Protein AF-A0A6P7NRR2-F1 (afdb_monomer_lite)

Secondary structure (DSSP, 8-state):
-----------------PPP----------------HHHHHHHHHHHIIIIIHHHHHHHHTTTTTTT---S--------------PPP-----------------------------------------------------------------------------------------TTSHHHHHHHHHHHHHHHHHHHHHHHHHHHHHHHHHHHHHHHHHHHHHHHHHHHHHHHHHHHHHHHHHHHHHHHHHHHHHHHHHHHHHHHHHHHHHHHHHHHHHHHHHHHHHHHHHHHHHHHHHHHHHHHHHHHHHHHHHHHHHHHHHHHHHHHHHHHHHHHHHHHHHHHHHHHHHHHHHHHHHHHHHHHHHHHHHHHHHHHHHHHHHHHHHHHHHHHHTT----THHHHHHHHHHHHHHHHHHHHHHHHHHHHHHHHHHHHHHHHHHHHHHHHHHHHHHHHHHHHHHHHHHHHHHHHHHHHHHHHHHHHHHHHHHHHHHHHHHHHHHHHTT------------------------------------------

pLDDT: mean 70.92, std 28.12, range [25.97, 98.75]

InterPro domains:
  IPR051293 Microtubule-associated tumor suppressor/Coiled-coil domain-containing protein 69 [PTHR24200] (92-551)
  IPR060408 MTUS1/CCDC69, second coiled-coil domain [PF27558] (407-476)

Foldseek 3Di:
DDDDDDDDDDDDDDDDDDDDDDDDDDDDDDDDDPPPVVVVVVVVVCCCVPPVVVVVCVVVVPVVPVPPPDDDDDDDDDDDDDDDDDDDDDDDDDDDDDDDDDDDDDDDDDDDDDDDDDDDDDDDDDDDDDDDDDDDDDDDDDDDDDDDDDDDDDDDDDDDDDDDDDDDDDDDDDDDDPDPVVVVVVVVVVVVVVVVVVVVVVVVVVVVVVVVVVVVVVVVVVVVVVVVVVVVVVVVVVVVVVVVVVVVVVVVVVVVVVVVVVVVVVVVVVVVVVVVVVVVVVVVVVVVVVVVVVVVVVVVVVVVVVVVVVVVVVVVVVVVVVVVVVVVVVVVVVVVVVVVVVVVVVVVVVVVVVVVVVVVVVVVVVVVVVVVVVVVVVVVVVVVVVVVVVVVVVVPVVDDDDDVVVVVVVVVVVVVVVVVVVVVVVVVVVVVVVVVVVVVVVVVVVVVVVVVVVVVVVVVVVVVVVVVVVVVVVVVVVVVVVVVVVVVVVVVVVVVVVVVVVVVCVVVPCPDDPDDDDDDDDDDDDDDDDDDDDDDDDDDDDDDDDDDDDD

Radius of gyration: 87.1 Å; chains: 1; bounding box: 167×81×280 Å

Sequence (551 aa):
MAGYTGLRSCTWTELPAPFVNSSSLLSQRSAPSNCDLTLLTCLLIGSYRFCIIPLLTAFNGKDRELLKISAGAASKPTPFKSLFKPRHISTSGTNTHPTTLTTAIKPPASTSKQVSSATASPLIRTGSARLVCPNPYVDKNKPKAGACQQRSQQQSAQPNQSSRPPGVVPASVAKVERKNHTVQQLQGLLAASHRRFEAMTIVLQQTLAKSEEATRQCRELSQELVNLRGELVCSVHSSERLEKEKEELRVSLDNALQNLQEQHQKDLSEQEERLRAFYQAEWDKVYLTYQVEADKCKSLMQQQIKISFSLLQSSHDAKKLELQSSHAEQLQCIKQQCDMSLEELRKAHSDELQSLETTLKHAEASLSAQIQELTLENNALIEKLTAEENKRKEMAENSQKDSHTLYLEQELESLKVVLEIKNKQLHQQEKKMMEIDTLTEKNVKLDESLKKVQQENEDLKARMEKHAALSRQLSTEQAVLQESLQKESKVNKRLSMENEELLWKLHNGELGSPRKVSPTSTSPLHSPSHSFSLQSPHSSRVFPSSPVSPR

Structure (mmCIF, N/CA/C/O backbone):
data_AF-A0A6P7NRR2-F1
#
_entry.id   AF-A0A6P7NRR2-F1
#
loop_
_atom_site.group_PDB
_atom_site.id
_atom_site.type_symbol
_atom_site.label_atom_id
_atom_site.label_alt_id
_atom_site.label_comp_id
_atom_site.label_asym_id
_atom_site.label_entity_id
_atom_site.label_seq_id
_atom_site.pdbx_PDB_ins_code
_atom_site.Cartn_x
_atom_site.Cartn_y
_atom_site.Cartn_z
_atom_site.occupancy
_atom_site.B_iso_or_equiv
_atom_site.auth_seq_id
_atom_site.auth_comp_id
_atom_site.auth_asym_id
_atom_site.auth_atom_id
_atom_site.pdbx_PDB_model_num
ATOM 1 N N . MET A 1 1 ? -62.411 5.137 53.330 1.00 37.84 1 MET A N 1
ATOM 2 C CA . MET A 1 1 ? -61.418 4.626 52.360 1.00 37.84 1 MET A CA 1
ATOM 3 C C . MET A 1 1 ? -60.279 5.643 52.341 1.00 37.84 1 MET A C 1
ATOM 5 O O . MET A 1 1 ? -60.560 6.777 51.984 1.00 37.84 1 MET A O 1
ATOM 9 N N . ALA A 1 2 ? -59.098 5.441 52.942 1.00 38.09 2 ALA A N 1
ATOM 10 C CA . ALA A 1 2 ? -58.197 4.270 52.963 1.00 38.09 2 ALA A CA 1
ATOM 11 C C . ALA A 1 2 ? -57.637 3.948 51.563 1.00 38.09 2 ALA A C 1
ATOM 13 O O . ALA A 1 2 ? -58.434 3.869 50.634 1.00 38.09 2 ALA A O 1
ATOM 14 N N . GLY A 1 3 ? -56.329 3.748 51.346 1.00 36.28 3 GLY A N 1
ATOM 15 C CA . GLY A 1 3 ? -55.121 3.897 52.197 1.00 36.28 3 GLY A CA 1
ATOM 16 C C . GLY A 1 3 ? -53.876 3.601 51.324 1.00 36.28 3 GLY A C 1
ATOM 17 O O . GLY A 1 3 ? -53.988 2.784 50.422 1.00 36.28 3 GLY A O 1
ATOM 18 N N . TYR A 1 4 ? -52.811 4.414 51.310 1.00 39.94 4 TYR A N 1
ATOM 19 C CA . TYR A 1 4 ? -51.635 4.466 52.213 1.00 39.94 4 TYR A CA 1
ATOM 20 C C . TYR A 1 4 ? -50.635 3.286 52.118 1.00 39.94 4 TYR A C 1
ATOM 22 O O . TYR A 1 4 ? -51.051 2.146 51.964 1.00 39.94 4 TYR A O 1
ATOM 30 N N . THR A 1 5 ? -49.334 3.596 52.306 1.00 38.81 5 THR A N 1
ATOM 31 C CA . THR A 1 5 ? -48.097 2.761 52.161 1.00 38.81 5 THR A CA 1
ATOM 32 C C . THR A 1 5 ? -47.587 2.581 50.710 1.00 38.81 5 THR A C 1
ATOM 34 O O . THR A 1 5 ? -48.392 2.427 49.801 1.00 38.81 5 THR A O 1
ATOM 37 N N . GLY A 1 6 ? -46.286 2.677 50.365 1.00 34.66 6 GLY A N 1
ATOM 38 C CA . GLY A 1 6 ? -45.054 3.008 51.127 1.00 34.66 6 GLY A CA 1
ATOM 39 C C . GLY A 1 6 ? -44.304 1.784 51.690 1.00 34.66 6 GLY A C 1
ATOM 40 O O . GLY A 1 6 ? -44.955 0.827 52.070 1.00 34.66 6 GLY A O 1
ATOM 41 N N . LEU A 1 7 ? -42.969 1.739 51.831 1.00 39.66 7 LEU A N 1
ATOM 42 C CA . LEU A 1 7 ? -41.865 2.655 51.469 1.00 39.66 7 LEU A CA 1
ATOM 43 C C . LEU A 1 7 ? -40.508 1.909 51.698 1.00 39.66 7 LEU A C 1
ATOM 45 O O . LEU A 1 7 ? -40.511 0.913 52.411 1.00 39.66 7 LEU A O 1
ATOM 49 N N . ARG A 1 8 ? -39.365 2.474 51.247 1.00 39.94 8 ARG A N 1
ATOM 50 C CA . ARG A 1 8 ? -37.968 2.201 51.725 1.00 39.94 8 ARG A CA 1
ATOM 51 C C . ARG A 1 8 ? -37.346 0.803 51.457 1.00 39.94 8 ARG A C 1
ATOM 53 O O . ARG A 1 8 ? -38.056 -0.133 51.127 1.00 39.94 8 ARG A O 1
ATOM 60 N N . SER A 1 9 ? -36.026 0.576 51.616 1.00 37.38 9 SER A N 1
ATOM 61 C CA . SER A 1 9 ? -34.831 1.402 51.285 1.00 37.38 9 SER A CA 1
ATOM 62 C C . SER A 1 9 ? -33.515 0.599 51.381 1.00 37.38 9 SER A C 1
ATOM 64 O O . SER A 1 9 ? -33.415 -0.357 52.136 1.00 37.38 9 SER A O 1
ATOM 66 N N . CYS A 1 10 ? -32.507 1.089 50.651 1.00 33.47 10 CYS A N 1
ATOM 67 C CA . CYS A 1 10 ? -31.048 1.066 50.865 1.00 33.47 10 CYS A CA 1
ATOM 68 C C . CYS A 1 10 ? -30.432 0.255 52.031 1.00 33.47 10 CYS A C 1
ATOM 70 O O . CYS A 1 10 ? -30.720 0.513 53.197 1.00 33.47 10 CYS A O 1
ATOM 72 N N . THR A 1 11 ? -29.390 -0.524 51.718 1.00 38.34 11 THR A N 1
ATOM 73 C CA . THR A 1 11 ? -28.345 -0.959 52.665 1.00 38.34 11 THR A CA 1
ATOM 74 C C . THR A 1 11 ? -27.122 -0.032 52.612 1.00 38.34 11 THR A C 1
ATOM 76 O O . THR A 1 11 ? -26.603 0.238 51.529 1.00 38.34 11 THR A O 1
ATOM 79 N N . TRP A 1 12 ? -26.630 0.401 53.773 1.00 30.30 12 TRP A N 1
ATOM 80 C CA . TRP A 1 12 ? -25.310 1.019 53.986 1.00 30.30 12 TRP A CA 1
ATOM 81 C C . TRP A 1 12 ? -24.628 0.290 55.151 1.00 30.30 12 TRP A C 1
ATOM 83 O O . TRP A 1 12 ? -25.308 -0.108 56.094 1.00 30.30 12 TRP A O 1
ATOM 93 N N . THR A 1 13 ? -23.302 0.153 55.112 1.00 37.94 13 THR A N 1
ATOM 94 C CA . THR A 1 13 ? -22.509 -0.464 56.192 1.00 37.94 13 THR A CA 1
ATOM 95 C C . THR A 1 13 ? -21.142 0.198 56.289 1.00 37.94 13 THR A C 1
ATOM 97 O O . THR A 1 13 ? -20.455 0.346 55.278 1.00 37.94 13 THR A O 1
ATOM 100 N N . GLU A 1 14 ? -20.739 0.570 57.502 1.00 30.33 14 GLU A N 1
ATOM 101 C CA . GLU A 1 14 ? -19.418 1.128 57.801 1.00 30.33 14 GLU A CA 1
ATOM 102 C C . GLU A 1 14 ? -18.485 0.063 58.411 1.00 30.33 14 GLU A C 1
ATOM 104 O O . GLU A 1 14 ? -18.928 -0.763 59.200 1.00 30.33 14 GLU A O 1
ATOM 109 N N . LEU A 1 15 ? -17.203 0.122 58.018 1.00 35.03 15 LEU A N 1
ATOM 110 C CA . LEU A 1 15 ? -15.966 -0.025 58.821 1.00 35.03 15 LEU A CA 1
ATOM 111 C C . LEU A 1 15 ? -15.938 -0.988 60.042 1.00 35.03 15 LEU A C 1
ATOM 113 O O . LEU A 1 15 ? -16.771 -0.895 60.939 1.00 35.03 15 LEU A O 1
ATOM 117 N N . PRO A 1 16 ? -14.855 -1.790 60.198 1.00 41.69 16 PRO A N 1
ATOM 118 C CA . PRO A 1 16 ? -13.562 -1.193 60.573 1.00 41.69 16 PRO A CA 1
ATOM 119 C C . PRO A 1 16 ? -12.296 -1.818 59.951 1.00 41.69 16 PRO A C 1
ATOM 121 O O . PRO A 1 16 ? -12.313 -2.898 59.368 1.00 41.69 16 PRO A O 1
ATOM 124 N N . ALA A 1 17 ? -11.165 -1.128 60.135 1.00 30.08 17 ALA A N 1
ATOM 125 C CA . ALA A 1 17 ? -9.826 -1.581 59.751 1.00 30.08 17 ALA A CA 1
ATOM 126 C C . ALA A 1 17 ? -8.977 -1.991 60.980 1.00 30.08 17 ALA A C 1
ATOM 128 O O . ALA A 1 17 ? -9.070 -1.330 62.018 1.00 30.08 17 ALA A O 1
ATOM 129 N N . PRO A 1 18 ? -8.107 -3.016 60.874 1.00 40.94 18 PRO A N 1
ATOM 130 C CA . PRO A 1 18 ? -7.079 -3.328 61.868 1.00 40.94 18 PRO A CA 1
ATOM 131 C C . PRO A 1 18 ? -5.720 -2.682 61.533 1.00 40.94 18 PRO A C 1
ATOM 133 O O . PRO A 1 18 ? -5.416 -2.385 60.378 1.00 40.94 18 PRO A O 1
ATOM 136 N N . PHE A 1 19 ? -4.881 -2.481 62.554 1.00 29.33 19 PHE A N 1
ATOM 137 C CA . PHE A 1 19 ? -3.569 -1.836 62.419 1.00 29.33 19 PHE A CA 1
ATOM 138 C C . PHE A 1 19 ? -2.429 -2.814 62.075 1.00 29.33 19 PHE A C 1
ATOM 140 O O . PHE A 1 19 ? -2.451 -3.993 62.421 1.00 29.33 19 PHE A O 1
ATOM 147 N N . VAL A 1 20 ? -1.412 -2.249 61.425 1.00 30.58 20 VAL A N 1
ATOM 148 C CA . VAL A 1 20 ? -0.125 -2.828 60.998 1.00 30.58 20 VAL A CA 1
ATOM 149 C C . VAL A 1 20 ? 0.589 -3.661 62.076 1.00 30.58 20 VAL A C 1
ATOM 151 O O . VAL A 1 20 ? 0.653 -3.250 63.232 1.00 30.58 20 VAL A O 1
ATOM 154 N N . ASN A 1 21 ? 1.293 -4.724 61.663 1.00 25.97 21 ASN A N 1
ATOM 155 C CA . ASN A 1 21 ? 2.575 -5.086 62.281 1.00 25.97 21 ASN A CA 1
ATOM 156 C C . ASN A 1 21 ? 3.581 -5.594 61.221 1.00 25.97 21 ASN A C 1
ATOM 158 O O . ASN A 1 21 ? 3.167 -6.059 60.159 1.00 25.97 21 ASN A O 1
ATOM 162 N N . SER A 1 22 ? 4.887 -5.448 61.469 1.00 29.67 22 SER A N 1
ATOM 163 C CA . SER A 1 22 ? 5.907 -5.350 60.403 1.00 29.67 22 SER A CA 1
ATOM 164 C C . SER A 1 22 ? 7.061 -6.362 60.488 1.00 29.67 22 SER A C 1
ATOM 166 O O . SER A 1 22 ? 7.503 -6.713 61.580 1.00 29.67 22 SER A O 1
ATOM 168 N N . SER A 1 23 ? 7.685 -6.618 59.322 1.00 30.73 23 SER A N 1
ATOM 169 C CA . SER A 1 23 ? 8.966 -7.338 59.064 1.00 30.73 23 SER A CA 1
ATOM 170 C C . SER A 1 23 ? 8.829 -8.862 58.815 1.00 30.73 23 SER A C 1
ATOM 172 O O . SER A 1 23 ? 7.978 -9.501 59.417 1.00 30.73 23 SER A O 1
ATOM 174 N N . SER A 1 24 ? 9.590 -9.515 57.916 1.00 28.28 24 SER A N 1
ATOM 175 C CA . SER A 1 24 ? 10.887 -9.140 57.308 1.00 28.28 24 SER A CA 1
ATOM 176 C C . SER A 1 24 ? 11.102 -9.635 55.857 1.00 28.28 24 SER A C 1
ATOM 178 O O . SER A 1 24 ? 10.791 -10.772 55.528 1.00 28.28 24 SER A O 1
ATOM 180 N N . LEU A 1 25 ? 11.730 -8.780 55.038 1.00 35.72 25 LEU A N 1
ATOM 181 C CA . LEU A 1 25 ? 12.699 -9.048 53.946 1.00 35.72 25 LEU A CA 1
ATOM 182 C C . LEU A 1 25 ? 12.889 -10.494 53.395 1.00 35.72 25 LEU A C 1
ATOM 184 O O . LEU A 1 25 ? 13.564 -11.290 54.041 1.00 35.72 25 LEU A O 1
ATOM 188 N N . LEU A 1 26 ? 12.538 -10.746 52.114 1.00 32.84 26 LEU A N 1
ATOM 189 C CA . LEU A 1 26 ? 13.506 -10.895 50.988 1.00 32.84 26 LEU A CA 1
ATOM 190 C C . LEU A 1 26 ? 12.874 -11.297 49.623 1.00 32.84 26 LEU A C 1
ATOM 192 O O . LEU A 1 26 ? 12.089 -12.228 49.527 1.00 32.84 26 LEU A O 1
ATOM 196 N N . SER A 1 27 ? 13.308 -10.606 48.561 1.00 30.14 27 SER A N 1
ATOM 197 C CA . SER A 1 27 ? 13.369 -10.985 47.129 1.00 30.14 27 SER A CA 1
ATOM 198 C C . SER A 1 27 ? 12.413 -12.036 46.512 1.00 30.14 27 SER A C 1
ATOM 200 O O . SER A 1 27 ? 12.727 -13.222 46.537 1.00 30.14 27 SER A O 1
ATOM 202 N N . GLN A 1 28 ? 11.517 -11.594 45.610 1.00 28.84 28 GLN A N 1
ATOM 203 C CA . GLN A 1 28 ? 11.810 -11.769 44.171 1.00 28.84 28 GLN A CA 1
ATOM 204 C C . GLN A 1 28 ? 11.123 -10.766 43.214 1.00 28.84 28 GLN A C 1
ATOM 206 O O . GLN A 1 28 ? 9.935 -10.476 43.258 1.00 28.84 28 GLN A O 1
ATOM 211 N N . ARG A 1 29 ? 11.967 -10.255 42.320 1.00 32.03 29 ARG A N 1
ATOM 212 C CA . ARG A 1 29 ? 11.803 -9.256 41.255 1.00 32.03 29 ARG A CA 1
ATOM 213 C C . ARG A 1 29 ? 10.751 -9.602 40.183 1.00 32.03 29 ARG A C 1
ATOM 215 O O . ARG A 1 29 ? 10.933 -10.566 39.448 1.00 32.03 29 ARG A O 1
ATOM 222 N N . SER A 1 30 ? 9.800 -8.698 39.944 1.00 31.52 30 SER A N 1
ATOM 223 C CA . SER A 1 30 ? 9.231 -8.441 38.607 1.00 31.52 30 SER A CA 1
ATOM 224 C C . SER A 1 30 ? 9.166 -6.924 38.368 1.00 31.52 30 SER A C 1
ATOM 226 O O . SER A 1 30 ? 9.238 -6.153 39.326 1.00 31.52 30 SER A O 1
ATOM 228 N N . ALA A 1 31 ? 9.151 -6.477 37.108 1.00 34.25 31 ALA A N 1
ATOM 229 C CA . ALA A 1 31 ? 9.283 -5.060 36.751 1.00 34.25 31 ALA A CA 1
ATOM 230 C C . ALA A 1 31 ? 8.017 -4.528 36.056 1.00 34.25 31 ALA A C 1
ATOM 232 O O . ALA A 1 31 ? 7.471 -5.233 35.205 1.00 34.25 31 ALA A O 1
ATOM 233 N N . PRO A 1 32 ? 7.568 -3.292 36.354 1.00 39.66 32 PRO A N 1
ATOM 234 C CA . PRO A 1 32 ? 6.487 -2.659 35.609 1.00 39.66 32 PRO A CA 1
ATOM 235 C C . PRO A 1 32 ? 6.941 -2.327 34.182 1.00 39.66 32 PRO A C 1
ATOM 237 O O . PRO A 1 32 ? 8.090 -1.951 33.939 1.00 39.66 32 PRO A O 1
ATOM 240 N N . SER A 1 33 ? 6.026 -2.456 33.224 1.00 48.84 33 SER A N 1
ATOM 241 C CA . SER A 1 33 ? 6.296 -2.228 31.807 1.00 48.84 33 SER A CA 1
ATOM 242 C C . SER A 1 33 ? 6.428 -0.737 31.482 1.00 48.84 33 SER A C 1
ATOM 244 O O . SER A 1 33 ? 5.424 -0.036 31.327 1.00 48.84 33 SER A O 1
ATOM 246 N N . ASN A 1 34 ? 7.663 -0.269 31.294 1.00 46.12 34 ASN A N 1
ATOM 247 C CA . ASN A 1 34 ? 7.924 0.989 30.597 1.00 46.12 34 ASN A CA 1
ATOM 248 C C . ASN A 1 34 ? 7.387 0.872 29.163 1.00 46.12 34 ASN A C 1
ATOM 250 O O . ASN A 1 34 ? 7.976 0.186 28.330 1.00 46.12 34 ASN A O 1
ATOM 254 N N . CYS A 1 35 ? 6.253 1.515 28.884 1.00 52.25 35 CYS A N 1
ATOM 255 C CA . CYS A 1 35 ? 5.709 1.588 27.533 1.00 52.25 35 CYS A CA 1
ATOM 256 C C . CYS A 1 35 ? 6.632 2.463 26.685 1.00 52.25 35 CYS A C 1
ATOM 258 O O . CYS A 1 35 ? 6.773 3.656 26.952 1.00 52.25 35 CYS A O 1
ATOM 260 N N . ASP A 1 36 ? 7.285 1.860 25.694 1.00 65.00 36 ASP A N 1
ATOM 261 C CA . ASP A 1 36 ? 8.344 2.527 24.949 1.00 65.00 36 ASP A CA 1
ATOM 262 C C . ASP A 1 36 ? 7.770 3.675 24.101 1.00 65.00 36 ASP A C 1
ATOM 264 O O . ASP A 1 36 ? 7.071 3.467 23.103 1.00 65.00 36 ASP A O 1
ATOM 268 N N . LEU A 1 37 ? 8.041 4.914 24.525 1.00 71.25 37 LEU A N 1
ATOM 269 C CA . LEU A 1 37 ? 7.524 6.131 23.893 1.00 71.25 37 LEU A CA 1
ATOM 270 C C . LEU A 1 37 ? 7.990 6.242 22.431 1.00 71.25 37 LEU A C 1
ATOM 272 O O . LEU A 1 37 ? 7.295 6.823 21.593 1.00 71.25 37 LEU A O 1
ATOM 276 N N . THR A 1 38 ? 9.132 5.628 22.109 1.00 68.50 38 THR A N 1
ATOM 277 C CA . THR A 1 38 ? 9.651 5.485 20.743 1.00 68.50 38 THR A CA 1
ATOM 278 C C . THR A 1 38 ? 8.758 4.592 19.876 1.00 68.50 38 THR A C 1
ATOM 280 O O . THR A 1 38 ? 8.462 4.936 18.732 1.00 68.50 38 THR A O 1
ATOM 283 N N . LEU A 1 39 ? 8.250 3.481 20.419 1.00 70.38 39 LEU A N 1
ATOM 284 C CA . LEU A 1 39 ? 7.353 2.574 19.707 1.00 70.38 39 LEU A CA 1
ATOM 285 C C . LEU A 1 39 ? 5.985 3.230 19.480 1.00 70.38 39 LEU A C 1
ATOM 287 O O . LEU A 1 39 ? 5.451 3.166 18.374 1.00 70.38 39 LEU A O 1
ATOM 291 N N . LEU A 1 40 ? 5.451 3.922 20.494 1.00 78.94 40 LEU A N 1
ATOM 292 C CA . LEU A 1 40 ? 4.174 4.637 20.395 1.00 78.94 40 LEU A CA 1
ATOM 293 C C . LEU A 1 40 ? 4.234 5.787 19.376 1.00 78.94 40 LEU A C 1
ATOM 295 O O . LEU A 1 40 ? 3.321 5.936 18.563 1.00 78.94 40 LEU A O 1
ATOM 299 N N . THR A 1 41 ? 5.316 6.572 19.369 1.00 70.94 41 THR A N 1
ATOM 300 C CA . THR A 1 41 ? 5.506 7.648 18.379 1.00 70.94 41 THR A CA 1
ATOM 301 C C . THR A 1 41 ? 5.720 7.101 16.967 1.00 70.94 41 THR A C 1
ATOM 303 O O . THR A 1 41 ? 5.113 7.622 16.032 1.00 70.94 41 THR A O 1
ATOM 306 N N . CYS A 1 42 ? 6.466 6.005 16.791 1.00 70.50 42 CYS A N 1
ATOM 307 C CA . CYS A 1 42 ? 6.555 5.301 15.507 1.00 70.50 42 CYS A CA 1
ATOM 308 C C . CYS A 1 42 ? 5.190 4.783 15.020 1.00 70.50 42 CYS A C 1
ATOM 310 O O . CYS A 1 42 ? 4.870 4.934 13.840 1.00 70.50 42 CYS A O 1
ATOM 312 N N . LEU A 1 43 ? 4.353 4.231 15.908 1.00 79.12 43 LEU A N 1
ATOM 313 C CA . LEU A 1 43 ? 3.007 3.761 15.562 1.00 79.12 43 LEU A CA 1
ATOM 314 C C . LEU A 1 43 ? 2.083 4.922 15.148 1.00 79.12 43 LEU A C 1
ATOM 316 O O . LEU A 1 43 ? 1.320 4.806 14.186 1.00 79.12 43 LEU A O 1
ATOM 320 N N . LEU A 1 44 ? 2.179 6.062 15.839 1.00 76.75 44 LEU A N 1
ATOM 321 C CA . LEU A 1 44 ? 1.403 7.269 15.549 1.00 76.75 44 LEU A CA 1
ATOM 322 C C . LEU A 1 44 ? 1.824 7.909 14.213 1.00 76.75 44 LEU A C 1
ATOM 324 O O . LEU A 1 44 ? 0.980 8.215 13.374 1.00 76.75 44 LEU A O 1
ATOM 328 N N . ILE A 1 45 ? 3.130 8.045 13.969 1.00 77.12 45 ILE A N 1
ATOM 329 C CA . ILE A 1 45 ? 3.678 8.574 12.709 1.00 77.12 45 ILE A CA 1
ATOM 330 C C . ILE A 1 45 ? 3.355 7.631 11.539 1.00 77.12 45 ILE A C 1
ATOM 332 O O . ILE A 1 45 ? 2.961 8.091 10.464 1.00 77.12 45 ILE A O 1
ATOM 336 N N . GLY A 1 46 ? 3.462 6.316 11.756 1.00 76.94 46 GLY A N 1
ATOM 337 C CA . GLY A 1 46 ? 3.103 5.289 10.782 1.00 76.94 46 GLY A CA 1
ATOM 338 C C . GLY A 1 46 ? 1.622 5.337 10.402 1.00 76.94 46 GLY A C 1
ATOM 339 O O . GLY A 1 46 ? 1.297 5.485 9.227 1.00 76.94 46 GLY A O 1
ATOM 340 N N . SER A 1 47 ? 0.715 5.289 11.380 1.00 74.19 47 SER A N 1
ATOM 341 C CA . SER A 1 47 ? -0.736 5.355 11.129 1.00 74.19 47 SER A CA 1
ATOM 342 C C . SER A 1 47 ? -1.172 6.675 10.476 1.00 74.19 47 SER A C 1
ATOM 344 O O . SER A 1 47 ? -2.005 6.659 9.566 1.00 74.19 47 SER A O 1
ATOM 346 N N . TYR A 1 48 ? -0.556 7.808 10.830 1.00 74.44 48 TYR A N 1
ATOM 347 C CA . TYR A 1 48 ? -0.824 9.083 10.157 1.00 74.44 48 TYR A CA 1
ATOM 348 C C . TYR A 1 48 ? -0.394 9.062 8.678 1.00 74.44 48 TYR A C 1
ATOM 350 O O . TYR A 1 48 ? -1.127 9.525 7.803 1.00 74.44 48 TYR A O 1
ATOM 358 N N . ARG A 1 49 ? 0.774 8.480 8.368 1.00 66.06 49 ARG A N 1
ATOM 359 C CA . ARG A 1 49 ? 1.303 8.401 6.994 1.00 66.06 49 ARG A CA 1
ATOM 360 C C . ARG A 1 49 ? 0.606 7.353 6.122 1.00 66.06 49 ARG A C 1
ATOM 362 O O . ARG A 1 49 ? 0.363 7.639 4.953 1.00 66.06 49 ARG A O 1
ATOM 369 N N . PHE A 1 50 ? 0.280 6.180 6.666 1.00 67.56 50 PHE A N 1
ATOM 370 C CA . PHE A 1 50 ? -0.257 5.047 5.900 1.00 67.56 50 PHE A CA 1
ATOM 371 C C . PHE A 1 50 ? -1.786 4.927 5.911 1.00 67.56 50 PHE A C 1
ATOM 373 O O . PHE A 1 50 ? -2.334 4.378 4.961 1.00 67.56 50 PHE A O 1
ATOM 380 N N . CYS A 1 51 ? -2.486 5.448 6.925 1.00 64.19 51 CYS A N 1
ATOM 381 C CA . CYS A 1 51 ? -3.951 5.363 6.999 1.00 64.19 51 CYS A CA 1
ATOM 382 C C . CYS A 1 51 ? -4.619 6.720 6.742 1.00 64.19 51 CYS A C 1
ATOM 384 O O . CYS A 1 51 ? -5.510 6.824 5.902 1.00 64.19 51 CYS A O 1
ATOM 386 N N . ILE A 1 52 ? -4.179 7.776 7.435 1.00 69.88 52 ILE A N 1
ATOM 387 C CA . ILE A 1 52 ? -4.893 9.066 7.443 1.00 69.88 52 ILE A CA 1
ATOM 388 C C . ILE A 1 52 ? -4.725 9.825 6.116 1.00 69.88 52 ILE A C 1
ATOM 390 O O . ILE A 1 52 ? -5.718 10.290 5.556 1.00 69.88 52 ILE A O 1
ATOM 394 N N . ILE A 1 53 ? -3.512 9.897 5.552 1.00 71.81 53 ILE A N 1
ATOM 395 C CA . ILE A 1 53 ? -3.284 10.580 4.261 1.00 71.81 53 ILE A CA 1
ATOM 396 C C . ILE A 1 53 ? -4.053 9.908 3.097 1.00 71.81 53 ILE A C 1
ATOM 398 O O . ILE A 1 53 ? -4.753 10.628 2.372 1.00 71.81 53 ILE A O 1
ATOM 402 N N . PRO A 1 54 ? -4.029 8.568 2.913 1.00 72.19 54 PRO A N 1
ATOM 403 C CA . PRO A 1 54 ? -4.863 7.904 1.905 1.00 72.19 54 PRO A CA 1
ATOM 404 C C . PRO A 1 54 ? -6.371 8.108 2.109 1.00 72.19 54 PRO A C 1
ATOM 406 O O . PRO A 1 54 ? -7.091 8.304 1.134 1.00 72.19 54 PRO A O 1
ATOM 409 N N . LEU A 1 55 ? -6.863 8.137 3.353 1.00 68.19 55 LEU A N 1
ATOM 410 C CA . LEU A 1 55 ? -8.285 8.386 3.623 1.00 68.19 55 LEU A CA 1
ATOM 411 C C . LEU A 1 55 ? -8.715 9.828 3.298 1.00 68.19 55 LEU A C 1
ATOM 413 O O . LEU A 1 55 ? -9.743 10.010 2.645 1.00 68.19 55 LEU A O 1
ATOM 417 N N . LEU A 1 56 ? -7.929 10.850 3.665 1.00 65.44 56 LEU A N 1
ATOM 418 C CA . LEU A 1 56 ? -8.244 12.244 3.305 1.00 65.44 56 LEU A CA 1
ATOM 419 C C . LEU A 1 56 ? -8.180 12.486 1.791 1.00 65.44 56 LEU A C 1
ATOM 421 O O . LEU A 1 56 ? -8.989 13.240 1.252 1.00 65.44 56 LEU A O 1
ATOM 425 N N . THR A 1 57 ? -7.239 11.848 1.093 1.00 66.81 57 THR A N 1
ATOM 426 C CA . THR A 1 57 ? -7.141 11.946 -0.374 1.00 66.81 57 THR A CA 1
ATOM 427 C C . THR A 1 57 ? -8.260 11.184 -1.088 1.00 66.81 57 THR A C 1
ATOM 429 O O . THR A 1 57 ? -8.766 11.678 -2.094 1.00 66.81 57 THR A O 1
ATOM 432 N N . ALA A 1 58 ? -8.728 10.057 -0.541 1.00 67.44 58 ALA A N 1
ATOM 433 C CA . ALA A 1 58 ? -9.911 9.350 -1.037 1.00 67.44 58 ALA A CA 1
ATOM 434 C C . ALA A 1 58 ? -11.220 10.139 -0.829 1.00 67.44 58 ALA A C 1
ATOM 436 O O . ALA A 1 58 ? -12.086 10.105 -1.704 1.00 67.44 58 ALA A O 1
ATOM 437 N N . PHE A 1 59 ? -11.363 10.871 0.284 1.00 63.72 59 PHE A N 1
ATOM 438 C CA . PHE A 1 59 ? -12.511 11.760 0.514 1.00 63.72 59 PHE A CA 1
ATOM 439 C C . PHE A 1 59 ? -12.470 12.986 -0.413 1.00 63.72 59 PHE A C 1
ATOM 441 O O . PHE A 1 59 ? -13.361 13.156 -1.243 1.00 63.72 59 PHE A O 1
ATOM 448 N N . ASN A 1 60 ? -11.390 13.778 -0.367 1.00 56.53 60 ASN A N 1
ATOM 449 C CA . ASN A 1 60 ? -11.249 14.996 -1.180 1.00 56.53 60 ASN A CA 1
ATOM 450 C C . ASN A 1 60 ? -11.234 14.728 -2.698 1.00 56.53 60 ASN A C 1
ATOM 452 O O . ASN A 1 60 ? -11.511 15.629 -3.490 1.00 56.53 60 ASN A O 1
ATOM 456 N N . GLY A 1 61 ? -10.912 13.503 -3.125 1.00 50.09 61 GLY A N 1
ATOM 457 C CA . GLY A 1 61 ? -11.012 13.091 -4.525 1.00 50.09 61 GLY A CA 1
ATOM 458 C C . GLY A 1 61 ? -12.451 12.93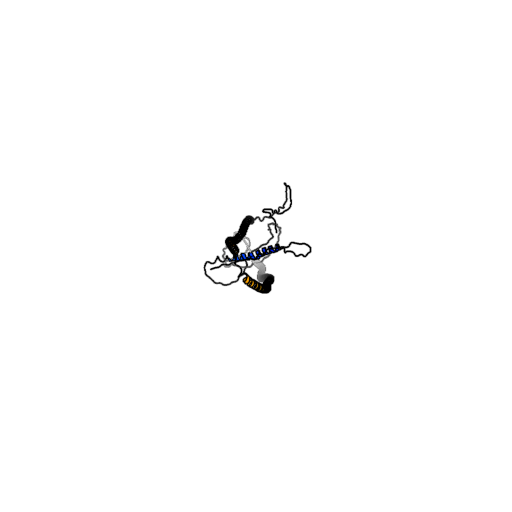6 -5.029 1.00 50.09 61 GLY A C 1
ATOM 459 O O . GLY A 1 61 ? -12.677 13.045 -6.233 1.00 50.09 61 GLY A O 1
ATOM 460 N N . LYS A 1 62 ? -13.429 12.702 -4.142 1.00 46.31 62 LYS A N 1
ATOM 461 C CA . LYS A 1 62 ? -14.790 12.296 -4.526 1.00 46.31 62 LYS A CA 1
ATOM 462 C C . LYS A 1 62 ? -15.746 13.469 -4.761 1.00 46.31 62 LYS A C 1
ATOM 464 O O . LYS A 1 62 ? -16.580 13.403 -5.662 1.00 46.31 62 LYS A O 1
ATOM 469 N N . ASP A 1 63 ? -15.563 14.575 -4.043 1.00 44.16 63 ASP A N 1
ATOM 470 C CA . ASP A 1 63 ? -16.423 15.765 -4.161 1.00 44.16 63 ASP A CA 1
ATOM 471 C C . ASP A 1 63 ? -16.205 16.566 -5.461 1.00 44.16 63 ASP A C 1
ATOM 473 O O . ASP A 1 63 ? -17.005 17.439 -5.802 1.00 44.16 63 ASP A O 1
ATOM 477 N N . ARG A 1 64 ? -15.152 16.267 -6.238 1.00 44.88 64 ARG A N 1
ATOM 478 C CA . ARG A 1 64 ? -14.862 16.964 -7.505 1.00 44.88 64 ARG A CA 1
ATOM 479 C C . ARG A 1 64 ? -15.618 16.454 -8.735 1.00 44.88 64 ARG A C 1
ATOM 481 O O . ARG A 1 64 ? -15.635 17.171 -9.734 1.00 44.88 64 ARG A O 1
ATOM 488 N N . GLU A 1 65 ? -16.257 15.283 -8.689 1.00 44.22 65 GLU A N 1
ATOM 489 C CA . GLU A 1 65 ? -17.020 14.763 -9.843 1.00 44.22 65 GLU A CA 1
ATOM 490 C C . GLU A 1 65 ? -18.501 15.180 -9.844 1.00 44.22 65 GLU A C 1
ATOM 492 O O . GLU A 1 65 ? -19.101 15.320 -10.910 1.00 44.22 65 GLU A O 1
ATOM 497 N N . LEU A 1 66 ? -19.091 15.470 -8.677 1.00 40.94 66 LEU A N 1
ATOM 498 C CA . LEU A 1 66 ? -20.517 15.821 -8.558 1.00 40.94 66 LEU A CA 1
ATOM 499 C C . LEU A 1 66 ? -20.891 17.199 -9.139 1.00 40.94 66 LEU A C 1
ATOM 501 O O . LEU A 1 66 ? -22.071 17.491 -9.312 1.00 40.94 66 LEU A O 1
ATOM 505 N N . LEU A 1 67 ? -19.909 18.038 -9.482 1.00 39.12 67 LEU A N 1
ATOM 506 C CA . LEU A 1 67 ? -20.111 19.434 -9.898 1.00 39.12 67 LEU A CA 1
ATOM 507 C C . LEU A 1 67 ? -19.972 19.659 -11.421 1.00 39.12 67 LEU A C 1
ATOM 509 O O . LEU A 1 67 ? -19.670 20.767 -11.863 1.00 39.12 67 LEU A O 1
ATOM 513 N N . LYS A 1 68 ? -20.160 18.610 -12.241 1.00 35.28 68 LYS A N 1
ATOM 514 C CA . LYS A 1 68 ? -19.963 18.679 -13.707 1.00 35.28 68 LYS A CA 1
ATOM 515 C C . LYS A 1 68 ? -21.035 18.032 -14.596 1.00 35.28 68 LYS A C 1
ATOM 517 O O . LYS A 1 68 ? -20.819 17.913 -15.800 1.00 35.28 68 LYS A O 1
ATOM 522 N N . ILE A 1 69 ? -22.202 17.674 -14.056 1.00 37.34 69 ILE A N 1
ATOM 523 C CA . ILE A 1 69 ? -23.305 17.077 -14.834 1.00 37.34 69 ILE A CA 1
ATOM 524 C C . ILE A 1 69 ? -24.430 18.101 -15.063 1.00 37.34 69 ILE A C 1
ATOM 526 O O . ILE A 1 69 ? -25.451 18.075 -14.384 1.00 37.34 69 ILE A O 1
ATOM 530 N N . SER A 1 70 ? -24.243 19.005 -16.034 1.00 36.56 70 SER A N 1
ATOM 531 C CA . SER A 1 70 ? -25.343 19.760 -16.664 1.00 36.56 70 SER A CA 1
ATOM 532 C C . SER A 1 70 ? -24.915 20.425 -17.986 1.00 36.56 70 SER A C 1
ATOM 534 O O . SER A 1 70 ? -24.552 21.599 -17.994 1.00 36.56 70 SER A O 1
ATOM 536 N N . ALA A 1 71 ? -24.921 19.670 -19.097 1.00 32.22 71 ALA A N 1
ATOM 537 C CA . ALA A 1 71 ? -25.058 20.177 -20.478 1.00 32.22 71 ALA A CA 1
ATOM 538 C C . ALA A 1 71 ? -25.057 19.047 -21.536 1.00 32.22 71 ALA A C 1
ATOM 540 O O . ALA A 1 71 ? -24.219 18.155 -21.486 1.00 32.22 71 ALA A O 1
ATOM 541 N N . GLY A 1 72 ? -25.912 19.176 -22.561 1.00 30.19 72 GLY A N 1
ATOM 542 C CA . GLY A 1 72 ? -25.547 18.892 -23.965 1.00 30.19 72 GLY A CA 1
ATOM 543 C C . GLY A 1 72 ? -25.337 17.437 -24.418 1.00 30.19 72 GLY A C 1
ATOM 544 O O . GLY A 1 72 ? -24.217 16.952 -24.495 1.00 30.19 72 GLY A O 1
ATOM 545 N N . ALA A 1 73 ? -26.426 16.789 -24.830 1.00 33.66 73 ALA A N 1
ATOM 546 C CA . ALA A 1 73 ? -26.508 15.438 -25.394 1.00 33.66 73 ALA A CA 1
ATOM 547 C C . ALA A 1 73 ? -25.704 15.123 -26.691 1.00 33.66 73 ALA A C 1
ATOM 549 O O . ALA A 1 73 ? -25.345 16.008 -27.458 1.00 33.66 73 ALA A O 1
ATOM 550 N N . ALA A 1 74 ? -25.613 13.809 -26.979 1.00 33.28 74 ALA A N 1
ATOM 551 C CA . ALA A 1 74 ? -25.434 13.145 -28.290 1.00 33.28 74 ALA A CA 1
ATOM 552 C C . ALA A 1 74 ? -24.109 13.374 -29.067 1.00 33.28 74 ALA A C 1
ATOM 554 O O . ALA A 1 74 ? -23.914 14.371 -29.750 1.00 33.28 74 ALA A O 1
ATOM 555 N N . SER A 1 75 ? -23.216 12.382 -29.164 1.00 32.34 75 SER A N 1
ATOM 556 C CA . SER A 1 75 ? -23.436 11.198 -30.021 1.00 32.34 75 SER A CA 1
ATOM 557 C C . SER A 1 75 ? -22.348 10.108 -29.847 1.00 32.34 75 SER A C 1
ATOM 559 O O . SER A 1 75 ? -21.306 10.330 -29.236 1.00 32.34 75 SER A O 1
ATOM 561 N N . LYS A 1 76 ? -22.602 8.908 -30.390 1.00 38.50 76 LYS A N 1
ATOM 562 C CA . LYS A 1 76 ? -21.661 7.777 -30.569 1.00 38.50 76 LYS A CA 1
ATOM 563 C C . LYS A 1 76 ? -21.499 7.545 -32.088 1.00 38.50 76 LYS A C 1
ATOM 565 O O . LYS A 1 76 ? -22.482 7.781 -32.791 1.00 38.50 76 LYS A O 1
ATOM 570 N N . PRO A 1 77 ? -20.329 7.103 -32.605 1.00 43.31 77 PRO A N 1
ATOM 571 C CA . PRO A 1 77 ? -19.797 5.768 -32.302 1.00 43.31 77 PRO A CA 1
ATOM 572 C C . PRO A 1 77 ? -18.278 5.665 -32.059 1.00 43.31 77 PRO A C 1
ATOM 574 O O . PRO A 1 77 ? -17.499 6.571 -32.333 1.00 43.31 77 PRO A O 1
ATOM 577 N N . THR A 1 78 ? -17.865 4.498 -31.559 1.00 34.62 78 THR A N 1
ATOM 578 C CA . THR A 1 78 ? -16.471 4.025 -31.554 1.00 34.62 78 THR A CA 1
ATOM 579 C C . THR A 1 78 ? -16.039 3.580 -32.961 1.00 34.62 78 THR A C 1
ATOM 581 O O . THR A 1 78 ? -16.882 3.231 -33.788 1.00 34.62 78 THR A O 1
ATOM 584 N N . PRO A 1 79 ? -14.724 3.547 -33.241 1.00 42.69 79 PRO A N 1
ATOM 585 C CA . PRO A 1 79 ? -14.061 2.239 -33.171 1.00 42.69 79 PRO A CA 1
ATOM 586 C C . PRO A 1 79 ? -12.692 2.259 -32.465 1.00 42.69 79 PRO A C 1
ATOM 588 O O . PRO A 1 79 ? -12.078 3.300 -32.248 1.00 42.69 79 PRO A O 1
ATOM 591 N N . PHE A 1 80 ? -12.202 1.066 -32.124 1.00 33.53 80 PHE A N 1
ATOM 592 C CA . PHE A 1 80 ? -10.861 0.845 -31.577 1.00 33.53 80 PHE A CA 1
ATOM 593 C C . PHE A 1 80 ? -9.756 1.201 -32.584 1.00 33.53 80 PHE A C 1
ATOM 595 O O . PHE A 1 80 ? -9.856 0.845 -33.759 1.00 33.53 80 PHE A O 1
ATOM 602 N N . LYS A 1 81 ? -8.625 1.717 -32.083 1.00 30.95 81 LYS A N 1
ATOM 603 C CA . LYS A 1 81 ? -7.290 1.326 -32.566 1.00 30.95 81 LYS A CA 1
ATOM 604 C C . LYS A 1 81 ? -6.214 1.584 -31.511 1.00 30.95 81 LYS A C 1
ATOM 606 O O . LYS A 1 81 ? -6.209 2.619 -30.856 1.00 30.95 81 LYS A O 1
ATOM 611 N N . SER A 1 82 ? -5.315 0.614 -31.358 1.00 32.00 82 SER A N 1
ATOM 612 C CA . SER A 1 82 ? -4.100 0.744 -30.551 1.00 32.00 82 SER A CA 1
ATOM 613 C C . SER A 1 82 ? -3.081 1.617 -31.280 1.00 32.00 82 SER A C 1
ATOM 615 O O . SER A 1 82 ? -2.867 1.416 -32.477 1.00 32.00 82 SER A O 1
ATOM 617 N N . LEU A 1 83 ? -2.408 2.518 -30.557 1.00 30.64 83 LEU A N 1
ATOM 618 C CA . LEU A 1 83 ? -1.061 2.946 -30.925 1.00 30.64 83 LEU A CA 1
ATOM 619 C C . LEU A 1 83 ? -0.278 3.447 -29.702 1.00 30.64 83 LEU A C 1
ATOM 621 O O . LEU A 1 83 ? -0.529 4.534 -29.186 1.00 30.64 83 LEU A O 1
ATOM 625 N N . PHE A 1 84 ? 0.713 2.672 -29.265 1.00 31.72 84 PHE A N 1
ATOM 626 C CA . PHE A 1 84 ? 1.787 3.191 -28.419 1.00 31.72 84 PHE A CA 1
ATOM 627 C C . PHE A 1 84 ? 2.735 4.044 -29.272 1.00 31.72 84 PHE A C 1
ATOM 629 O O . PHE A 1 84 ? 3.198 3.582 -30.315 1.00 31.72 84 PHE A O 1
ATOM 636 N N . LYS A 1 85 ? 3.120 5.232 -28.789 1.00 30.97 85 LYS A N 1
ATOM 637 C CA . LYS A 1 85 ? 4.453 5.793 -29.069 1.00 30.97 85 LYS A CA 1
ATOM 638 C C . LYS A 1 85 ? 4.888 6.782 -27.971 1.00 30.97 85 LYS A C 1
ATOM 640 O O . LYS A 1 85 ? 4.044 7.559 -27.525 1.00 30.97 85 LYS A O 1
ATOM 645 N N . PRO A 1 86 ? 6.151 6.755 -27.495 1.00 35.53 86 PRO A N 1
ATOM 646 C CA . PRO A 1 86 ? 6.569 7.575 -26.355 1.00 35.53 86 PRO A CA 1
ATOM 647 C C . PRO A 1 86 ? 6.887 9.026 -26.733 1.00 35.53 86 PRO A C 1
ATOM 649 O O . PRO A 1 86 ? 7.186 9.349 -27.882 1.00 35.53 86 PRO A O 1
ATOM 652 N N . ARG A 1 87 ? 6.892 9.897 -25.721 1.00 29.03 87 ARG A N 1
ATOM 653 C CA . ARG A 1 87 ? 7.345 11.290 -25.810 1.00 29.03 87 ARG A CA 1
ATOM 654 C C . ARG A 1 87 ? 8.842 11.375 -25.502 1.00 29.03 87 ARG A C 1
ATOM 656 O O . ARG A 1 87 ? 9.248 11.019 -24.401 1.00 29.03 87 ARG A O 1
ATOM 663 N N . HIS A 1 88 ? 9.640 11.914 -26.423 1.00 30.83 88 HIS A N 1
ATOM 664 C CA . HIS A 1 88 ? 11.016 12.320 -26.122 1.00 30.83 88 HIS A CA 1
ATOM 665 C C . HIS A 1 88 ? 11.025 13.538 -25.181 1.00 30.83 88 HIS A C 1
ATOM 667 O O . HIS A 1 88 ? 10.360 14.536 -25.464 1.00 30.83 88 HIS A O 1
ATOM 673 N N . ILE A 1 89 ? 11.823 13.478 -24.112 1.00 29.44 89 ILE A N 1
ATOM 674 C CA . ILE A 1 89 ? 12.395 14.636 -23.402 1.00 29.44 89 ILE A CA 1
ATOM 675 C C . ILE A 1 89 ? 13.847 14.279 -23.053 1.00 29.44 89 ILE A C 1
ATOM 677 O O . ILE A 1 89 ? 14.134 13.135 -22.707 1.00 29.44 89 ILE A O 1
ATOM 681 N N . SER A 1 90 ? 14.755 15.248 -23.172 1.00 28.22 90 SER A N 1
ATOM 682 C CA . SER A 1 90 ? 16.201 15.062 -23.014 1.00 28.22 90 SER A CA 1
ATOM 683 C C . SER A 1 90 ? 16.716 15.498 -21.637 1.00 28.22 90 SER A C 1
ATOM 685 O O . SER A 1 90 ? 16.400 16.595 -21.185 1.00 28.22 90 SER A O 1
ATOM 687 N N . THR A 1 91 ? 17.622 14.710 -21.054 1.00 28.20 91 THR A N 1
ATOM 688 C CA . THR A 1 91 ? 18.605 15.118 -20.025 1.00 28.20 91 THR A CA 1
ATOM 689 C C . THR A 1 91 ? 19.889 14.324 -20.310 1.00 28.20 91 THR A C 1
ATOM 691 O O . THR A 1 91 ? 19.838 13.100 -20.267 1.00 28.20 91 THR A O 1
ATOM 694 N N . SER A 1 92 ? 20.983 14.884 -20.836 1.00 30.20 92 SER A N 1
ATOM 695 C CA . SER A 1 92 ? 21.836 15.999 -20.371 1.00 30.20 92 SER A CA 1
ATOM 696 C C . SER A 1 92 ? 22.835 15.585 -19.279 1.00 30.20 92 SER A C 1
ATOM 698 O O . SER A 1 92 ? 22.438 15.132 -18.210 1.00 30.20 92 SER A O 1
ATOM 700 N N . GLY A 1 93 ? 24.125 15.767 -19.586 1.00 26.86 93 GLY A N 1
ATOM 701 C CA . GLY A 1 93 ? 25.299 15.483 -18.751 1.00 26.86 93 GLY A CA 1
ATOM 702 C C . GLY A 1 93 ? 26.564 15.432 -19.634 1.00 26.86 93 GLY A C 1
ATOM 703 O O . GLY A 1 93 ? 26.759 14.449 -20.335 1.00 26.86 93 GLY A O 1
ATOM 704 N N . THR A 1 94 ? 27.285 16.537 -19.882 1.00 32.91 94 THR A N 1
ATOM 705 C CA . THR A 1 94 ? 28.374 17.127 -19.053 1.00 32.91 94 THR A CA 1
ATOM 706 C C . THR A 1 94 ? 29.601 16.207 -18.900 1.00 32.91 94 THR A C 1
ATOM 708 O O . THR A 1 94 ? 29.440 15.093 -18.420 1.00 32.91 94 THR A O 1
ATOM 711 N N . ASN A 1 95 ? 30.855 16.589 -19.197 1.00 28.86 95 ASN A N 1
ATOM 712 C CA . ASN A 1 95 ? 31.441 17.872 -19.638 1.00 28.86 95 ASN A CA 1
ATOM 713 C C . ASN A 1 95 ? 32.765 17.646 -20.404 1.00 28.86 95 ASN A C 1
ATOM 715 O O . ASN A 1 95 ? 33.600 16.892 -19.910 1.00 28.86 95 ASN A O 1
ATOM 719 N N . THR A 1 96 ? 33.043 18.396 -21.484 1.00 29.31 96 THR A N 1
ATOM 720 C CA . THR A 1 96 ? 34.362 19.049 -21.719 1.00 29.31 96 THR A CA 1
ATOM 721 C C . THR A 1 96 ? 34.342 20.041 -22.899 1.00 29.31 96 THR A C 1
ATOM 723 O O . THR A 1 96 ? 33.856 19.738 -23.980 1.00 29.31 96 THR A O 1
ATOM 726 N N . HIS A 1 97 ? 34.909 21.226 -22.668 1.00 29.31 97 HIS A N 1
ATOM 727 C CA . HIS A 1 97 ? 35.176 22.358 -23.581 1.00 29.31 97 HIS A CA 1
ATOM 728 C C . HIS A 1 97 ? 36.410 23.106 -22.996 1.00 29.31 97 HIS A C 1
ATOM 730 O O . HIS A 1 97 ? 36.733 22.806 -21.839 1.00 29.31 97 HIS A O 1
ATOM 736 N N . PRO A 1 98 ? 37.095 24.068 -23.670 1.00 42.69 98 PRO A N 1
ATOM 737 C CA . PRO A 1 98 ? 36.748 24.819 -24.896 1.00 42.69 98 PRO A CA 1
ATOM 738 C C . PRO A 1 98 ? 37.754 24.641 -26.070 1.00 42.69 98 PRO A C 1
ATOM 740 O O . PRO A 1 98 ? 38.904 24.276 -25.868 1.00 42.69 98 PRO A O 1
ATOM 743 N N . THR A 1 99 ? 37.300 24.714 -27.328 1.00 30.84 99 THR A N 1
ATOM 744 C CA . THR A 1 99 ? 37.338 25.889 -28.249 1.00 30.84 99 THR A CA 1
ATOM 745 C C . THR A 1 99 ? 38.704 26.195 -28.882 1.00 30.84 99 THR A C 1
ATOM 747 O O . THR A 1 99 ? 39.672 26.533 -28.209 1.00 30.84 99 THR A O 1
ATOM 750 N N . THR A 1 100 ? 38.741 26.146 -30.215 1.00 31.77 100 THR A N 1
ATOM 751 C CA . THR A 1 100 ? 39.869 26.514 -31.083 1.00 31.77 100 THR A CA 1
ATOM 752 C C . THR A 1 100 ? 39.932 28.013 -31.378 1.00 31.77 100 THR A C 1
ATOM 754 O O . THR A 1 100 ? 38.904 28.656 -31.577 1.00 31.77 100 THR A O 1
ATOM 757 N N . LEU A 1 101 ? 41.148 28.547 -31.543 1.00 27.62 101 LEU A N 1
ATOM 758 C CA . LEU A 1 101 ? 41.393 29.739 -32.359 1.00 27.62 101 LEU A CA 1
ATOM 759 C C . LEU A 1 101 ? 42.742 29.650 -33.092 1.00 27.62 101 LEU A C 1
ATOM 761 O O . LEU A 1 101 ? 43.721 29.117 -32.584 1.00 27.62 101 LEU A O 1
ATOM 765 N N . THR A 1 102 ? 42.721 30.174 -34.312 1.00 29.92 102 THR A N 1
ATOM 766 C CA . THR A 1 102 ? 43.747 30.283 -35.358 1.00 29.92 102 THR A CA 1
ATOM 767 C C . THR A 1 102 ? 45.214 30.451 -34.932 1.00 29.92 102 THR A C 1
ATOM 769 O O . THR A 1 102 ? 45.558 31.422 -34.261 1.00 29.92 102 THR A O 1
ATOM 772 N N . THR A 1 103 ? 46.106 29.671 -35.558 1.00 29.42 103 THR A N 1
ATOM 773 C CA . THR A 1 103 ? 47.489 30.103 -35.856 1.00 29.42 103 THR A CA 1
ATOM 774 C C . THR A 1 103 ? 47.963 29.518 -37.190 1.00 29.42 103 THR A C 1
ATOM 776 O O . THR A 1 103 ? 47.581 28.410 -37.556 1.00 29.42 103 THR A O 1
ATOM 779 N N . ALA A 1 104 ? 48.788 30.260 -37.933 1.00 26.16 104 ALA A N 1
ATOM 780 C CA . ALA A 1 104 ? 49.312 29.863 -39.244 1.00 26.16 104 ALA A CA 1
ATOM 781 C C . ALA A 1 104 ? 50.838 29.695 -39.216 1.00 26.16 104 ALA A C 1
ATOM 783 O O . ALA A 1 104 ? 51.501 30.373 -38.437 1.00 26.16 104 ALA A O 1
ATOM 784 N N . ILE A 1 105 ? 51.391 28.880 -40.125 1.00 31.17 105 ILE A N 1
ATOM 785 C CA . ILE A 1 105 ? 52.814 28.873 -40.515 1.00 31.17 105 ILE A CA 1
ATOM 786 C C . ILE A 1 105 ? 52.948 28.414 -41.985 1.00 31.17 105 ILE A C 1
ATOM 788 O O . ILE A 1 105 ? 52.172 27.596 -42.473 1.00 31.17 105 ILE A O 1
ATOM 792 N N . LYS A 1 106 ? 53.924 28.996 -42.693 1.00 29.98 106 LYS A N 1
ATOM 793 C CA . LYS A 1 106 ? 54.382 28.720 -44.076 1.00 29.98 106 LYS A CA 1
ATOM 794 C C . LYS A 1 106 ? 55.884 28.332 -44.018 1.00 29.98 106 LYS A C 1
ATOM 796 O O . LYS A 1 106 ? 56.488 28.585 -42.978 1.00 29.98 106 LYS A O 1
ATOM 801 N N . PRO A 1 107 ? 56.578 28.037 -45.141 1.00 47.16 107 PRO A N 1
ATOM 802 C CA . PRO A 1 107 ? 56.264 27.193 -46.297 1.00 47.16 107 PRO A CA 1
ATOM 803 C C . PRO A 1 107 ? 57.261 25.987 -46.274 1.00 47.16 107 PRO A C 1
ATOM 805 O O . PRO A 1 107 ? 57.127 25.269 -45.286 1.00 47.16 107 PRO A O 1
ATOM 808 N N . PRO A 1 108 ? 58.246 25.699 -47.182 1.00 38.03 108 PRO A N 1
ATOM 809 C CA . PRO A 1 108 ? 58.810 26.402 -48.353 1.00 38.03 108 PRO A CA 1
ATOM 810 C C . PRO A 1 108 ? 58.483 25.737 -49.717 1.00 38.03 108 PRO A C 1
ATOM 812 O O . PRO A 1 108 ? 57.730 24.773 -49.795 1.00 38.03 108 PRO A O 1
ATOM 815 N N . ALA A 1 109 ? 59.050 26.270 -50.805 1.00 25.98 109 ALA A N 1
ATOM 816 C CA . ALA A 1 109 ? 58.938 25.749 -52.176 1.00 25.98 109 ALA A CA 1
ATOM 817 C C . ALA A 1 109 ? 60.286 25.207 -52.697 1.00 25.98 109 ALA A C 1
ATOM 819 O O . ALA A 1 109 ? 61.323 25.578 -52.148 1.00 25.98 109 ALA A O 1
ATOM 820 N N . SER A 1 110 ? 60.297 24.437 -53.801 1.00 30.33 110 SER A N 1
ATOM 821 C CA . SER A 1 110 ? 61.258 24.638 -54.921 1.00 30.33 110 SER A CA 1
ATOM 822 C C . SER A 1 110 ? 61.077 23.697 -56.140 1.00 30.33 110 SER A C 1
ATOM 824 O O . SER A 1 110 ? 61.239 22.488 -56.068 1.00 30.33 110 SER A O 1
ATOM 826 N N . THR A 1 111 ? 60.796 24.310 -57.296 1.00 30.39 111 THR A N 1
ATOM 827 C CA . THR A 1 111 ? 61.300 24.004 -58.662 1.00 30.39 111 THR A CA 1
ATOM 828 C C . THR A 1 111 ? 61.553 22.562 -59.179 1.00 30.39 111 THR A C 1
ATOM 830 O O . THR A 1 111 ? 62.664 22.049 -59.091 1.00 30.39 111 THR A O 1
ATOM 833 N N . SER A 1 112 ? 60.666 22.146 -60.102 1.00 27.95 112 SER A N 1
ATOM 834 C CA . SER A 1 112 ? 60.904 22.130 -61.577 1.00 27.95 112 SER A CA 1
ATOM 835 C C . SER A 1 112 ? 61.034 20.794 -62.345 1.00 27.95 112 SER A C 1
ATOM 837 O O . SER A 1 112 ? 61.655 19.853 -61.871 1.00 27.95 112 SER A O 1
ATOM 839 N N . LYS A 1 113 ? 60.573 20.852 -63.617 1.00 31.30 113 LYS A N 1
ATOM 840 C CA . LYS A 1 113 ? 60.837 19.958 -64.779 1.00 31.30 113 LYS A CA 1
ATOM 841 C C . LYS A 1 113 ? 60.220 18.539 -64.741 1.00 31.30 113 LYS A C 1
ATOM 843 O O . LYS A 1 113 ? 60.179 17.925 -63.690 1.00 31.30 113 LYS A O 1
ATOM 848 N N . GLN A 1 114 ? 59.785 17.927 -65.856 1.00 29.09 114 GLN A N 1
ATOM 849 C CA . GLN A 1 114 ? 59.340 18.406 -67.191 1.00 29.09 114 GLN A CA 1
ATOM 850 C C . GLN A 1 114 ? 58.728 17.204 -67.969 1.00 29.09 114 GLN A C 1
ATOM 852 O O . GLN A 1 114 ? 59.224 16.101 -67.781 1.00 29.09 114 GLN A O 1
ATOM 857 N N . VAL A 1 115 ? 57.798 17.430 -68.921 1.00 29.39 115 VAL A N 1
ATOM 858 C CA . VAL A 1 115 ? 57.309 16.452 -69.949 1.00 29.39 115 VAL A CA 1
ATOM 859 C C . VAL A 1 115 ? 56.431 15.286 -69.418 1.00 29.39 115 VAL A C 1
ATOM 861 O O . VAL A 1 115 ? 56.664 14.816 -68.315 1.00 29.39 115 VAL A O 1
ATOM 864 N N . SER A 1 116 ? 55.469 14.675 -70.137 1.00 32.97 116 SER A N 1
ATOM 865 C CA . SER A 1 116 ? 54.372 15.148 -71.030 1.00 32.97 116 SER A CA 1
ATOM 866 C C . SER A 1 116 ? 53.481 13.952 -71.435 1.00 32.97 116 SER A C 1
ATOM 868 O O . SER A 1 116 ? 54.016 13.008 -72.008 1.00 32.97 116 SER A O 1
ATOM 870 N N . SER A 1 117 ? 52.154 14.044 -71.262 1.00 27.41 117 SER A N 1
ATOM 871 C CA . SER A 1 117 ? 51.061 13.350 -72.006 1.00 27.41 117 SER A CA 1
ATOM 872 C C . SER A 1 117 ? 49.719 13.672 -71.285 1.00 27.41 117 SER A C 1
ATOM 874 O O . SER A 1 117 ? 49.746 13.925 -70.086 1.00 27.41 117 SER A O 1
ATOM 876 N N . ALA A 1 118 ? 48.530 13.890 -71.878 1.00 29.22 118 ALA A N 1
ATOM 877 C CA . ALA A 1 118 ? 47.838 13.355 -73.069 1.00 29.22 118 ALA A CA 1
ATOM 878 C C . ALA A 1 118 ? 47.430 11.871 -72.892 1.00 29.22 118 ALA A C 1
ATOM 880 O O . ALA A 1 118 ? 48.263 11.054 -72.532 1.00 29.22 118 ALA A O 1
ATOM 881 N N . THR A 1 119 ? 46.194 11.395 -73.084 1.00 28.16 119 THR A N 1
ATOM 882 C CA . THR A 1 119 ? 44.913 11.917 -73.633 1.00 28.16 119 THR A CA 1
ATOM 883 C C . THR A 1 119 ? 43.801 10.989 -73.050 1.00 28.16 119 THR A C 1
ATOM 885 O O . THR A 1 119 ? 44.123 9.867 -72.655 1.00 28.16 119 THR A O 1
ATOM 888 N N . ALA A 1 120 ? 42.497 11.283 -72.958 1.00 30.06 120 ALA A N 1
ATOM 889 C CA . ALA A 1 120 ? 41.628 12.142 -73.765 1.00 30.06 120 ALA A CA 1
ATOM 890 C C . ALA A 1 120 ? 40.278 12.434 -73.061 1.00 30.06 120 ALA A C 1
ATOM 892 O O . ALA A 1 120 ? 40.006 11.903 -71.989 1.00 30.06 120 ALA A O 1
ATOM 893 N N . SER A 1 121 ? 39.417 13.216 -73.721 1.00 38.59 121 SER A N 1
ATOM 894 C CA . SER A 1 121 ? 37.956 13.207 -73.522 1.00 38.59 121 SER A CA 1
ATOM 895 C C . SER A 1 121 ? 37.281 12.382 -74.624 1.00 38.59 121 SER A C 1
ATOM 897 O O . SER A 1 121 ? 37.805 12.330 -75.739 1.00 38.59 121 SER A O 1
ATOM 899 N N . PRO A 1 122 ? 36.093 11.823 -74.358 1.00 43.28 122 PRO A N 1
ATOM 900 C CA . PRO A 1 122 ? 34.944 12.006 -75.270 1.00 43.28 122 PRO A CA 1
ATOM 901 C C . PRO A 1 122 ? 33.622 12.227 -74.463 1.00 43.28 122 PRO A C 1
ATOM 903 O O . PRO A 1 122 ? 33.605 11.970 -73.266 1.00 43.28 122 PRO A O 1
ATOM 906 N N . LEU A 1 123 ? 32.469 12.718 -74.957 1.00 31.62 123 LEU A N 1
ATOM 907 C CA . LEU A 1 123 ? 31.997 13.244 -76.259 1.00 31.62 123 LEU A CA 1
ATOM 908 C C . LEU A 1 123 ? 30.695 14.094 -76.034 1.00 31.62 123 LEU A C 1
ATOM 910 O O . LEU A 1 123 ? 30.289 14.260 -74.890 1.00 31.62 123 LEU A O 1
ATOM 914 N N . ILE A 1 124 ? 29.979 14.494 -77.112 1.00 34.00 124 ILE A N 1
ATOM 915 C CA . ILE A 1 124 ? 28.534 14.907 -77.162 1.00 34.00 124 ILE A CA 1
ATOM 916 C C . ILE A 1 124 ? 28.234 16.358 -76.655 1.00 34.00 124 ILE A C 1
ATOM 918 O O . ILE A 1 124 ? 28.637 16.711 -75.560 1.00 34.00 124 ILE A O 1
ATOM 922 N N . ARG A 1 125 ? 27.525 17.282 -77.359 1.00 31.77 125 ARG A N 1
ATOM 923 C CA . ARG A 1 125 ? 26.812 17.278 -78.673 1.00 31.77 125 ARG A CA 1
ATOM 924 C C . ARG A 1 125 ? 26.576 18.701 -79.276 1.00 31.77 125 ARG A C 1
ATOM 926 O O . ARG A 1 125 ? 26.372 19.636 -78.522 1.00 31.77 125 ARG A O 1
ATOM 933 N N . THR A 1 126 ? 26.458 18.791 -80.618 1.00 30.42 126 THR A N 1
ATOM 934 C CA . THR A 1 126 ? 25.630 19.716 -81.480 1.00 30.42 126 THR A CA 1
ATOM 935 C C . THR A 1 126 ? 25.469 21.231 -81.189 1.00 30.42 126 THR A C 1
ATOM 937 O O . THR A 1 126 ? 25.012 21.593 -80.114 1.00 30.42 126 THR A O 1
ATOM 940 N N . GLY A 1 127 ? 25.624 22.107 -82.215 1.00 29.66 127 GLY A N 1
ATOM 941 C CA . GLY A 1 127 ? 25.413 23.573 -82.049 1.00 29.66 127 GLY A CA 1
ATOM 942 C C . GLY A 1 127 ? 25.107 24.535 -83.237 1.00 29.66 127 GLY A C 1
ATOM 943 O O . GLY A 1 127 ? 24.805 25.678 -82.949 1.00 29.66 127 GLY A O 1
ATOM 944 N N . SER A 1 128 ? 25.108 24.130 -84.521 1.00 32.78 128 SER A N 1
ATOM 945 C CA . SER A 1 128 ? 24.528 24.854 -85.701 1.00 32.78 128 SER A CA 1
ATOM 946 C C . SER A 1 128 ? 24.946 26.307 -86.118 1.00 32.78 128 SER A C 1
ATOM 948 O O . SER A 1 128 ? 24.824 27.262 -85.365 1.00 32.78 128 SER A O 1
ATOM 950 N N . ALA A 1 129 ? 25.193 26.467 -87.437 1.00 32.72 129 ALA A N 1
ATOM 951 C CA . ALA A 1 129 ? 24.863 27.620 -88.320 1.00 32.72 129 ALA A CA 1
ATOM 952 C C . ALA A 1 129 ? 25.817 28.834 -88.600 1.00 32.72 129 ALA A C 1
ATOM 954 O O . ALA A 1 129 ? 26.196 29.600 -87.727 1.00 32.72 129 ALA A O 1
ATOM 955 N N . ARG A 1 130 ? 25.981 29.080 -89.923 1.00 32.06 130 ARG A N 1
ATOM 956 C CA . ARG A 1 130 ? 26.266 30.330 -90.698 1.00 32.06 130 ARG A CA 1
ATOM 957 C C . ARG A 1 130 ? 27.633 31.058 -90.636 1.00 32.06 130 ARG A C 1
ATOM 959 O O . ARG A 1 130 ? 27.841 32.010 -89.899 1.00 32.06 130 ARG A O 1
ATOM 966 N N . LEU A 1 131 ? 28.454 30.704 -91.632 1.00 32.94 131 LEU A N 1
ATOM 967 C CA . LEU A 1 131 ? 29.252 31.562 -92.538 1.00 32.94 131 LEU A CA 1
ATOM 968 C C . LEU A 1 131 ? 29.084 33.102 -92.468 1.00 32.94 131 LEU A C 1
ATOM 970 O O . LEU A 1 131 ? 28.001 33.604 -92.765 1.00 32.94 131 LEU A O 1
ATOM 974 N N . VAL A 1 132 ? 30.222 33.809 -92.370 1.00 28.97 132 VAL A N 1
ATOM 975 C CA . VAL A 1 132 ? 30.620 34.946 -93.240 1.00 28.97 132 VAL A CA 1
ATOM 976 C C . VAL A 1 132 ? 32.141 34.849 -93.494 1.00 28.97 132 VAL A C 1
ATOM 978 O O . VAL A 1 132 ? 32.889 34.470 -92.596 1.00 28.97 132 VAL A O 1
ATOM 981 N N . CYS A 1 133 ? 32.612 35.189 -94.700 1.00 33.03 133 CYS A N 1
ATOM 982 C CA . CYS A 1 133 ? 34.036 35.371 -95.053 1.00 33.03 133 CYS A CA 1
ATOM 983 C C . CYS A 1 133 ? 34.205 36.727 -95.775 1.00 33.03 133 CYS A C 1
ATOM 985 O O . CYS A 1 133 ? 33.186 37.273 -96.211 1.00 33.03 133 CYS A O 1
ATOM 987 N N . PRO A 1 134 ? 35.432 37.280 -95.934 1.00 45.34 134 PRO A N 1
ATOM 988 C CA . PRO A 1 134 ? 36.181 36.996 -97.180 1.00 45.34 134 PRO A CA 1
ATOM 989 C C . PRO A 1 134 ? 37.737 37.124 -97.150 1.00 45.34 134 PRO A C 1
ATOM 991 O O . PRO A 1 134 ? 38.243 38.138 -96.691 1.00 45.34 134 PRO A O 1
ATOM 994 N N . ASN A 1 135 ? 38.438 36.182 -97.820 1.00 31.55 135 ASN A N 1
ATOM 995 C CA . ASN A 1 135 ? 39.631 36.352 -98.707 1.00 31.55 135 ASN A CA 1
ATOM 996 C C . ASN A 1 135 ? 40.921 37.084 -98.205 1.00 31.55 135 ASN A C 1
ATOM 998 O O . ASN A 1 135 ? 40.890 37.675 -97.131 1.00 31.55 135 ASN A O 1
ATOM 1002 N N . PRO A 1 136 ? 42.097 37.043 -98.903 1.00 43.94 136 PRO A N 1
ATOM 1003 C CA . PRO A 1 136 ? 42.446 36.587 -100.275 1.00 43.94 136 PRO A CA 1
ATOM 1004 C C . PRO A 1 136 ? 43.066 35.172 -100.352 1.00 43.94 136 PRO A C 1
ATOM 1006 O O . PRO A 1 136 ? 43.696 34.718 -99.407 1.00 43.94 136 PRO A O 1
ATOM 1009 N N . TYR A 1 137 ? 42.817 34.347 -101.378 1.00 29.92 137 TYR A N 1
ATOM 1010 C CA . TYR A 1 137 ? 43.033 34.454 -102.843 1.00 29.92 137 TYR A CA 1
ATOM 1011 C C . TYR A 1 137 ? 44.461 34.080 -103.301 1.00 29.92 137 TYR A C 1
ATOM 1013 O O . TYR A 1 137 ? 45.408 34.845 -103.149 1.00 29.92 137 TYR A O 1
ATOM 1021 N N . VAL A 1 138 ? 44.575 32.899 -103.921 1.00 32.28 138 VAL A N 1
ATOM 1022 C CA . VAL A 1 138 ? 45.729 32.382 -104.680 1.00 32.28 138 VAL A CA 1
ATOM 1023 C C . VAL A 1 138 ? 45.163 31.737 -105.945 1.00 32.28 138 VAL A C 1
ATOM 1025 O O . VAL A 1 138 ? 44.173 31.014 -105.853 1.00 32.28 138 VAL A O 1
ATOM 1028 N N . ASP A 1 139 ? 45.783 31.963 -107.105 1.00 28.31 139 ASP A N 1
ATOM 1029 C CA . ASP A 1 139 ? 45.242 31.518 -108.396 1.00 28.31 139 ASP A CA 1
ATOM 1030 C C . ASP A 1 139 ? 46.264 30.736 -109.235 1.00 28.31 139 ASP A C 1
ATOM 1032 O O . ASP A 1 139 ? 47.377 31.213 -109.472 1.00 28.31 139 ASP A O 1
ATOM 1036 N N . LYS A 1 140 ? 45.874 29.530 -109.674 1.00 33.62 140 LYS A N 1
ATOM 1037 C CA . LYS A 1 140 ? 46.551 28.692 -110.681 1.00 33.62 140 LYS A CA 1
ATOM 1038 C C . LYS A 1 140 ? 45.598 27.623 -111.238 1.00 33.62 140 LYS A C 1
ATOM 1040 O O . LYS A 1 140 ? 45.452 26.562 -110.637 1.00 33.62 140 LYS A O 1
ATOM 1045 N N . ASN A 1 141 ? 45.070 27.822 -112.445 1.00 33.66 141 ASN A N 1
ATOM 1046 C CA . ASN A 1 141 ? 44.619 26.755 -113.357 1.00 33.66 141 ASN A CA 1
ATOM 1047 C C . ASN A 1 141 ? 44.725 27.275 -114.808 1.00 33.66 141 ASN A C 1
ATOM 1049 O O . ASN A 1 141 ? 44.313 28.391 -115.080 1.00 33.66 141 ASN A O 1
ATOM 1053 N N . LYS A 1 142 ? 45.502 26.638 -115.701 1.00 35.31 142 LYS A N 1
ATOM 1054 C CA . LYS A 1 142 ? 45.190 25.456 -116.553 1.00 35.31 142 LYS A CA 1
ATOM 1055 C C . LYS A 1 142 ? 44.411 25.826 -117.850 1.00 35.31 142 LYS A C 1
ATOM 1057 O O . LYS A 1 142 ? 43.845 26.907 -117.908 1.00 35.31 142 LYS A O 1
ATOM 1062 N N . PRO A 1 143 ? 44.554 25.063 -118.962 1.00 43.88 143 PRO A N 1
ATOM 1063 C CA . PRO A 1 143 ? 45.038 25.706 -120.200 1.00 43.88 143 PRO A CA 1
ATOM 1064 C C . PRO A 1 143 ? 44.258 25.385 -121.501 1.00 43.88 143 PRO A C 1
ATOM 1066 O O . PRO A 1 143 ? 43.325 24.590 -121.483 1.00 43.88 143 PRO A O 1
ATOM 1069 N N . LYS A 1 144 ? 44.819 25.866 -122.637 1.00 30.58 144 LYS A N 1
ATOM 1070 C CA . LYS A 1 144 ? 44.890 25.214 -123.979 1.00 30.58 144 LYS A CA 1
ATOM 1071 C C . LYS A 1 144 ? 43.814 25.557 -125.036 1.00 30.58 144 LYS A C 1
ATOM 1073 O O . LYS A 1 144 ? 42.796 24.879 -125.084 1.00 30.58 144 LYS A O 1
ATOM 1078 N N . ALA A 1 145 ? 44.149 26.443 -125.995 1.00 31.25 145 ALA A N 1
ATOM 1079 C CA . ALA A 1 145 ? 44.064 26.220 -127.465 1.00 31.25 145 ALA A CA 1
ATOM 1080 C C . ALA A 1 145 ? 44.345 27.494 -128.313 1.00 31.25 145 ALA A C 1
ATOM 1082 O O . ALA A 1 145 ? 43.972 28.585 -127.907 1.00 31.25 145 ALA A O 1
ATOM 1083 N N . GLY A 1 146 ? 44.889 27.321 -129.534 1.00 29.75 146 GLY A N 1
ATOM 1084 C CA . GLY A 1 146 ? 44.602 28.189 -130.699 1.00 29.75 146 GLY A CA 1
ATOM 1085 C C . GLY A 1 146 ? 45.561 29.343 -131.066 1.00 29.75 146 GLY A C 1
ATOM 1086 O O . GLY A 1 146 ? 45.375 30.449 -130.585 1.00 29.75 146 GLY A O 1
ATOM 1087 N N . ALA A 1 147 ? 46.445 29.102 -132.055 1.00 29.52 147 ALA A N 1
ATOM 1088 C CA . ALA A 1 147 ? 47.233 30.081 -132.845 1.00 29.52 147 ALA A CA 1
ATOM 1089 C C . ALA A 1 147 ? 48.202 31.033 -132.076 1.00 29.52 147 ALA A C 1
ATOM 1091 O O . ALA A 1 147 ? 48.050 31.280 -130.891 1.00 29.52 147 ALA A O 1
ATOM 1092 N N . CYS A 1 148 ? 49.271 31.584 -132.669 1.00 29.38 148 CYS A N 1
ATOM 1093 C CA . CYS A 1 148 ? 49.806 31.451 -134.031 1.00 29.38 148 CYS A CA 1
ATOM 1094 C C . CYS A 1 148 ? 51.333 31.173 -134.015 1.00 29.38 148 CYS A C 1
ATOM 1096 O O . CYS A 1 148 ? 51.946 30.990 -132.967 1.00 29.38 148 CYS A O 1
ATOM 1098 N N . GLN A 1 149 ? 51.934 31.106 -135.202 1.00 30.53 149 GLN A N 1
ATOM 1099 C CA . GLN A 1 149 ? 53.371 30.952 -135.480 1.00 30.53 149 GLN A CA 1
ATOM 1100 C C . GLN A 1 149 ? 54.161 32.204 -134.986 1.00 30.53 149 GLN A C 1
ATOM 1102 O O . GLN A 1 149 ? 53.550 33.248 -134.787 1.00 30.53 149 GLN A O 1
ATOM 1107 N N . GLN A 1 150 ? 55.489 32.216 -134.768 1.00 28.14 150 GLN A N 1
ATOM 1108 C CA . GLN A 1 150 ? 56.565 31.398 -135.355 1.00 28.14 150 GLN A CA 1
ATOM 1109 C C . GLN A 1 150 ? 57.875 31.391 -134.498 1.00 28.14 150 GLN A C 1
ATOM 1111 O O . GLN A 1 150 ? 57.951 32.004 -133.439 1.00 28.14 150 GLN A O 1
ATOM 1116 N N . ARG A 1 151 ? 58.898 30.669 -134.990 1.00 28.36 151 ARG A N 1
ATOM 1117 C CA . ARG A 1 151 ? 60.336 30.580 -134.584 1.00 28.36 151 ARG A CA 1
ATOM 1118 C C . ARG A 1 151 ? 61.061 31.950 -134.401 1.00 28.36 151 ARG A C 1
ATOM 1120 O O . ARG A 1 151 ? 60.550 32.939 -134.900 1.00 28.36 151 ARG A O 1
ATOM 1127 N N . SER A 1 152 ? 62.275 32.097 -133.821 1.00 27.22 152 SER A N 1
ATOM 1128 C CA . SER A 1 152 ? 63.314 31.138 -133.355 1.00 27.22 152 SER A CA 1
ATOM 1129 C C . SER A 1 152 ? 64.352 31.743 -132.368 1.00 27.22 152 SER A C 1
ATOM 1131 O O . SER A 1 152 ? 64.479 32.953 -132.252 1.00 27.22 152 SER A O 1
ATOM 1133 N N . GLN A 1 153 ? 65.135 30.848 -131.746 1.00 30.59 153 GLN A N 1
ATOM 1134 C CA . GLN A 1 153 ? 66.539 30.921 -131.258 1.00 30.59 153 GLN A CA 1
ATOM 1135 C C . GLN A 1 153 ? 67.352 32.249 -131.217 1.00 30.59 153 GLN A C 1
ATOM 1137 O O . GLN A 1 153 ? 67.608 32.870 -132.237 1.00 30.59 153 GLN A O 1
ATOM 1142 N N . GLN A 1 154 ? 67.910 32.513 -130.022 1.00 32.81 154 GLN A N 1
ATOM 1143 C CA . GLN A 1 154 ? 69.326 32.799 -129.669 1.00 32.81 154 GLN A CA 1
ATOM 1144 C C . GLN A 1 154 ? 70.285 33.681 -130.525 1.00 32.81 154 GLN A C 1
ATOM 1146 O O . GLN A 1 154 ? 70.544 33.422 -131.691 1.00 32.81 154 GLN A O 1
ATOM 1151 N N . GLN A 1 155 ? 71.028 34.507 -129.763 1.00 29.75 155 GLN A N 1
ATOM 1152 C CA . GLN A 1 155 ? 72.425 34.978 -129.928 1.00 29.75 155 GLN A CA 1
ATOM 1153 C C . GLN A 1 155 ? 72.771 36.243 -130.750 1.00 29.75 155 GLN A C 1
ATOM 1155 O O . GLN A 1 155 ? 72.300 36.506 -131.849 1.00 29.75 155 GLN A O 1
ATOM 1160 N N . SER A 1 156 ? 73.679 37.009 -130.136 1.00 30.28 156 SER A N 1
ATOM 1161 C CA . SER A 1 156 ? 74.469 38.153 -130.609 1.00 30.28 156 SER A CA 1
ATOM 1162 C C . SER A 1 156 ? 75.788 37.688 -131.266 1.00 30.28 156 SER A C 1
ATOM 1164 O O . SER A 1 156 ? 76.258 36.599 -130.956 1.00 30.28 156 SER A O 1
ATOM 1166 N N . ALA A 1 157 ? 76.488 38.461 -132.110 1.00 29.33 157 ALA A N 1
ATOM 1167 C CA . ALA A 1 157 ? 76.180 39.736 -132.784 1.00 29.33 157 ALA A CA 1
ATOM 1168 C C . ALA A 1 157 ? 77.179 39.996 -133.942 1.00 29.33 157 ALA A C 1
ATOM 1170 O O . ALA A 1 157 ? 78.300 39.499 -133.881 1.00 29.33 157 ALA A O 1
ATOM 1171 N N . GLN A 1 158 ? 76.811 40.889 -134.884 1.00 30.95 158 GLN A N 1
ATOM 1172 C CA . GLN A 1 158 ? 77.683 41.516 -135.915 1.00 30.95 158 GLN A CA 1
ATOM 1173 C C . GLN A 1 158 ? 78.306 40.546 -136.967 1.00 30.95 158 GLN A C 1
ATOM 1175 O O . GLN A 1 158 ? 78.273 39.334 -136.762 1.00 30.95 158 GLN A O 1
ATOM 1180 N N . PRO A 1 159 ? 78.876 41.028 -138.102 1.00 39.94 159 PRO A N 1
ATOM 1181 C CA . PRO A 1 159 ? 78.923 42.401 -138.628 1.00 39.94 159 PRO A CA 1
ATOM 1182 C C . PRO A 1 159 ? 78.359 42.598 -140.065 1.00 39.94 159 PRO A C 1
ATOM 1184 O O . PRO A 1 159 ? 77.956 41.671 -140.760 1.00 39.94 159 PRO A O 1
ATOM 1187 N N . ASN A 1 160 ? 78.379 43.872 -140.474 1.00 27.45 160 ASN A N 1
ATOM 1188 C CA . ASN A 1 160 ? 78.373 44.481 -141.824 1.00 27.45 160 ASN A CA 1
ATOM 1189 C C . ASN A 1 160 ? 79.020 43.679 -142.990 1.00 27.45 160 ASN A C 1
ATOM 1191 O O . ASN A 1 160 ? 79.893 42.858 -142.736 1.00 27.45 160 ASN A O 1
ATOM 1195 N N . GLN A 1 161 ? 78.827 43.962 -144.296 1.00 35.66 161 GLN A N 1
ATOM 1196 C CA . GLN A 1 161 ? 77.895 44.770 -145.138 1.00 35.66 161 GLN A CA 1
ATOM 1197 C C . GLN A 1 161 ? 78.253 44.505 -146.631 1.00 35.66 161 GLN A C 1
ATOM 1199 O O . GLN A 1 161 ? 79.316 43.947 -146.892 1.00 35.66 161 GLN A O 1
ATOM 1204 N N . SER A 1 162 ? 77.453 44.984 -147.608 1.00 29.61 162 SER A N 1
ATOM 1205 C CA . SER A 1 162 ? 77.928 45.859 -148.723 1.00 29.61 162 SER A CA 1
ATOM 1206 C C . SER A 1 162 ? 76.977 45.902 -149.931 1.00 29.61 162 SER A C 1
ATOM 1208 O O . SER A 1 162 ? 76.576 44.855 -150.437 1.00 29.61 162 SER A O 1
ATOM 1210 N N . SER A 1 163 ? 76.733 47.103 -150.483 1.00 28.62 163 SER A N 1
ATOM 1211 C CA . SER A 1 163 ? 76.397 47.270 -151.909 1.00 28.62 163 SER A CA 1
ATOM 1212 C C . SER A 1 163 ? 76.614 48.703 -152.451 1.00 28.62 163 SER A C 1
ATOM 1214 O O . SER A 1 163 ? 75.725 49.528 -152.284 1.00 28.62 163 SER A O 1
ATOM 1216 N N . ARG A 1 164 ? 77.706 48.909 -153.226 1.00 30.14 164 ARG A N 1
ATOM 1217 C CA . ARG A 1 164 ? 77.742 49.597 -154.559 1.00 30.14 164 ARG A CA 1
ATOM 1218 C C . ARG A 1 164 ? 77.400 51.127 -154.648 1.00 30.14 164 ARG A C 1
ATOM 1220 O O . ARG A 1 164 ? 76.493 51.554 -153.951 1.00 30.14 164 ARG A O 1
ATOM 1227 N N . PRO A 1 165 ? 77.889 51.938 -155.635 1.00 59.47 165 PRO A N 1
ATOM 1228 C CA . PRO A 1 165 ? 79.161 52.059 -156.410 1.00 59.47 165 PRO A CA 1
ATOM 1229 C C . PRO A 1 165 ? 79.721 53.536 -156.328 1.00 59.47 165 PRO A C 1
ATOM 1231 O O . PRO A 1 165 ? 79.377 54.193 -155.349 1.00 59.47 165 PRO A O 1
ATOM 1234 N N . PRO A 1 166 ? 80.467 54.150 -157.302 1.00 55.97 166 PRO A N 1
ATOM 1235 C CA . PRO A 1 166 ? 81.186 53.641 -158.494 1.00 55.97 166 PRO A CA 1
ATOM 1236 C C . PRO A 1 166 ? 82.664 54.075 -158.706 1.00 55.97 166 PRO A C 1
ATOM 1238 O O . PRO A 1 166 ? 83.062 55.192 -158.390 1.00 55.97 166 PRO A O 1
ATOM 1241 N N . GLY A 1 167 ? 83.430 53.209 -159.397 1.00 29.34 167 GLY A N 1
ATOM 1242 C CA . GLY A 1 167 ? 84.763 53.469 -159.986 1.00 29.34 167 GLY A CA 1
ATOM 1243 C C . GLY A 1 167 ? 85.630 52.191 -160.118 1.00 29.34 167 GLY A C 1
ATOM 1244 O O . GLY A 1 167 ? 85.311 51.209 -159.454 1.00 29.34 167 GLY A O 1
ATOM 1245 N N . VAL A 1 168 ? 86.697 52.079 -160.935 1.00 34.44 168 VAL A N 1
ATOM 1246 C CA . VAL A 1 168 ? 87.163 52.844 -162.124 1.00 34.44 168 VAL A CA 1
ATOM 1247 C C . VAL A 1 168 ? 87.845 51.867 -163.138 1.00 34.44 168 VAL A C 1
ATOM 1249 O O . VAL A 1 168 ? 88.220 50.750 -162.798 1.00 34.44 168 VAL A O 1
ATOM 1252 N N . VAL A 1 169 ? 87.937 52.307 -164.396 1.00 42.28 169 VAL A N 1
ATOM 1253 C CA . VAL A 1 169 ? 88.645 51.834 -165.621 1.00 42.28 169 VAL A CA 1
ATOM 1254 C C . VAL A 1 169 ? 90.182 51.609 -165.442 1.00 42.28 169 VAL A C 1
ATOM 1256 O O . VAL A 1 169 ? 90.732 52.343 -164.621 1.00 42.28 169 VAL A O 1
ATOM 1259 N N . PRO A 1 170 ? 90.943 50.775 -166.228 1.00 56.06 170 PRO A N 1
ATOM 1260 C CA . PRO A 1 170 ? 90.623 49.674 -167.183 1.00 56.06 170 PRO A CA 1
ATOM 1261 C C . PRO A 1 170 ? 91.446 48.335 -167.065 1.00 56.06 170 PRO A C 1
ATOM 1263 O O . PRO A 1 170 ? 92.539 48.325 -166.523 1.00 56.06 170 PRO A O 1
ATOM 1266 N N . ALA A 1 171 ? 90.938 47.260 -167.713 1.00 37.59 171 ALA A N 1
ATOM 1267 C CA . ALA A 1 171 ? 91.575 46.197 -168.565 1.00 37.59 171 ALA A CA 1
ATOM 1268 C C . ALA A 1 171 ? 92.957 45.519 -168.225 1.00 37.59 171 ALA A C 1
ATOM 1270 O O . ALA A 1 171 ? 93.813 46.107 -167.590 1.00 37.59 171 ALA A O 1
ATOM 1271 N N . SER A 1 172 ? 93.311 44.288 -168.666 1.00 40.78 172 SER A N 1
ATOM 1272 C CA . SER A 1 172 ? 92.743 43.341 -169.664 1.00 40.78 172 SER A CA 1
ATOM 1273 C C . SER A 1 172 ? 93.116 41.846 -169.391 1.00 40.78 172 SER A C 1
ATOM 1275 O O . SER A 1 172 ? 94.001 41.586 -168.582 1.00 40.78 172 SER A O 1
ATOM 1277 N N . VAL A 1 173 ? 92.478 40.883 -170.103 1.00 42.94 173 VAL A N 1
ATOM 1278 C CA . VAL A 1 173 ? 92.690 39.390 -170.099 1.00 42.94 173 VAL A CA 1
ATOM 1279 C C . VAL A 1 173 ? 92.518 38.662 -168.729 1.00 42.94 173 VAL A C 1
ATOM 1281 O O . VAL A 1 173 ? 92.186 39.306 -167.743 1.00 42.94 173 VAL A O 1
ATOM 1284 N N . ALA A 1 174 ? 92.535 37.321 -168.546 1.00 40.94 174 ALA A N 1
ATOM 1285 C CA . ALA A 1 174 ? 92.821 36.135 -169.392 1.00 40.94 174 ALA A CA 1
ATOM 1286 C C . ALA A 1 174 ? 91.787 34.969 -169.204 1.00 40.94 174 ALA A C 1
ATOM 1288 O O . ALA A 1 174 ? 90.638 35.224 -168.839 1.00 40.94 174 ALA A O 1
ATOM 1289 N N . LYS A 1 175 ? 92.143 33.690 -169.479 1.00 51.12 175 LYS A N 1
ATOM 1290 C CA . LYS A 1 175 ? 91.205 32.536 -169.603 1.00 51.12 175 LYS A CA 1
ATOM 1291 C C . LYS A 1 175 ? 91.588 31.246 -168.823 1.00 51.12 175 LYS A C 1
ATOM 1293 O O . LYS A 1 175 ? 92.729 30.823 -168.859 1.00 51.12 175 LYS A O 1
ATOM 1298 N N . VAL A 1 176 ? 90.553 30.570 -168.290 1.00 53.81 176 VAL A N 1
ATOM 1299 C CA . VAL A 1 176 ? 90.395 29.096 -168.081 1.00 53.81 176 VAL A CA 1
ATOM 1300 C C . VAL A 1 176 ? 91.316 28.352 -167.081 1.00 53.81 176 VAL A C 1
ATOM 1302 O O . VAL A 1 176 ? 92.071 27.474 -167.463 1.00 53.81 176 VAL A O 1
ATOM 1305 N N . GLU A 1 177 ? 91.092 28.552 -165.772 1.00 55.03 177 GLU A N 1
ATOM 1306 C CA . GLU A 1 177 ? 91.453 27.557 -164.717 1.00 55.03 177 GLU A CA 1
ATOM 1307 C C . GLU A 1 177 ? 90.373 27.349 -163.622 1.00 55.03 177 GLU A C 1
ATOM 1309 O O . GLU A 1 177 ? 90.341 26.330 -162.935 1.00 55.03 177 GLU A O 1
ATOM 1314 N N . ARG A 1 178 ? 89.421 28.282 -163.463 1.00 55.91 178 ARG A N 1
ATOM 1315 C CA . ARG A 1 178 ? 88.567 28.421 -162.256 1.00 55.91 178 ARG A CA 1
ATOM 1316 C C . ARG A 1 178 ? 87.530 27.311 -161.964 1.00 55.91 178 ARG A C 1
ATOM 1318 O O . ARG A 1 178 ? 86.738 27.487 -161.044 1.00 55.91 178 ARG A O 1
ATOM 1325 N N . LYS A 1 179 ? 87.464 26.207 -162.721 1.00 58.62 179 LYS A N 1
ATOM 1326 C CA . LYS A 1 179 ? 86.359 25.222 -162.606 1.00 58.62 179 LYS A CA 1
ATOM 1327 C C . LYS A 1 179 ? 86.593 24.049 -161.645 1.00 58.62 179 LYS A C 1
ATOM 1329 O O . LYS A 1 179 ? 85.611 23.517 -161.141 1.00 58.62 179 LYS A O 1
ATOM 1334 N N . ASN A 1 180 ? 87.838 23.656 -161.364 1.00 57.62 180 ASN A N 1
ATOM 1335 C CA . ASN A 1 180 ? 88.101 22.458 -160.546 1.00 57.62 180 ASN A CA 1
ATOM 1336 C C . ASN A 1 180 ? 88.174 22.749 -159.035 1.00 57.62 180 ASN A C 1
ATOM 1338 O O . ASN A 1 180 ? 87.791 21.909 -158.224 1.00 57.62 180 ASN A O 1
ATOM 1342 N N . HIS A 1 181 ? 88.615 23.948 -158.644 1.00 61.72 181 HIS A N 1
ATOM 1343 C CA . HIS A 1 181 ? 88.838 24.299 -157.235 1.00 61.72 181 HIS A CA 1
ATOM 1344 C C . HIS A 1 181 ? 87.531 24.391 -156.417 1.00 61.72 181 HIS A C 1
ATOM 1346 O O . HIS A 1 181 ? 87.482 23.993 -155.254 1.00 61.72 181 HIS A O 1
ATOM 1352 N N . THR A 1 182 ? 86.435 24.836 -157.041 1.00 63.25 182 THR A N 1
ATOM 1353 C CA . THR A 1 182 ? 85.113 24.960 -156.399 1.00 63.25 182 THR A CA 1
ATOM 1354 C C . THR A 1 182 ? 84.485 23.615 -156.023 1.00 63.25 182 THR A C 1
ATOM 1356 O O . THR A 1 182 ? 83.749 23.543 -155.041 1.00 63.25 182 THR A O 1
ATOM 1359 N N . VAL A 1 183 ? 84.786 22.532 -156.751 1.00 63.88 183 VAL A N 1
ATOM 1360 C CA . VAL A 1 183 ? 84.225 21.195 -156.471 1.00 63.88 183 VAL A CA 1
ATOM 1361 C C . VAL A 1 183 ? 84.814 20.608 -155.185 1.00 63.88 183 VAL A C 1
ATOM 1363 O O . VAL A 1 183 ? 84.068 20.132 -154.328 1.00 63.88 183 VAL A O 1
ATOM 1366 N N . GLN A 1 184 ? 86.134 20.711 -154.998 1.00 67.81 184 GLN A N 1
ATOM 1367 C CA . GLN A 1 184 ? 86.803 20.269 -153.766 1.00 67.81 184 GLN A CA 1
ATOM 1368 C C . GLN A 1 184 ? 86.325 21.067 -152.542 1.00 67.81 184 GLN A C 1
ATOM 1370 O O . GLN A 1 184 ? 86.095 20.497 -151.474 1.00 67.81 184 GLN A O 1
ATOM 1375 N N . GLN A 1 185 ? 86.100 22.375 -152.705 1.00 68.94 185 GLN A N 1
ATOM 1376 C CA . GLN A 1 185 ? 85.605 23.245 -151.636 1.00 68.94 185 GLN A CA 1
ATOM 1377 C C . GLN A 1 185 ? 84.205 22.826 -151.142 1.00 68.94 185 GLN A C 1
ATOM 1379 O O . GLN A 1 185 ? 83.949 22.814 -149.936 1.00 68.94 185 GLN A O 1
ATOM 1384 N N . LEU A 1 186 ? 83.318 22.400 -152.050 1.00 69.44 186 LEU A N 1
ATOM 1385 C CA . LEU A 1 186 ? 81.993 21.868 -151.706 1.00 69.44 186 LEU A CA 1
ATOM 1386 C C . LEU A 1 186 ? 82.061 20.494 -151.016 1.00 69.44 186 LEU A C 1
ATOM 1388 O O . LEU A 1 186 ? 81.313 20.258 -150.068 1.00 69.44 186 LEU A O 1
ATOM 1392 N N . GLN A 1 187 ? 82.976 19.609 -151.425 1.00 70.38 187 GLN A N 1
ATOM 1393 C CA . GLN A 1 187 ? 83.188 18.318 -150.750 1.00 70.38 187 GLN A CA 1
ATOM 1394 C C . GLN A 1 187 ? 83.692 18.499 -149.308 1.00 70.38 187 GLN A C 1
ATOM 1396 O O . GLN A 1 187 ? 83.184 17.847 -148.393 1.00 70.38 187 GLN A O 1
ATOM 1401 N N . GLY A 1 188 ? 84.621 19.435 -149.078 1.00 74.38 188 GLY A N 1
ATOM 1402 C CA . GLY A 1 188 ? 85.084 19.791 -147.732 1.00 74.38 188 GLY A CA 1
ATOM 1403 C C . GLY A 1 188 ? 83.959 20.333 -146.841 1.00 74.38 188 GLY A C 1
ATOM 1404 O O . GLY A 1 188 ? 83.817 19.909 -145.692 1.00 74.38 188 GLY A O 1
ATOM 1405 N N . LEU A 1 189 ? 83.102 21.207 -147.384 1.00 76.81 189 LEU A N 1
ATOM 1406 C CA . LEU A 1 189 ? 81.917 21.716 -146.682 1.00 76.81 189 LEU A CA 1
ATOM 1407 C C . LEU A 1 189 ? 80.896 20.613 -146.365 1.00 76.81 189 LEU A C 1
ATOM 1409 O O . LEU A 1 189 ? 80.313 20.630 -145.279 1.00 76.81 189 LEU A O 1
ATOM 1413 N N . LEU A 1 190 ? 80.703 19.638 -147.260 1.00 77.62 190 LEU A N 1
ATOM 1414 C CA . LEU A 1 190 ? 79.813 18.499 -147.027 1.00 77.62 190 LEU A CA 1
ATOM 1415 C C . LEU A 1 190 ? 80.337 17.594 -145.901 1.00 77.62 190 LEU A C 1
ATOM 1417 O O . LEU A 1 190 ? 79.578 17.274 -144.988 1.00 77.62 190 LEU A O 1
ATOM 1421 N N . ALA A 1 191 ? 81.631 17.261 -145.893 1.00 77.62 191 ALA A N 1
ATOM 1422 C CA . ALA A 1 191 ? 82.253 16.485 -144.815 1.00 77.62 191 ALA A CA 1
ATOM 1423 C C . ALA A 1 191 ? 82.212 17.226 -143.462 1.00 77.62 191 ALA A C 1
ATOM 1425 O O . ALA A 1 191 ? 81.884 16.638 -142.429 1.00 77.62 191 ALA A O 1
ATOM 1426 N N . ALA A 1 192 ? 82.461 18.541 -143.465 1.00 78.25 192 ALA A N 1
ATOM 1427 C CA . ALA A 1 192 ? 82.315 19.392 -142.284 1.00 78.25 192 ALA A CA 1
ATOM 1428 C C . ALA A 1 192 ? 80.848 19.561 -141.840 1.00 78.25 192 ALA A C 1
ATOM 1430 O O . ALA A 1 192 ? 80.586 19.858 -140.676 1.00 78.25 192 ALA A O 1
ATOM 1431 N N . SER A 1 193 ? 79.875 19.391 -142.739 1.00 77.50 193 SER A N 1
ATOM 1432 C CA . SER A 1 193 ? 78.451 19.296 -142.395 1.00 77.50 193 SER A CA 1
ATOM 1433 C C . SER A 1 193 ? 78.129 17.943 -141.764 1.00 77.50 193 SER A C 1
ATOM 1435 O O . SER A 1 193 ? 77.536 17.905 -140.691 1.00 77.50 193 SER A O 1
ATOM 1437 N N . HIS A 1 194 ? 78.601 16.843 -142.355 1.00 80.19 194 HIS A N 1
ATOM 1438 C CA . HIS A 1 194 ? 78.375 15.489 -141.853 1.00 80.19 194 HIS A CA 1
ATOM 1439 C C . HIS A 1 194 ? 78.905 15.310 -140.423 1.00 80.19 194 HIS A C 1
ATOM 1441 O O . HIS A 1 194 ? 78.137 14.920 -139.552 1.00 80.19 194 HIS A O 1
ATOM 1447 N N . ARG A 1 195 ? 80.143 15.743 -140.129 1.00 83.62 195 ARG A N 1
ATOM 1448 C CA . ARG A 1 195 ? 80.695 15.736 -138.755 1.00 83.62 195 ARG A CA 1
ATOM 1449 C C . ARG A 1 195 ? 79.891 16.586 -137.760 1.00 83.62 195 ARG A C 1
ATOM 1451 O O . ARG A 1 195 ? 79.841 16.262 -136.578 1.00 83.62 195 ARG A O 1
ATOM 1458 N N . ARG A 1 196 ? 79.250 17.675 -138.209 1.00 84.12 196 ARG A N 1
ATOM 1459 C CA . ARG A 1 196 ? 78.352 18.484 -137.360 1.00 84.12 196 ARG A CA 1
ATOM 1460 C C . ARG A 1 196 ? 77.007 17.800 -137.134 1.00 84.12 196 ARG A C 1
ATOM 1462 O O . ARG A 1 196 ? 76.490 17.883 -136.026 1.00 84.12 196 ARG A O 1
ATOM 1469 N N . PHE A 1 197 ? 76.463 17.107 -138.135 1.00 85.94 197 PHE A N 1
ATOM 1470 C CA . PHE A 1 197 ? 75.289 16.250 -137.962 1.00 85.94 197 PHE A CA 1
ATOM 1471 C C . PHE A 1 197 ? 75.586 15.071 -137.032 1.00 85.94 197 PHE A C 1
ATOM 1473 O O . PHE A 1 197 ? 74.793 14.810 -136.145 1.00 85.94 197 PHE A O 1
ATOM 1480 N N . GLU A 1 198 ? 76.741 14.423 -137.162 1.00 84.56 198 GLU A N 1
ATOM 1481 C CA . GLU A 1 198 ? 77.204 13.340 -136.288 1.00 84.56 198 GLU A CA 1
ATOM 1482 C C . GLU A 1 198 ? 77.364 13.811 -134.833 1.00 84.56 198 GLU A C 1
ATOM 1484 O O . GLU A 1 198 ? 76.757 13.239 -133.929 1.00 84.56 198 GLU A O 1
ATOM 1489 N N . ALA A 1 199 ? 78.068 14.926 -134.599 1.00 84.88 199 ALA A N 1
ATOM 1490 C CA . ALA A 1 199 ? 78.174 15.535 -133.272 1.00 84.88 199 ALA A CA 1
ATOM 1491 C C . ALA A 1 199 ? 76.802 15.947 -132.700 1.00 84.88 199 ALA A C 1
ATOM 1493 O O . ALA A 1 199 ? 76.527 15.722 -131.522 1.00 84.88 199 ALA A O 1
ATOM 1494 N N . MET A 1 200 ? 75.913 16.503 -133.531 1.00 87.81 200 MET A N 1
ATOM 1495 C CA . MET A 1 200 ? 74.540 16.836 -133.140 1.00 87.81 200 MET A CA 1
ATOM 1496 C C . MET A 1 200 ? 73.700 15.586 -132.840 1.00 87.81 200 MET A C 1
ATOM 1498 O O . MET A 1 200 ? 72.893 15.627 -131.918 1.00 87.81 200 MET A O 1
ATOM 1502 N N . THR A 1 201 ? 73.913 14.472 -133.544 1.00 86.44 201 THR A N 1
ATOM 1503 C CA . THR A 1 201 ? 73.276 13.175 -133.269 1.00 86.44 201 THR A CA 1
ATOM 1504 C C . THR A 1 201 ? 73.770 12.589 -131.951 1.00 86.44 201 THR A C 1
ATOM 1506 O O . THR A 1 201 ? 72.950 12.130 -131.166 1.00 86.44 201 THR A O 1
ATOM 1509 N N . ILE A 1 202 ? 75.069 12.675 -131.644 1.00 87.06 202 ILE A N 1
ATOM 1510 C CA . ILE A 1 202 ? 75.622 12.250 -130.345 1.00 87.06 202 ILE A CA 1
ATOM 1511 C C . ILE A 1 202 ? 75.047 13.109 -129.208 1.00 87.06 202 ILE A C 1
ATOM 1513 O O . ILE A 1 202 ? 74.643 12.575 -128.176 1.00 87.06 202 ILE A O 1
ATOM 1517 N N . VAL A 1 203 ? 74.941 14.430 -129.393 1.00 88.00 203 VAL A N 1
ATOM 1518 C CA . VAL A 1 203 ? 74.310 15.331 -128.412 1.00 88.00 203 VAL A CA 1
ATOM 1519 C C . VAL A 1 203 ? 72.811 15.049 -128.268 1.00 88.00 203 VAL A C 1
ATOM 1521 O O . VAL A 1 203 ? 72.316 15.006 -127.142 1.00 88.00 203 VAL A O 1
ATOM 1524 N N . LEU A 1 204 ? 72.083 14.802 -129.361 1.00 88.00 204 LEU A N 1
ATOM 1525 C CA . LEU A 1 204 ? 70.680 14.374 -129.326 1.00 88.00 204 LEU A CA 1
ATOM 1526 C C . LEU A 1 204 ? 70.524 13.042 -128.589 1.00 88.00 204 LEU A C 1
ATOM 1528 O O . LEU A 1 204 ? 69.730 12.960 -127.664 1.00 88.00 204 LEU A O 1
ATOM 1532 N N . GLN A 1 205 ? 71.317 12.024 -128.915 1.00 88.75 205 GLN A N 1
ATOM 1533 C CA . GLN A 1 205 ? 71.265 10.719 -128.257 1.00 88.75 205 GLN A CA 1
ATOM 1534 C C . GLN A 1 205 ? 71.625 10.816 -126.768 1.00 88.75 205 GLN A C 1
ATOM 1536 O O . GLN A 1 205 ? 70.956 10.203 -125.940 1.00 88.75 205 GLN A O 1
ATOM 1541 N N . GLN A 1 206 ? 72.620 11.628 -126.393 1.00 90.06 206 GLN A N 1
ATOM 1542 C CA . GLN A 1 206 ? 72.978 11.823 -124.986 1.00 90.06 206 GLN A CA 1
ATOM 1543 C C . GLN A 1 206 ? 71.928 12.648 -124.223 1.00 90.06 206 GLN A C 1
ATOM 1545 O O . GLN A 1 206 ? 71.683 12.376 -123.050 1.00 90.06 206 GLN A O 1
ATOM 1550 N N . THR A 1 207 ? 71.300 13.650 -124.848 1.00 87.19 207 THR A N 1
ATOM 1551 C CA . THR A 1 207 ? 70.215 14.423 -124.211 1.00 87.19 207 THR A CA 1
ATOM 1552 C C . THR A 1 207 ? 68.924 13.618 -124.108 1.00 87.19 207 THR A C 1
ATOM 1554 O O . THR A 1 207 ? 68.277 13.678 -123.065 1.00 87.19 207 THR A O 1
ATOM 1557 N N . LEU A 1 208 ? 68.601 12.799 -125.113 1.00 89.25 208 LEU A N 1
ATOM 1558 C CA . LEU A 1 208 ? 67.510 11.828 -125.063 1.00 89.25 208 LEU A CA 1
ATOM 1559 C C . LEU A 1 208 ? 67.751 10.810 -123.948 1.00 89.25 208 LEU A C 1
ATOM 1561 O O . LEU A 1 208 ? 66.930 10.749 -123.041 1.00 89.25 208 LEU A O 1
ATOM 1565 N N . ALA A 1 209 ? 68.906 10.139 -123.907 1.00 90.31 209 ALA A N 1
ATOM 1566 C CA . ALA A 1 209 ? 69.243 9.188 -122.845 1.00 90.31 209 ALA A CA 1
ATOM 1567 C C . ALA A 1 209 ? 69.208 9.827 -121.441 1.00 90.31 209 ALA A C 1
ATOM 1569 O O . ALA A 1 209 ? 68.656 9.243 -120.514 1.00 90.31 209 ALA A O 1
ATOM 1570 N N . LYS A 1 210 ? 69.713 11.060 -121.275 1.00 92.31 210 LYS A N 1
ATOM 1571 C CA . LYS A 1 210 ? 69.589 11.820 -120.012 1.00 92.31 210 LYS A CA 1
ATOM 1572 C C . LYS A 1 210 ? 68.133 12.154 -119.663 1.00 92.31 210 LYS A C 1
ATOM 1574 O O . LYS A 1 210 ? 67.781 12.142 -118.488 1.00 92.31 210 LYS A O 1
ATOM 1579 N N . SER A 1 211 ? 67.286 12.444 -120.653 1.00 88.19 211 SER A N 1
ATOM 1580 C CA . SER A 1 211 ? 65.853 12.682 -120.434 1.00 88.19 211 SER A CA 1
ATOM 1581 C C . SER A 1 211 ? 65.093 11.391 -120.111 1.00 88.19 211 SER A C 1
ATOM 1583 O O . SER A 1 211 ? 64.239 11.393 -119.231 1.00 88.19 211 SER A O 1
ATOM 1585 N N . GLU A 1 212 ? 65.446 10.273 -120.746 1.00 92.12 212 GLU A N 1
ATOM 1586 C CA . GLU A 1 212 ? 64.900 8.945 -120.471 1.00 92.12 212 GLU A CA 1
ATOM 1587 C C . GLU A 1 212 ? 65.260 8.505 -119.053 1.00 92.12 212 GLU A C 1
ATOM 1589 O O . GLU A 1 212 ? 64.364 8.132 -118.300 1.00 92.12 212 GLU A O 1
ATOM 1594 N N . GLU A 1 213 ? 66.528 8.656 -118.662 1.00 92.56 213 GLU A N 1
ATOM 1595 C CA . GLU A 1 213 ? 67.033 8.425 -117.307 1.00 92.56 213 GLU A CA 1
ATOM 1596 C C . GLU A 1 213 ? 66.276 9.270 -116.273 1.00 92.56 213 GLU A C 1
ATOM 1598 O O . GLU A 1 213 ? 65.696 8.725 -115.336 1.00 92.56 213 GLU A O 1
ATOM 1603 N N . ALA A 1 214 ? 66.160 10.584 -116.500 1.00 92.00 214 ALA A N 1
ATOM 1604 C CA . ALA A 1 214 ? 65.380 11.468 -115.636 1.00 92.00 214 ALA A CA 1
ATOM 1605 C C . ALA A 1 214 ? 63.898 11.053 -115.564 1.00 92.00 214 ALA A C 1
ATOM 1607 O O . ALA A 1 214 ? 63.314 11.044 -114.485 1.00 92.00 214 ALA A O 1
ATOM 1608 N N . THR A 1 215 ? 63.273 10.640 -116.676 1.00 92.00 215 THR A N 1
ATOM 1609 C CA . THR A 1 215 ? 61.892 10.126 -116.634 1.00 92.00 215 THR A CA 1
ATOM 1610 C C . THR A 1 215 ? 61.777 8.751 -115.977 1.00 92.00 215 THR A C 1
ATOM 1612 O O . THR A 1 215 ? 60.674 8.402 -115.556 1.00 92.00 215 THR A O 1
ATOM 1615 N N . ARG A 1 216 ? 62.851 7.952 -115.904 1.00 93.06 216 ARG A N 1
ATOM 1616 C CA . ARG A 1 216 ? 62.869 6.683 -115.164 1.00 93.06 216 ARG A CA 1
ATOM 1617 C C . ARG A 1 216 ? 62.934 6.965 -113.669 1.00 93.06 216 ARG A C 1
ATOM 1619 O O . ARG A 1 216 ? 62.018 6.563 -112.965 1.00 93.06 216 ARG A O 1
ATOM 1626 N N . GLN A 1 217 ? 63.865 7.816 -113.244 1.00 93.31 217 GLN A N 1
ATOM 1627 C CA . GLN A 1 2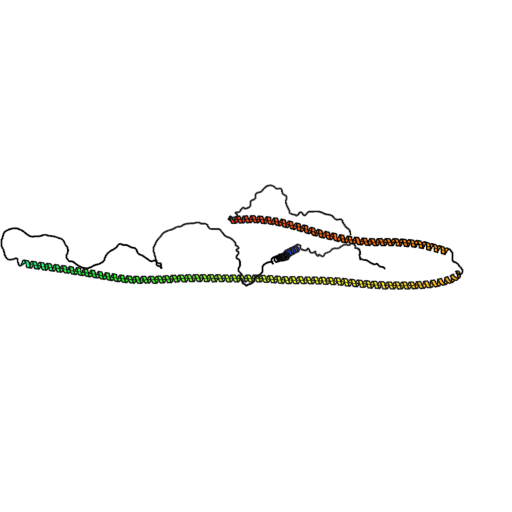17 ? 63.982 8.292 -111.863 1.00 93.31 217 GLN A CA 1
ATOM 1628 C C . GLN A 1 217 ? 62.696 8.987 -111.388 1.00 93.31 217 GLN A C 1
ATOM 1630 O O . GLN A 1 217 ? 62.199 8.704 -110.304 1.00 93.31 217 GLN A O 1
ATOM 1635 N N . CYS A 1 218 ? 62.064 9.827 -112.219 1.00 92.12 218 CYS A N 1
ATOM 1636 C CA . CYS A 1 218 ? 60.754 10.401 -111.891 1.00 92.12 218 CYS A CA 1
ATOM 1637 C C . CYS A 1 218 ? 59.629 9.355 -111.800 1.00 92.12 218 CYS A C 1
ATOM 1639 O O . CYS A 1 218 ? 58.681 9.574 -111.048 1.00 92.12 218 CYS A O 1
ATOM 1641 N N . ARG A 1 219 ? 59.695 8.241 -112.544 1.00 93.75 219 ARG A N 1
ATOM 1642 C CA . ARG A 1 219 ? 58.735 7.125 -112.439 1.00 93.75 219 ARG A CA 1
ATOM 1643 C C . ARG A 1 219 ? 58.980 6.290 -111.181 1.00 93.75 219 ARG A C 1
ATOM 1645 O O . ARG A 1 219 ? 58.020 5.989 -110.485 1.00 93.75 219 ARG A O 1
ATOM 1652 N N . GLU A 1 220 ? 60.236 5.991 -110.869 1.00 95.38 220 GLU A N 1
ATOM 1653 C CA . GLU A 1 220 ? 60.675 5.269 -109.668 1.00 95.38 220 GLU A CA 1
ATOM 1654 C C . GLU A 1 220 ? 60.279 6.046 -108.404 1.00 95.38 220 GLU A C 1
ATOM 1656 O O . GLU A 1 220 ? 59.479 5.547 -107.618 1.00 95.38 220 GLU A O 1
ATOM 1661 N N . LEU A 1 221 ? 60.665 7.323 -108.295 1.00 94.62 221 LEU A N 1
ATOM 1662 C CA . LEU A 1 221 ? 60.248 8.217 -107.203 1.00 94.62 221 LEU A CA 1
ATOM 1663 C C . LEU A 1 221 ? 58.718 8.385 -107.118 1.00 94.62 221 LEU A C 1
ATOM 1665 O O . LEU A 1 221 ? 58.167 8.523 -106.028 1.00 94.62 221 LEU A O 1
ATOM 1669 N N . SER A 1 222 ? 58.000 8.364 -108.249 1.00 94.06 222 SER A N 1
ATOM 1670 C CA . SER A 1 222 ? 56.527 8.388 -108.232 1.00 94.06 222 SER A CA 1
ATOM 1671 C C . SER A 1 222 ? 55.935 7.082 -107.698 1.00 94.06 222 SER A C 1
ATOM 1673 O O . SER A 1 222 ? 54.928 7.127 -106.993 1.00 94.06 222 SER A O 1
ATOM 1675 N N . GLN A 1 223 ? 56.545 5.934 -108.003 1.00 95.12 223 GLN A N 1
ATOM 1676 C CA . GLN A 1 223 ? 56.123 4.636 -107.482 1.00 95.12 223 GLN A CA 1
ATOM 1677 C C . GLN A 1 223 ? 56.454 4.503 -105.992 1.00 95.12 223 GLN A C 1
ATOM 1679 O O . GLN A 1 223 ? 55.604 4.055 -105.232 1.00 95.12 223 GLN A O 1
ATOM 1684 N N . GLU A 1 224 ? 57.622 4.967 -105.546 1.00 95.75 224 GLU A N 1
ATOM 1685 C CA . GLU A 1 224 ? 57.972 5.067 -104.123 1.00 95.75 224 GLU A CA 1
ATOM 1686 C C . GLU A 1 224 ? 56.980 5.961 -103.370 1.00 95.75 224 GLU A C 1
ATOM 1688 O O . GLU A 1 224 ? 56.449 5.557 -102.339 1.00 95.75 224 GLU A O 1
ATOM 1693 N N . LEU A 1 225 ? 56.624 7.130 -103.918 1.00 94.69 225 LEU A N 1
ATOM 1694 C CA . LEU A 1 225 ? 55.588 7.995 -103.341 1.00 94.69 225 LEU A CA 1
ATOM 1695 C C . LEU A 1 225 ? 54.198 7.338 -103.299 1.00 94.69 225 LEU A C 1
ATOM 1697 O O . LEU A 1 225 ? 53.402 7.688 -102.430 1.00 94.69 225 LEU A O 1
ATOM 1701 N N . VAL A 1 226 ? 53.877 6.410 -104.206 1.00 96.25 226 VAL A N 1
ATOM 1702 C CA . VAL A 1 226 ? 52.636 5.615 -104.153 1.00 96.25 226 VAL A CA 1
ATOM 1703 C C . VAL A 1 226 ? 52.736 4.504 -103.103 1.00 96.25 226 VAL A C 1
ATOM 1705 O O . VAL A 1 226 ? 51.803 4.344 -102.317 1.00 96.25 226 VAL A O 1
ATOM 1708 N N . ASN A 1 227 ? 53.866 3.799 -103.027 1.00 95.50 227 ASN A N 1
ATOM 1709 C CA . ASN A 1 227 ? 54.117 2.744 -102.043 1.00 95.50 227 ASN A CA 1
ATOM 1710 C C . ASN A 1 227 ? 54.074 3.307 -100.614 1.00 95.50 227 ASN A C 1
ATOM 1712 O O . ASN A 1 227 ? 53.280 2.842 -99.802 1.00 95.50 227 ASN A O 1
ATOM 1716 N N . LEU A 1 228 ? 54.812 4.391 -100.346 1.00 96.00 228 LEU A N 1
ATOM 1717 C CA . LEU A 1 228 ? 54.832 5.091 -99.056 1.00 96.00 228 LEU A CA 1
ATOM 1718 C C . LEU A 1 228 ? 53.452 5.639 -98.658 1.00 96.00 228 LEU A C 1
ATOM 1720 O O . LEU A 1 228 ? 53.123 5.685 -97.476 1.00 96.00 228 LEU A O 1
ATOM 1724 N N . ARG A 1 229 ? 52.605 6.030 -99.624 1.00 96.12 229 ARG A N 1
ATOM 1725 C CA . ARG A 1 229 ? 51.199 6.389 -99.351 1.00 96.12 229 ARG A CA 1
ATOM 1726 C C . ARG A 1 229 ? 50.358 5.170 -98.975 1.00 96.12 229 ARG A C 1
ATOM 1728 O O . ARG A 1 229 ? 49.517 5.287 -98.090 1.00 96.12 229 ARG A O 1
ATOM 1735 N N . GLY A 1 230 ? 50.579 4.023 -99.615 1.00 95.75 230 GLY A N 1
ATOM 1736 C CA . GLY A 1 230 ? 49.943 2.756 -99.248 1.00 95.75 230 GLY A CA 1
ATOM 1737 C C . GLY A 1 230 ? 50.347 2.295 -97.847 1.00 95.75 230 GLY A C 1
ATOM 1738 O O . GLY A 1 230 ? 49.485 2.021 -97.018 1.00 95.75 230 GLY A O 1
ATOM 1739 N N . GLU A 1 231 ? 51.646 2.301 -97.550 1.00 96.38 231 GLU A N 1
ATOM 1740 C CA . GLU A 1 231 ? 52.201 1.988 -96.227 1.00 96.38 231 GLU A CA 1
ATOM 1741 C C . GLU A 1 231 ? 51.679 2.941 -95.146 1.00 96.38 231 GLU A C 1
ATOM 1743 O O . GLU A 1 231 ? 51.273 2.484 -94.079 1.00 96.38 231 GLU A O 1
ATOM 1748 N N . LEU A 1 232 ? 51.593 4.246 -95.434 1.00 96.38 232 LEU A N 1
ATOM 1749 C CA . LEU A 1 232 ? 50.988 5.227 -94.531 1.00 96.38 232 LEU A CA 1
ATOM 1750 C C . LEU A 1 232 ? 49.508 4.920 -94.256 1.00 96.38 232 LEU A C 1
ATOM 1752 O O . LEU A 1 232 ? 49.092 4.983 -93.105 1.00 96.38 232 LEU A O 1
ATOM 1756 N N . VAL A 1 233 ? 48.716 4.547 -95.268 1.00 97.25 233 VAL A N 1
ATOM 1757 C CA . VAL A 1 233 ? 47.302 4.163 -95.080 1.00 97.25 233 VAL A CA 1
ATOM 1758 C C . VAL A 1 233 ? 47.172 2.874 -94.261 1.00 97.25 233 VAL A C 1
ATOM 1760 O O . VAL A 1 233 ? 46.349 2.815 -93.348 1.00 97.25 233 VAL A O 1
ATOM 1763 N N . CYS A 1 234 ? 48.008 1.864 -94.517 1.00 95.00 234 CYS A N 1
ATOM 1764 C CA . CYS A 1 234 ? 48.044 0.634 -93.721 1.00 95.00 234 CYS A CA 1
ATOM 1765 C C . CYS A 1 234 ? 48.461 0.896 -92.263 1.00 95.00 234 CYS A C 1
ATOM 1767 O O . CYS A 1 234 ? 47.872 0.324 -91.347 1.00 95.00 234 CYS A O 1
ATOM 1769 N N . SER A 1 235 ? 49.437 1.783 -92.049 1.00 94.31 235 SER A N 1
ATOM 1770 C CA . SER A 1 235 ? 49.913 2.216 -90.729 1.00 94.31 235 SER A CA 1
ATOM 1771 C C . SER A 1 235 ? 48.848 3.011 -89.964 1.00 94.31 235 SER A C 1
ATOM 1773 O O . SER A 1 235 ? 48.583 2.739 -88.796 1.00 94.31 235 SER A O 1
ATOM 1775 N N . VAL A 1 236 ? 48.147 3.934 -90.630 1.00 96.44 236 VAL A N 1
ATOM 1776 C CA . VAL A 1 236 ? 47.001 4.646 -90.041 1.00 96.44 236 VAL A CA 1
ATOM 1777 C C . VAL A 1 236 ? 45.901 3.659 -89.649 1.00 96.44 236 VAL A C 1
ATOM 1779 O O . VAL A 1 236 ? 45.429 3.710 -88.518 1.00 96.44 236 VAL A O 1
ATOM 1782 N N . HIS A 1 237 ? 45.545 2.702 -90.511 1.00 96.31 237 HIS A N 1
ATOM 1783 C CA . HIS A 1 237 ? 44.525 1.704 -90.178 1.00 96.31 237 HIS A CA 1
ATOM 1784 C C . HIS A 1 237 ? 44.934 0.772 -89.019 1.00 96.31 237 HIS A C 1
ATOM 1786 O O . HIS A 1 237 ? 44.079 0.376 -88.222 1.00 96.31 237 HIS A O 1
ATOM 1792 N N . SER A 1 238 ? 46.220 0.421 -88.884 1.00 94.75 238 SER A N 1
ATOM 1793 C CA . SER A 1 238 ? 46.694 -0.353 -87.728 1.00 94.75 238 SER A CA 1
ATOM 1794 C C . SER A 1 238 ? 46.702 0.483 -86.443 1.00 94.75 238 SER A C 1
ATOM 1796 O O . SER A 1 238 ? 46.297 -0.023 -85.398 1.00 94.75 238 SER A O 1
ATOM 1798 N N . SER A 1 239 ? 47.045 1.774 -86.522 1.00 94.56 239 SER A N 1
ATOM 1799 C CA . SER A 1 239 ? 46.943 2.720 -85.403 1.00 94.56 239 SER A CA 1
ATOM 1800 C C . SER A 1 239 ? 45.492 2.928 -84.957 1.00 94.56 239 SER A C 1
ATOM 1802 O O . SER A 1 239 ? 45.202 2.812 -83.771 1.00 94.56 239 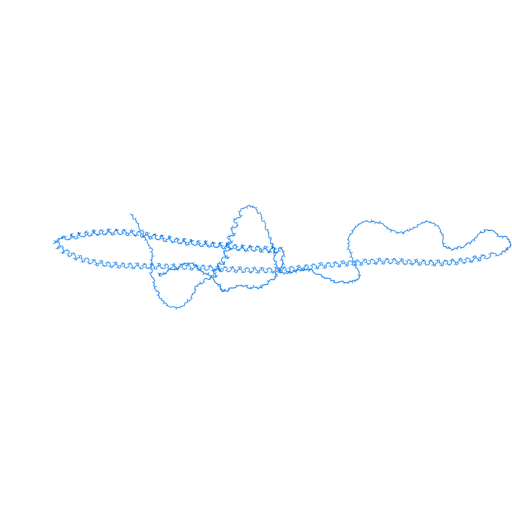SER A O 1
ATOM 1804 N N . GLU A 1 240 ? 44.556 3.147 -85.887 1.00 96.94 240 GLU A N 1
ATOM 1805 C CA . GLU A 1 240 ? 43.118 3.254 -85.593 1.00 96.94 240 GLU A CA 1
ATOM 1806 C C . GLU A 1 240 ? 42.560 2.004 -84.901 1.00 96.94 240 GLU A C 1
ATOM 1808 O O . GLU A 1 240 ? 41.594 2.094 -84.143 1.00 96.94 240 GLU A O 1
ATOM 1813 N N . ARG A 1 241 ? 43.112 0.824 -85.208 1.00 96.88 241 ARG A N 1
ATOM 1814 C CA . ARG A 1 241 ? 42.722 -0.432 -84.564 1.00 96.88 241 ARG A CA 1
ATOM 1815 C C . ARG A 1 241 ? 43.287 -0.522 -83.151 1.00 96.88 241 ARG A C 1
ATOM 1817 O O . ARG A 1 241 ? 42.522 -0.777 -82.229 1.00 96.88 241 ARG A O 1
ATOM 1824 N N . LEU A 1 242 ? 44.574 -0.223 -82.976 1.00 96.75 242 LEU A N 1
ATOM 1825 C CA . LEU A 1 242 ? 45.220 -0.173 -81.664 1.00 96.75 242 LEU A CA 1
ATOM 1826 C C . LEU A 1 242 ? 44.536 0.844 -80.733 1.00 96.75 242 LEU A C 1
ATOM 1828 O O . LEU A 1 242 ? 44.377 0.582 -79.546 1.00 96.75 242 LEU A O 1
ATOM 1832 N N . GLU A 1 243 ? 44.099 1.996 -81.254 1.00 96.00 243 GLU A N 1
ATOM 1833 C CA . GLU A 1 243 ? 43.348 2.983 -80.470 1.00 96.00 243 GLU A CA 1
ATOM 1834 C C . GLU A 1 243 ? 41.957 2.483 -80.058 1.00 96.00 243 GLU A C 1
ATOM 1836 O O . GLU A 1 243 ? 41.544 2.758 -78.933 1.00 96.00 243 GLU A O 1
ATOM 1841 N N . LYS A 1 244 ? 41.268 1.700 -80.902 1.00 97.38 244 LYS A N 1
ATOM 1842 C CA . LYS A 1 244 ? 39.998 1.041 -80.538 1.00 97.38 244 LYS A CA 1
ATOM 1843 C C . LYS A 1 244 ? 40.215 -0.036 -79.481 1.00 97.38 244 LYS A C 1
ATOM 1845 O O . LYS A 1 244 ? 39.586 0.036 -78.436 1.00 97.38 244 LYS A O 1
ATOM 1850 N N . GLU A 1 245 ? 41.162 -0.951 -79.687 1.00 97.25 245 GLU A N 1
ATOM 1851 C CA . GLU A 1 245 ? 41.512 -2.003 -78.718 1.00 97.25 245 GLU A CA 1
ATOM 1852 C C . GLU A 1 245 ? 41.922 -1.401 -77.358 1.00 97.25 245 GLU A C 1
ATOM 1854 O O . GLU A 1 245 ? 41.496 -1.866 -76.303 1.00 97.25 245 GLU A O 1
ATOM 1859 N N . LYS A 1 246 ? 42.688 -0.303 -77.366 1.00 97.12 246 LYS A N 1
ATOM 1860 C CA . LYS A 1 246 ? 43.055 0.466 -76.167 1.00 97.12 246 LYS A CA 1
ATOM 1861 C C . LYS A 1 246 ? 41.845 1.094 -75.469 1.00 97.12 246 LYS A C 1
ATOM 1863 O O . LYS A 1 246 ? 41.809 1.101 -74.240 1.00 97.12 246 LYS A O 1
ATOM 1868 N N . GLU A 1 247 ? 40.890 1.653 -76.209 1.00 97.56 247 GLU A N 1
ATOM 1869 C CA . GLU A 1 247 ? 39.695 2.277 -75.626 1.00 97.56 247 GLU A CA 1
ATOM 1870 C C . GLU A 1 247 ? 38.685 1.227 -75.135 1.00 97.56 247 GLU A C 1
ATOM 1872 O O . GLU A 1 247 ? 38.103 1.390 -74.068 1.00 97.56 247 GLU A O 1
ATOM 1877 N N . GLU A 1 248 ? 38.551 0.098 -75.833 1.00 97.81 248 GLU A N 1
ATOM 1878 C CA . GLU A 1 248 ? 37.787 -1.073 -75.388 1.00 97.81 248 GLU A CA 1
ATOM 1879 C C . GLU A 1 248 ? 38.377 -1.664 -74.096 1.00 97.81 248 GLU A C 1
ATOM 1881 O O . GLU A 1 248 ? 37.636 -1.947 -73.154 1.00 97.81 248 GLU A O 1
ATOM 1886 N N . LEU A 1 249 ? 39.709 -1.762 -73.990 1.00 97.94 249 LEU A N 1
ATOM 1887 C CA . LEU A 1 249 ? 40.396 -2.169 -72.758 1.00 97.94 249 LEU A CA 1
ATOM 1888 C C . LEU A 1 249 ? 40.241 -1.148 -71.621 1.00 97.94 249 LEU A C 1
ATOM 1890 O O . LEU A 1 249 ? 40.082 -1.558 -70.473 1.00 97.94 249 LEU A O 1
ATOM 1894 N N . ARG A 1 250 ? 40.247 0.162 -71.913 1.00 97.94 250 ARG A N 1
ATOM 1895 C CA . ARG A 1 250 ? 39.941 1.217 -70.926 1.00 97.94 250 ARG A CA 1
ATOM 1896 C C . ARG A 1 250 ? 38.522 1.078 -70.395 1.00 97.94 250 ARG A C 1
ATOM 1898 O O . ARG A 1 250 ? 38.349 0.918 -69.196 1.00 97.94 250 ARG A O 1
ATOM 1905 N N . VAL A 1 251 ? 37.528 1.026 -71.281 1.00 98.12 251 VAL A N 1
ATOM 1906 C CA . VAL A 1 251 ? 36.118 0.838 -70.910 1.00 98.12 251 VAL A CA 1
ATOM 1907 C C . VAL A 1 251 ? 35.923 -0.474 -70.143 1.00 98.12 251 VAL A C 1
ATOM 1909 O O . VAL A 1 251 ? 35.195 -0.502 -69.155 1.00 98.12 251 VAL A O 1
ATOM 1912 N N . SER A 1 252 ? 36.606 -1.558 -70.525 1.00 98.12 252 SER A N 1
ATOM 1913 C CA . SER A 1 252 ? 36.566 -2.820 -69.774 1.00 98.12 252 SER A CA 1
ATOM 1914 C C . SER A 1 252 ? 37.203 -2.715 -68.383 1.00 98.12 252 SER A C 1
ATOM 1916 O O . SER A 1 252 ? 36.718 -3.368 -67.459 1.00 98.12 252 SER A O 1
ATOM 1918 N N . LEU A 1 253 ? 38.271 -1.928 -68.218 1.00 97.56 253 LEU A N 1
ATOM 1919 C CA . LEU A 1 253 ? 38.916 -1.684 -66.927 1.00 97.56 253 LEU A CA 1
ATOM 1920 C C . LEU A 1 253 ? 38.051 -0.787 -66.036 1.00 97.56 253 LEU A C 1
ATOM 1922 O O . LEU A 1 253 ? 37.820 -1.133 -64.882 1.00 97.56 253 LEU A O 1
ATOM 1926 N N . ASP A 1 254 ? 37.527 0.313 -66.573 1.00 98.00 254 ASP A N 1
ATOM 1927 C CA . ASP A 1 254 ? 36.668 1.255 -65.851 1.00 98.00 254 ASP A CA 1
ATOM 1928 C C . ASP A 1 254 ? 35.368 0.569 -65.395 1.00 98.00 254 ASP A C 1
ATOM 1930 O O . ASP A 1 254 ? 34.986 0.681 -64.230 1.00 98.00 254 ASP A O 1
ATOM 1934 N N . ASN A 1 255 ? 34.754 -0.256 -66.255 1.00 98.25 255 ASN A N 1
ATOM 1935 C CA . ASN A 1 255 ? 33.624 -1.111 -65.880 1.00 98.25 255 ASN A CA 1
ATOM 1936 C C . ASN A 1 255 ? 34.001 -2.122 -64.781 1.00 98.25 255 ASN A C 1
ATOM 1938 O O . ASN A 1 255 ? 33.210 -2.367 -63.872 1.00 98.25 255 ASN A O 1
ATOM 1942 N N . ALA A 1 256 ? 35.188 -2.738 -64.836 1.00 98.06 256 ALA A N 1
ATOM 1943 C CA . ALA A 1 256 ? 35.633 -3.677 -63.802 1.00 98.06 256 ALA A CA 1
ATOM 1944 C C . ALA A 1 256 ? 35.888 -2.977 -62.454 1.00 98.06 256 ALA A C 1
ATOM 1946 O O . ALA A 1 256 ? 35.523 -3.515 -61.408 1.00 98.06 256 ALA A O 1
ATOM 1947 N N . LEU A 1 257 ? 36.452 -1.765 -62.476 1.00 97.88 257 LEU A N 1
ATOM 1948 C CA . LEU A 1 257 ? 36.651 -0.923 -61.297 1.00 97.88 257 LEU A CA 1
ATOM 1949 C C . LEU A 1 257 ? 35.315 -0.469 -60.696 1.00 97.88 257 LEU A C 1
ATOM 1951 O O . LEU A 1 257 ? 35.138 -0.585 -59.484 1.00 97.88 257 LEU A O 1
ATOM 1955 N N . GLN A 1 258 ? 34.356 -0.031 -61.521 1.00 98.06 258 GLN A N 1
ATOM 1956 C CA . GLN A 1 258 ? 33.015 0.336 -61.060 1.00 98.06 258 GLN A CA 1
ATOM 1957 C C . GLN A 1 258 ? 32.291 -0.865 -60.433 1.00 98.06 258 GLN A C 1
ATOM 1959 O O . GLN A 1 258 ? 31.819 -0.760 -59.304 1.00 98.06 258 GLN A O 1
ATOM 1964 N N . ASN A 1 259 ? 32.268 -2.023 -61.103 1.00 98.31 259 ASN A N 1
ATOM 1965 C CA . ASN A 1 259 ? 31.659 -3.244 -60.561 1.00 98.31 259 ASN A CA 1
ATOM 1966 C C . ASN A 1 259 ? 32.295 -3.663 -59.221 1.00 98.31 259 ASN A C 1
ATOM 1968 O O . ASN A 1 259 ? 31.586 -4.058 -58.296 1.00 98.31 259 ASN A O 1
ATOM 1972 N N . LEU A 1 260 ? 33.623 -3.555 -59.088 1.00 98.12 260 LEU A N 1
ATOM 1973 C CA . LEU A 1 260 ? 34.329 -3.859 -57.839 1.00 98.12 260 LEU A CA 1
ATOM 1974 C C . LEU A 1 260 ? 34.004 -2.846 -56.728 1.00 98.12 260 LEU A C 1
ATOM 1976 O O . LEU A 1 260 ? 33.842 -3.240 -55.574 1.00 98.12 260 LEU A O 1
ATOM 1980 N N . GLN A 1 261 ? 33.875 -1.559 -57.063 1.00 98.00 261 GLN A N 1
ATOM 1981 C CA . GLN A 1 261 ? 33.475 -0.512 -56.123 1.00 98.00 261 GLN A CA 1
ATOM 1982 C C . GLN A 1 261 ? 32.025 -0.697 -55.648 1.00 98.00 261 GLN A C 1
ATOM 1984 O O . GLN A 1 261 ? 31.763 -0.601 -54.450 1.00 98.00 261 GLN A O 1
ATOM 1989 N N . GLU A 1 262 ? 31.093 -0.996 -56.556 1.00 98.12 262 GLU A N 1
ATOM 1990 C CA . GLU A 1 262 ? 29.689 -1.269 -56.227 1.00 98.12 262 GLU A CA 1
ATOM 1991 C C . GLU A 1 262 ? 29.549 -2.529 -55.364 1.00 98.12 262 GLU A C 1
ATOM 1993 O O . GLU A 1 262 ? 28.866 -2.497 -54.337 1.00 98.12 262 GLU A O 1
ATOM 1998 N N . GLN A 1 263 ? 30.261 -3.609 -55.706 1.00 98.00 263 GLN A N 1
ATOM 1999 C CA . GLN A 1 263 ? 30.293 -4.832 -54.904 1.00 98.00 263 GLN A CA 1
ATOM 2000 C C . GLN A 1 263 ? 30.891 -4.582 -53.511 1.00 98.00 263 GLN A C 1
ATOM 2002 O O . GLN A 1 263 ? 30.301 -5.000 -52.518 1.00 98.00 263 GLN A O 1
ATOM 2007 N N . HIS A 1 264 ? 31.999 -3.839 -53.400 1.00 97.81 264 HIS A N 1
ATOM 2008 C CA . HIS A 1 264 ? 32.582 -3.488 -52.101 1.00 97.81 264 HIS A CA 1
ATOM 2009 C C . HIS A 1 264 ? 31.634 -2.627 -51.252 1.00 97.81 264 HIS A C 1
ATOM 2011 O O . HIS A 1 264 ? 31.464 -2.883 -50.061 1.00 97.81 264 HIS A O 1
ATOM 2017 N N . GLN A 1 265 ? 30.967 -1.640 -51.859 1.00 98.12 265 GLN A N 1
ATOM 2018 C CA . GLN A 1 265 ? 29.993 -0.791 -51.172 1.00 98.12 265 GLN A CA 1
ATOM 2019 C C . GLN A 1 265 ? 28.768 -1.590 -50.696 1.00 98.12 265 GLN A C 1
ATOM 2021 O O . GLN A 1 265 ? 28.257 -1.335 -49.600 1.00 98.12 265 GLN A O 1
ATOM 2026 N N . LYS A 1 266 ? 28.329 -2.581 -51.485 1.00 98.19 266 LYS A N 1
ATOM 2027 C CA . LYS A 1 266 ? 27.282 -3.535 -51.108 1.00 98.19 266 LYS A CA 1
ATOM 2028 C C . LYS A 1 266 ? 27.728 -4.422 -49.947 1.00 98.19 266 LYS A C 1
ATOM 2030 O O . LYS A 1 266 ? 27.016 -4.493 -48.948 1.00 98.19 266 LYS A O 1
ATOM 2035 N N . ASP A 1 267 ? 28.903 -5.037 -50.035 1.00 97.81 267 ASP A N 1
ATOM 2036 C CA . ASP A 1 267 ? 29.434 -5.914 -48.987 1.00 97.81 267 ASP A CA 1
ATOM 2037 C C . ASP A 1 267 ? 29.620 -5.162 -47.663 1.00 97.81 267 ASP A C 1
ATOM 2039 O O . ASP A 1 267 ? 29.231 -5.675 -46.615 1.00 97.81 267 ASP A O 1
ATOM 2043 N N . LEU A 1 268 ? 30.114 -3.916 -47.698 1.00 98.31 268 LEU A N 1
ATOM 2044 C CA . LEU A 1 268 ? 30.138 -3.036 -46.526 1.00 98.31 268 LEU A CA 1
ATOM 2045 C C . LEU A 1 268 ? 28.734 -2.854 -45.931 1.00 98.31 268 LEU A C 1
ATOM 2047 O O . LEU A 1 268 ? 28.554 -3.085 -44.736 1.00 98.31 268 LEU A O 1
ATOM 2051 N N . SER A 1 269 ? 27.733 -2.505 -46.749 1.00 97.81 269 SER A N 1
ATOM 2052 C CA . SER A 1 269 ? 26.360 -2.313 -46.259 1.00 97.81 269 SER A CA 1
ATOM 2053 C C . SER A 1 269 ? 25.759 -3.589 -45.654 1.00 97.81 269 SER A C 1
ATOM 2055 O O . SER A 1 269 ? 25.178 -3.523 -44.572 1.00 97.81 269 SER A O 1
ATOM 2057 N N . GLU A 1 270 ? 25.986 -4.763 -46.257 1.00 98.31 270 GLU A N 1
ATOM 2058 C CA . GLU A 1 270 ? 25.521 -6.034 -45.692 1.00 98.31 270 GLU A CA 1
ATOM 2059 C C . GLU A 1 270 ? 26.206 -6.372 -44.357 1.00 98.31 270 GLU A C 1
ATOM 2061 O O . GLU A 1 270 ? 25.569 -6.938 -43.466 1.00 98.31 270 GLU A O 1
ATOM 2066 N N . GLN A 1 271 ? 27.500 -6.066 -44.192 1.00 97.44 271 GLN A N 1
ATOM 2067 C CA . GLN A 1 271 ? 28.194 -6.297 -42.920 1.00 97.44 271 GLN A CA 1
ATOM 2068 C C . GLN A 1 271 ? 27.739 -5.311 -41.840 1.00 97.44 271 GLN A C 1
ATOM 2070 O O . GLN A 1 271 ? 27.519 -5.721 -40.700 1.00 97.44 271 GLN A O 1
ATOM 2075 N N . GLU A 1 272 ? 27.523 -4.038 -42.182 1.00 97.88 272 GLU A N 1
ATOM 2076 C CA . GLU A 1 272 ? 26.940 -3.076 -41.247 1.00 97.88 272 GLU A CA 1
ATOM 2077 C C . GLU A 1 272 ? 25.517 -3.476 -40.824 1.00 97.88 272 GLU A C 1
ATOM 2079 O O . GLU A 1 272 ? 25.179 -3.371 -39.646 1.00 97.88 272 GLU A O 1
ATOM 2084 N N . GLU A 1 273 ? 24.675 -3.948 -41.748 1.00 98.44 273 GLU A N 1
ATOM 2085 C CA . GLU A 1 273 ? 23.320 -4.422 -41.439 1.00 98.44 273 GLU A CA 1
ATOM 2086 C C . GLU A 1 273 ? 23.331 -5.686 -40.573 1.00 98.44 273 GLU A C 1
ATOM 2088 O O . GLU A 1 273 ? 22.620 -5.728 -39.565 1.00 98.44 273 GLU A O 1
ATOM 2093 N N . ARG A 1 274 ? 24.189 -6.673 -40.877 1.00 98.69 274 ARG A N 1
ATOM 2094 C CA . ARG A 1 274 ? 24.401 -7.847 -40.007 1.00 98.69 274 ARG A CA 1
ATOM 2095 C C . ARG A 1 274 ? 24.841 -7.433 -38.602 1.00 98.69 274 ARG A C 1
ATOM 2097 O O . ARG A 1 274 ? 24.322 -7.969 -37.624 1.00 98.69 274 ARG A O 1
ATOM 2104 N N . LEU A 1 275 ? 25.751 -6.465 -38.485 1.00 98.44 275 LEU A N 1
ATOM 2105 C CA . LEU A 1 275 ? 26.262 -5.985 -37.201 1.00 98.44 275 LEU A CA 1
ATOM 2106 C C . LEU A 1 275 ? 25.201 -5.202 -36.405 1.00 98.44 275 LEU A C 1
ATOM 2108 O O . LEU A 1 275 ? 25.053 -5.420 -35.202 1.00 98.44 275 LEU A O 1
ATOM 2112 N N . ARG A 1 276 ? 24.414 -4.346 -37.074 1.00 98.56 276 ARG A N 1
ATOM 2113 C CA . ARG A 1 276 ? 23.249 -3.653 -36.491 1.00 98.56 276 ARG A CA 1
ATOM 2114 C C . ARG A 1 276 ? 22.222 -4.659 -35.966 1.00 98.56 276 ARG A C 1
ATOM 2116 O O . ARG A 1 276 ? 21.812 -4.550 -34.814 1.00 98.56 276 ARG A O 1
ATOM 2123 N N . ALA A 1 277 ? 21.858 -5.654 -36.776 1.00 98.44 277 ALA A N 1
ATOM 2124 C CA . ALA A 1 277 ? 20.900 -6.692 -36.405 1.00 98.44 277 ALA A CA 1
ATOM 2125 C C . ALA A 1 277 ? 21.401 -7.566 -35.242 1.00 98.44 277 ALA A C 1
ATOM 2127 O O . ALA A 1 277 ? 20.630 -7.864 -34.333 1.00 98.44 277 ALA A O 1
ATOM 2128 N N . PHE A 1 278 ? 22.689 -7.929 -35.226 1.00 98.62 278 PHE A N 1
ATOM 2129 C CA . PHE A 1 278 ? 23.301 -8.673 -34.122 1.00 98.62 278 PHE A CA 1
ATOM 2130 C C . PHE A 1 278 ? 23.249 -7.890 -32.804 1.00 98.62 278 PHE A C 1
ATOM 2132 O O . PHE A 1 278 ? 22.752 -8.407 -31.803 1.00 98.62 278 PHE A O 1
ATOM 2139 N N . TYR A 1 279 ? 23.704 -6.631 -32.798 1.00 98.06 279 TYR A N 1
ATOM 2140 C CA . TYR A 1 279 ? 23.650 -5.814 -31.585 1.00 98.06 279 TYR A CA 1
ATOM 2141 C C . TYR A 1 279 ? 22.216 -5.529 -31.141 1.00 98.06 279 TYR A C 1
ATOM 2143 O O . TYR A 1 279 ? 21.960 -5.543 -29.941 1.00 98.06 279 TYR A O 1
ATOM 2151 N N . GLN A 1 280 ? 21.277 -5.317 -32.067 1.00 98.62 280 GLN A N 1
ATOM 2152 C CA . GLN A 1 280 ? 19.866 -5.163 -31.718 1.00 98.62 280 GLN A CA 1
ATOM 2153 C C . GLN A 1 280 ? 19.307 -6.437 -31.065 1.00 98.62 280 GLN A C 1
ATOM 2155 O O . GLN A 1 280 ? 18.691 -6.346 -30.009 1.00 98.62 280 GLN A O 1
ATOM 2160 N N . ALA A 1 281 ? 19.574 -7.619 -31.628 1.00 98.56 281 ALA A N 1
ATOM 2161 C CA . ALA A 1 281 ? 19.105 -8.886 -31.069 1.00 98.56 281 ALA A CA 1
ATOM 2162 C C . ALA A 1 281 ? 19.681 -9.167 -29.668 1.00 98.56 281 ALA A C 1
ATOM 2164 O O . ALA A 1 281 ? 18.953 -9.631 -28.791 1.00 98.56 281 ALA A O 1
ATOM 2165 N N . GLU A 1 282 ? 20.958 -8.854 -29.424 1.00 98.19 282 GLU A N 1
ATOM 2166 C CA . GLU A 1 282 ? 21.555 -8.966 -28.087 1.00 98.19 282 GLU A CA 1
ATOM 2167 C C . GLU A 1 282 ? 21.012 -7.903 -27.110 1.00 98.19 282 GLU A C 1
ATOM 2169 O O . GLU A 1 282 ? 20.767 -8.228 -25.949 1.00 98.19 282 GLU A O 1
ATOM 2174 N N . TRP A 1 283 ? 20.727 -6.673 -27.561 1.00 98.31 283 TRP A N 1
ATOM 2175 C CA . TRP A 1 283 ? 20.035 -5.660 -26.747 1.00 98.31 283 TRP A CA 1
ATOM 2176 C C . TRP A 1 283 ? 18.618 -6.095 -26.357 1.00 98.31 283 TRP A C 1
ATOM 2178 O O . TRP A 1 283 ? 18.278 -6.049 -25.174 1.00 98.31 283 TRP A O 1
ATOM 2188 N N . ASP A 1 284 ? 17.812 -6.554 -27.318 1.00 98.44 284 ASP A N 1
ATOM 2189 C CA . ASP A 1 284 ? 16.437 -7.018 -27.095 1.00 98.44 284 ASP A CA 1
ATOM 2190 C C . ASP A 1 284 ? 16.413 -8.232 -26.146 1.00 98.44 284 ASP A C 1
ATOM 2192 O O . ASP A 1 284 ? 15.592 -8.304 -25.230 1.00 98.44 284 ASP A O 1
ATOM 2196 N N . LYS A 1 285 ? 17.370 -9.156 -26.301 1.00 98.62 285 LYS A N 1
ATOM 2197 C CA . LYS A 1 285 ? 17.591 -10.318 -25.425 1.00 98.62 285 LYS A CA 1
ATOM 2198 C C . LYS A 1 285 ? 17.963 -9.913 -23.997 1.00 98.62 285 LYS A C 1
ATOM 2200 O O . LYS A 1 285 ? 17.331 -10.396 -23.058 1.00 98.62 285 LYS A O 1
ATOM 2205 N N . VAL A 1 286 ? 18.943 -9.020 -23.815 1.00 98.38 286 VAL A N 1
ATOM 2206 C CA . VAL A 1 286 ? 19.349 -8.524 -22.485 1.00 98.38 286 VAL A CA 1
ATOM 2207 C C . VAL A 1 286 ? 18.195 -7.774 -21.814 1.00 98.38 286 VAL A C 1
ATOM 2209 O O . VAL A 1 286 ? 17.886 -8.038 -20.649 1.00 98.38 286 VAL A O 1
ATOM 2212 N N . TYR A 1 287 ? 17.501 -6.906 -22.556 1.00 98.19 287 TYR A N 1
ATOM 2213 C CA . TYR A 1 287 ? 16.326 -6.182 -22.072 1.00 98.19 287 TYR A CA 1
ATOM 2214 C C . TYR A 1 287 ? 15.204 -7.134 -21.633 1.00 98.19 287 TYR A C 1
ATOM 2216 O O . TYR A 1 287 ? 14.657 -6.977 -20.540 1.00 98.19 287 TYR A O 1
ATOM 2224 N N . LEU A 1 288 ? 14.910 -8.167 -22.430 1.00 98.75 288 LEU A N 1
ATOM 2225 C CA . LEU A 1 288 ? 13.915 -9.183 -22.093 1.00 98.75 288 LEU A CA 1
ATOM 2226 C C . LEU A 1 288 ? 14.311 -9.983 -20.843 1.00 98.75 288 LEU A C 1
ATOM 2228 O O . LEU A 1 288 ? 13.463 -10.200 -19.979 1.00 98.75 288 LEU A O 1
ATOM 2232 N N . THR A 1 289 ? 15.583 -10.379 -20.694 1.00 98.19 289 THR A N 1
ATOM 2233 C CA . THR A 1 289 ? 16.042 -11.055 -19.465 1.00 98.19 289 THR A CA 1
ATOM 2234 C C . THR A 1 289 ? 15.906 -10.162 -18.234 1.00 98.19 289 THR A C 1
ATOM 2236 O O . THR A 1 289 ? 15.351 -10.605 -17.231 1.00 98.19 289 THR A O 1
ATOM 2239 N N . TYR A 1 290 ? 16.291 -8.885 -18.331 1.00 97.56 290 TYR A N 1
ATOM 2240 C CA . TYR A 1 290 ? 16.116 -7.908 -17.255 1.00 97.56 290 TYR A CA 1
ATOM 2241 C C . TYR A 1 290 ? 14.637 -7.716 -16.883 1.00 97.56 290 TYR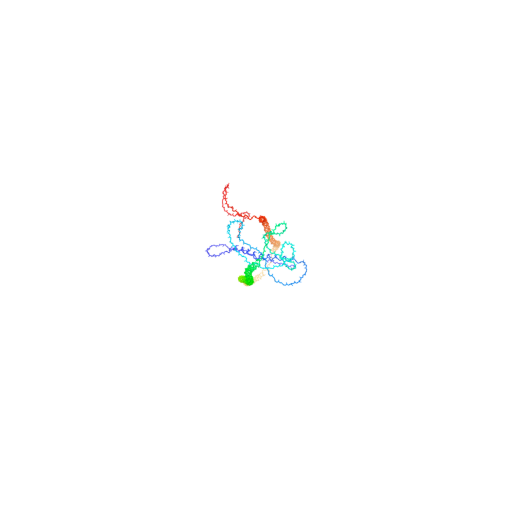 A C 1
ATOM 2243 O O . TYR A 1 290 ? 14.292 -7.696 -15.702 1.00 97.56 290 TYR A O 1
ATOM 2251 N N . GLN A 1 291 ? 13.743 -7.628 -17.874 1.00 98.50 291 GLN A N 1
ATOM 2252 C CA . GLN A 1 291 ? 12.305 -7.508 -17.631 1.00 98.50 291 GLN A CA 1
ATOM 2253 C C . GLN A 1 291 ? 11.742 -8.754 -16.926 1.00 98.50 291 GLN A C 1
ATOM 2255 O O . GLN A 1 291 ? 11.005 -8.624 -15.948 1.00 98.50 291 GLN A O 1
ATOM 2260 N N . VAL A 1 292 ? 12.118 -9.956 -17.376 1.00 98.50 292 VAL A N 1
ATOM 2261 C CA . VAL A 1 292 ? 11.698 -11.225 -16.757 1.00 98.50 292 VAL A CA 1
ATOM 2262 C C . VAL A 1 292 ? 12.215 -11.344 -15.319 1.00 98.50 292 VAL A C 1
ATOM 2264 O O . VAL A 1 292 ? 11.471 -11.782 -14.441 1.00 98.50 292 VAL A O 1
ATOM 2267 N N . GLU A 1 293 ? 13.446 -10.914 -15.037 1.00 96.94 293 GLU A N 1
ATOM 2268 C CA . GLU A 1 293 ? 13.985 -10.874 -13.672 1.00 96.94 293 GLU A CA 1
ATOM 2269 C C . GLU A 1 293 ? 13.271 -9.840 -12.790 1.00 96.94 293 GLU A C 1
ATOM 2271 O O . GLU A 1 293 ? 12.925 -10.145 -11.645 1.00 96.94 293 GLU A O 1
ATOM 2276 N N . ALA A 1 294 ? 12.967 -8.652 -13.319 1.00 97.44 294 ALA A N 1
ATOM 2277 C CA . ALA A 1 294 ? 12.224 -7.618 -12.602 1.00 97.44 294 ALA A CA 1
ATOM 2278 C C . ALA A 1 294 ? 10.795 -8.073 -12.244 1.00 97.44 294 ALA A C 1
ATOM 2280 O O . ALA A 1 294 ? 10.379 -7.947 -11.087 1.00 97.44 294 ALA A O 1
ATOM 2281 N N . ASP A 1 295 ? 10.055 -8.660 -13.192 1.00 98.06 295 ASP A N 1
ATOM 2282 C CA . ASP A 1 295 ? 8.716 -9.202 -12.932 1.00 98.06 295 ASP A CA 1
ATOM 2283 C C . ASP A 1 295 ? 8.761 -10.453 -12.029 1.00 98.06 295 ASP A C 1
ATOM 2285 O O . ASP A 1 295 ? 7.890 -10.611 -11.169 1.00 98.06 295 ASP A O 1
ATOM 2289 N N . LYS A 1 296 ? 9.812 -11.286 -12.104 1.00 98.56 296 LYS A N 1
ATOM 2290 C CA . LYS A 1 296 ? 10.047 -12.384 -11.147 1.00 98.56 296 LYS A CA 1
ATOM 2291 C C . LYS A 1 296 ? 10.221 -11.849 -9.723 1.00 98.56 296 LYS A C 1
ATOM 2293 O O . LYS A 1 296 ? 9.491 -12.279 -8.828 1.00 98.56 296 LYS A O 1
ATOM 2298 N N . CYS A 1 297 ? 11.109 -10.879 -9.508 1.00 96.44 297 CYS A N 1
ATOM 2299 C CA . CYS A 1 297 ? 11.334 -10.242 -8.204 1.00 96.44 297 CYS A CA 1
ATOM 2300 C C . CYS A 1 297 ? 10.061 -9.578 -7.651 1.00 96.44 297 CYS A C 1
ATOM 2302 O O . CYS A 1 297 ? 9.728 -9.739 -6.476 1.00 96.44 297 CYS A O 1
ATOM 2304 N N . LYS A 1 298 ? 9.296 -8.900 -8.510 1.00 98.06 298 LYS A N 1
ATOM 2305 C CA . LYS A 1 298 ? 7.985 -8.321 -8.184 1.00 98.06 298 LYS A CA 1
ATOM 2306 C C . LYS A 1 298 ? 6.954 -9.386 -7.795 1.00 98.06 298 LYS A C 1
ATOM 2308 O O . LYS A 1 298 ? 6.233 -9.187 -6.819 1.00 98.06 298 LYS A O 1
ATOM 2313 N N . SER A 1 299 ? 6.914 -10.529 -8.485 1.00 97.94 299 SER A N 1
ATOM 2314 C CA . SER A 1 299 ? 6.015 -11.639 -8.133 1.00 97.94 299 SER A CA 1
ATOM 2315 C C . SER A 1 299 ? 6.371 -12.274 -6.782 1.00 97.94 299 SER A C 1
ATOM 2317 O O . SER A 1 299 ? 5.475 -12.529 -5.979 1.00 97.94 299 SER A O 1
ATOM 2319 N N . LEU A 1 300 ? 7.665 -12.434 -6.475 1.00 98.06 300 LEU A N 1
ATOM 2320 C CA . LEU A 1 300 ? 8.146 -12.933 -5.182 1.00 98.06 300 LEU A CA 1
ATOM 2321 C C . LEU A 1 300 ? 7.805 -11.964 -4.041 1.00 98.06 300 LEU A C 1
ATOM 2323 O O . LEU A 1 300 ? 7.301 -12.392 -3.005 1.00 98.06 300 LEU A O 1
ATOM 2327 N N . MET A 1 301 ? 7.986 -10.655 -4.250 1.00 96.44 301 MET A N 1
ATOM 2328 C CA . MET A 1 301 ? 7.562 -9.618 -3.300 1.00 96.44 301 MET A CA 1
ATOM 2329 C C . MET A 1 301 ? 6.049 -9.697 -3.025 1.00 96.44 301 MET A C 1
ATOM 2331 O O . MET A 1 301 ? 5.622 -9.685 -1.872 1.00 96.44 301 MET A O 1
ATOM 2335 N N . GLN A 1 302 ? 5.228 -9.834 -4.072 1.00 97.81 302 GLN A N 1
ATOM 2336 C CA . GLN A 1 302 ? 3.772 -9.962 -3.946 1.00 97.81 302 GLN A CA 1
ATOM 2337 C C . GLN A 1 302 ? 3.348 -11.262 -3.244 1.00 97.81 302 GLN A C 1
ATOM 2339 O O . GLN A 1 302 ? 2.428 -11.237 -2.426 1.00 97.81 302 GLN A O 1
ATOM 2344 N N . GLN A 1 303 ? 4.023 -12.384 -3.511 1.00 97.94 303 GLN A N 1
ATOM 2345 C CA . GLN A 1 303 ? 3.797 -13.644 -2.799 1.00 97.94 303 GLN A CA 1
ATOM 2346 C C . GLN A 1 303 ? 4.152 -13.516 -1.314 1.00 97.94 303 GLN A C 1
ATOM 2348 O O . GLN A 1 303 ? 3.337 -13.887 -0.471 1.00 97.94 303 GLN A O 1
ATOM 2353 N N . GLN A 1 304 ? 5.300 -12.920 -0.982 1.00 97.31 304 GLN A N 1
ATOM 2354 C CA . GLN A 1 304 ? 5.719 -12.713 0.405 1.00 97.31 304 GLN A CA 1
ATOM 2355 C C . GLN A 1 304 ? 4.751 -11.797 1.169 1.00 97.31 304 GLN A C 1
ATOM 2357 O O . GLN A 1 304 ? 4.406 -12.100 2.309 1.00 97.31 304 GLN A O 1
ATOM 2362 N N . ILE A 1 305 ? 4.256 -10.726 0.534 1.00 97.44 305 ILE A N 1
ATOM 2363 C CA . ILE A 1 305 ? 3.216 -9.847 1.096 1.00 97.44 305 ILE A CA 1
ATOM 2364 C C . ILE A 1 305 ? 1.898 -10.610 1.300 1.00 97.44 305 ILE A C 1
ATOM 2366 O O . ILE A 1 305 ? 1.260 -10.462 2.339 1.00 97.44 305 ILE A O 1
ATOM 2370 N N . LYS A 1 306 ? 1.486 -11.460 0.350 1.00 98.50 306 LYS A N 1
ATOM 2371 C CA . LYS A 1 306 ? 0.265 -12.272 0.486 1.00 98.50 306 LYS A CA 1
ATOM 2372 C C . LYS A 1 306 ? 0.375 -13.291 1.627 1.00 98.50 306 LYS A C 1
ATOM 2374 O O . LYS A 1 306 ? -0.586 -13.469 2.372 1.00 98.50 306 LYS A O 1
ATOM 2379 N N . ILE A 1 307 ? 1.532 -13.937 1.777 1.00 98.31 307 ILE A N 1
ATOM 2380 C CA . ILE A 1 307 ? 1.801 -14.906 2.848 1.00 98.31 307 ILE A CA 1
ATOM 2381 C C . ILE A 1 307 ? 1.835 -14.201 4.210 1.00 98.31 307 ILE A C 1
ATOM 2383 O O . ILE A 1 307 ? 1.153 -14.645 5.132 1.00 98.31 307 ILE A O 1
ATOM 2387 N N . SER A 1 308 ? 2.559 -13.083 4.341 1.00 98.12 308 SER A N 1
ATOM 2388 C CA . SER A 1 308 ? 2.641 -12.347 5.609 1.00 98.12 308 SER A CA 1
ATOM 2389 C C . SER A 1 308 ? 1.301 -11.728 6.013 1.00 98.12 308 SER A C 1
ATOM 2391 O O . SER A 1 308 ? 0.937 -11.805 7.184 1.00 98.12 308 SER A O 1
ATOM 2393 N N . PHE A 1 309 ? 0.520 -11.212 5.057 1.00 98.31 309 PHE A N 1
ATOM 2394 C CA . PHE A 1 309 ? -0.849 -10.751 5.297 1.00 98.31 309 PHE A CA 1
ATOM 2395 C C . PHE A 1 309 ? -1.757 -11.892 5.776 1.00 98.31 309 PHE A C 1
ATOM 2397 O O . PHE A 1 309 ? -2.444 -11.743 6.782 1.00 98.31 309 PHE A O 1
ATOM 2404 N N . SER A 1 310 ? -1.722 -13.056 5.114 1.00 98.12 310 SER A N 1
ATOM 2405 C CA . SER A 1 310 ? -2.527 -14.219 5.514 1.00 98.12 310 SER A CA 1
ATOM 2406 C C . SER A 1 310 ? -2.142 -14.755 6.898 1.00 98.12 310 SER A C 1
ATOM 2408 O O . SER A 1 310 ? -3.019 -15.161 7.660 1.00 98.12 310 SER A O 1
ATOM 2410 N N . LEU A 1 311 ? -0.850 -14.743 7.242 1.00 98.44 311 LEU A N 1
ATOM 2411 C CA . LEU A 1 311 ? -0.355 -15.153 8.557 1.00 98.44 311 LEU A CA 1
ATOM 2412 C C . LEU A 1 311 ? -0.751 -14.148 9.650 1.00 98.44 311 LEU A C 1
ATOM 2414 O O . LEU A 1 311 ? -1.187 -14.552 10.728 1.00 98.44 311 LEU A O 1
ATOM 2418 N N . LEU A 1 312 ? -0.647 -12.846 9.366 1.00 97.69 312 LEU A N 1
ATOM 2419 C CA . LEU A 1 312 ? -1.061 -11.783 10.281 1.00 97.69 312 LEU A CA 1
ATOM 2420 C C . LEU A 1 312 ? -2.573 -11.818 10.533 1.00 97.69 312 LEU A C 1
ATOM 2422 O O . LEU A 1 312 ? -2.986 -11.740 11.687 1.00 97.69 312 LEU A O 1
ATOM 2426 N N . GLN A 1 313 ? -3.381 -12.006 9.485 1.00 98.31 313 GLN A N 1
ATOM 2427 C CA . GLN A 1 313 ? -4.832 -12.175 9.593 1.00 98.31 313 GLN A CA 1
ATOM 2428 C C . GLN A 1 313 ? -5.180 -13.404 10.444 1.00 98.31 313 GLN A C 1
ATOM 2430 O O . GLN A 1 313 ? -5.941 -13.292 11.400 1.00 98.31 313 GLN A O 1
ATOM 2435 N N . SER A 1 314 ? -4.551 -14.555 10.176 1.00 98.25 314 SER A N 1
ATOM 2436 C CA . SER A 1 314 ? -4.756 -15.770 10.972 1.00 98.25 314 SER A CA 1
ATOM 2437 C C . SER A 1 314 ? -4.352 -15.589 12.441 1.00 98.25 314 SER A C 1
ATOM 2439 O O . SER A 1 314 ? -5.039 -16.097 13.322 1.00 98.25 314 SER A O 1
ATOM 2441 N N . SER A 1 315 ? -3.264 -14.864 12.729 1.00 97.81 315 SER A N 1
ATOM 2442 C CA . SER A 1 315 ? -2.830 -14.578 14.104 1.00 97.81 315 SER A CA 1
ATOM 2443 C C . SER A 1 315 ? -3.752 -13.580 14.815 1.00 97.81 315 SER A C 1
ATOM 2445 O O . SER A 1 315 ? -4.020 -13.738 16.005 1.00 97.81 315 SER A O 1
ATOM 2447 N N . HIS A 1 316 ? -4.265 -12.579 14.096 1.00 97.75 316 HIS A N 1
ATOM 2448 C CA . HIS A 1 316 ? -5.276 -11.648 14.595 1.00 97.75 316 HIS A CA 1
ATOM 2449 C C . HIS A 1 316 ? -6.570 -12.382 14.958 1.00 97.75 316 HIS A C 1
ATOM 2451 O O . HIS A 1 316 ? -7.071 -12.231 16.071 1.00 97.75 316 HIS A O 1
ATOM 2457 N N . ASP A 1 317 ? -7.085 -13.212 14.051 1.00 97.69 317 ASP A N 1
ATOM 2458 C CA . ASP A 1 317 ? -8.359 -13.903 14.246 1.00 97.69 317 ASP A CA 1
ATOM 2459 C C . ASP A 1 317 ? -8.259 -14.995 15.323 1.00 97.69 317 ASP A C 1
ATOM 2461 O O . ASP A 1 317 ? -9.193 -15.156 16.107 1.00 97.69 317 ASP A O 1
ATOM 2465 N N . ALA A 1 318 ? -7.101 -15.656 15.455 1.00 98.50 318 ALA A N 1
ATOM 2466 C CA . ALA A 1 318 ? -6.813 -16.548 16.579 1.00 98.50 318 ALA A CA 1
ATOM 2467 C C . ALA A 1 318 ? -6.828 -15.806 17.929 1.00 98.50 318 ALA A C 1
ATOM 2469 O O . ALA A 1 318 ? -7.541 -16.223 18.836 1.00 98.50 318 ALA A O 1
ATOM 2470 N N . LYS A 1 319 ? -6.123 -14.670 18.053 1.00 97.50 319 LYS A N 1
ATOM 2471 C CA . LYS A 1 319 ? -6.111 -13.851 19.286 1.00 97.50 319 LYS A CA 1
ATOM 2472 C C . LYS A 1 319 ? -7.478 -13.260 19.623 1.00 97.50 319 LYS A C 1
ATOM 2474 O O . LYS A 1 319 ? -7.837 -13.127 20.789 1.00 97.50 319 LYS A O 1
ATOM 2479 N N . LYS A 1 320 ? -8.259 -12.904 18.601 1.00 98.06 320 LYS A N 1
ATOM 2480 C CA . LYS A 1 320 ? -9.646 -12.459 18.763 1.00 98.06 320 LYS A CA 1
ATOM 2481 C C . LYS A 1 320 ? -10.512 -13.583 19.338 1.00 98.06 320 LYS A C 1
ATOM 2483 O O . LYS A 1 320 ? -11.278 -13.324 20.261 1.00 98.06 320 LYS A O 1
ATOM 2488 N N . LEU A 1 321 ? -10.374 -14.807 18.823 1.00 98.44 321 LEU A N 1
ATOM 2489 C CA . LEU A 1 321 ? -11.102 -15.978 19.313 1.00 98.44 321 LEU A CA 1
ATOM 2490 C C . LEU A 1 321 ? -10.666 -16.372 20.735 1.00 98.44 321 LEU A C 1
ATOM 2492 O O . LEU A 1 321 ? -11.519 -16.646 21.570 1.00 98.44 321 LEU A O 1
ATOM 2496 N N . GLU A 1 322 ? -9.365 -16.324 21.030 1.00 98.31 322 GLU A N 1
ATOM 2497 C CA . GLU A 1 322 ? -8.779 -16.536 22.363 1.00 98.31 322 GLU A CA 1
ATOM 2498 C C . GLU A 1 322 ? -9.350 -15.552 23.398 1.00 98.31 322 GLU A C 1
ATOM 2500 O O . GLU A 1 322 ? -9.854 -15.967 24.441 1.00 98.31 322 GLU A O 1
ATOM 2505 N N . LEU A 1 323 ? -9.371 -14.251 23.080 1.00 97.75 323 LEU A N 1
ATOM 2506 C CA . LEU A 1 323 ? -9.960 -13.223 23.943 1.00 97.75 323 LEU A CA 1
ATOM 2507 C C . LEU A 1 323 ? -11.476 -13.417 24.123 1.00 97.75 323 LEU A C 1
ATOM 2509 O O . LEU A 1 323 ? -11.999 -13.220 25.218 1.00 97.75 323 LEU A O 1
ATOM 2513 N N . GLN A 1 324 ? -12.188 -13.826 23.067 1.00 98.25 324 GLN A N 1
ATOM 2514 C CA . GLN A 1 324 ? -13.617 -14.142 23.145 1.00 98.25 324 GLN A CA 1
ATOM 2515 C C . GLN A 1 324 ? -13.894 -15.379 24.013 1.00 98.25 324 GLN A C 1
ATOM 2517 O O . GLN A 1 324 ? -14.853 -15.351 24.784 1.00 98.25 324 GLN A O 1
ATOM 2522 N N . SER A 1 325 ? -13.049 -16.414 23.943 1.00 97.81 325 SER A N 1
ATOM 2523 C CA . SER A 1 325 ? -13.129 -17.595 24.813 1.00 97.81 325 SER A CA 1
ATOM 2524 C C . SER A 1 325 ? -12.871 -17.208 26.268 1.00 97.81 325 SER A C 1
ATOM 2526 O O . SER A 1 325 ? -13.737 -17.415 27.113 1.00 97.81 325 SER A O 1
ATOM 2528 N N . SER A 1 326 ? -11.767 -16.506 26.549 1.00 97.75 326 SER A N 1
ATOM 2529 C CA . SER A 1 326 ? -11.420 -16.091 27.914 1.00 97.75 326 SER A CA 1
ATOM 2530 C C . SER A 1 326 ? -12.487 -15.190 28.550 1.00 97.75 326 SER A C 1
ATOM 2532 O O . SER A 1 326 ? -12.825 -15.367 29.718 1.00 97.75 326 SER A O 1
ATOM 2534 N N . HIS A 1 327 ? -13.093 -14.266 27.794 1.00 97.69 327 HIS A N 1
ATOM 2535 C CA . HIS A 1 327 ? -14.223 -13.476 28.296 1.00 97.69 327 HIS A CA 1
ATOM 2536 C C . HIS A 1 327 ? -15.485 -14.325 28.536 1.00 97.69 327 HIS A C 1
ATOM 2538 O O . HIS A 1 327 ? -16.195 -14.084 29.511 1.00 97.69 327 HIS A O 1
ATOM 2544 N N . ALA A 1 328 ? -15.774 -15.321 27.691 1.00 98.12 328 ALA A N 1
ATOM 2545 C CA . ALA A 1 328 ? -16.898 -16.235 27.904 1.00 98.12 328 ALA A CA 1
ATOM 2546 C C . ALA A 1 328 ? -16.684 -17.128 29.142 1.00 98.12 328 ALA A C 1
ATOM 2548 O O . ALA A 1 328 ? -17.597 -17.282 29.950 1.00 98.12 328 ALA A O 1
ATOM 2549 N N . GLU A 1 329 ? -15.467 -17.639 29.335 1.00 98.31 329 GLU A N 1
ATOM 2550 C CA . GLU A 1 329 ? -15.037 -18.411 30.507 1.00 98.31 329 GLU A CA 1
ATOM 2551 C C . GLU A 1 329 ? -15.113 -17.577 31.796 1.00 98.31 329 GLU A C 1
ATOM 2553 O O . GLU A 1 329 ? -15.634 -18.048 32.806 1.00 98.31 329 GLU A O 1
ATOM 2558 N N . GLN A 1 330 ? -14.676 -16.312 31.764 1.00 98.12 330 GLN A N 1
ATOM 2559 C CA . GLN A 1 330 ? -14.806 -15.378 32.891 1.00 98.12 330 GLN A CA 1
ATOM 2560 C C . GLN A 1 330 ? -16.275 -15.097 33.235 1.00 98.12 330 GLN A C 1
ATOM 2562 O O . GLN A 1 330 ? -16.651 -15.167 34.404 1.00 98.12 330 GLN A O 1
ATOM 2567 N N . LEU A 1 331 ? -17.125 -14.831 32.236 1.00 97.75 331 LEU A N 1
ATOM 2568 C CA . LEU A 1 331 ? -18.565 -14.634 32.444 1.00 97.75 331 LEU A CA 1
ATOM 2569 C C . LEU A 1 331 ? -19.245 -15.899 32.987 1.00 97.75 331 LEU A C 1
ATOM 2571 O O . LEU A 1 331 ? -20.111 -15.801 33.856 1.00 97.75 331 LEU A O 1
ATOM 2575 N N . GLN A 1 332 ? -18.839 -17.083 32.521 1.00 98.19 332 GLN A N 1
ATOM 2576 C CA . GLN A 1 332 ? -19.324 -18.360 33.039 1.00 98.19 332 GLN A CA 1
ATOM 2577 C C . GLN A 1 332 ? -18.873 -18.596 34.487 1.00 98.19 332 GLN A C 1
ATOM 2579 O O . GLN A 1 332 ? -19.691 -19.015 35.301 1.00 98.19 332 GLN A O 1
ATOM 2584 N N . CYS A 1 333 ? -17.620 -18.282 34.825 1.00 98.06 333 CYS A N 1
ATOM 2585 C CA . CYS A 1 333 ? -17.081 -18.391 36.181 1.00 98.06 333 CYS A CA 1
ATOM 2586 C C . CYS A 1 333 ? -17.804 -17.446 37.158 1.00 98.06 333 CYS A C 1
ATOM 2588 O O . CYS A 1 333 ? -18.288 -17.891 38.196 1.00 98.06 333 CYS A O 1
ATOM 2590 N N . ILE A 1 334 ? -17.978 -16.170 36.790 1.00 98.12 334 ILE A N 1
ATOM 2591 C CA . ILE A 1 334 ? -18.742 -15.195 37.589 1.00 98.12 334 ILE A CA 1
ATOM 2592 C C . ILE A 1 334 ? -20.188 -15.670 37.766 1.00 98.12 334 ILE A C 1
ATOM 2594 O O . ILE A 1 334 ? -20.706 -15.649 38.880 1.00 98.12 334 ILE A O 1
ATOM 2598 N N . LYS A 1 335 ? -20.832 -16.165 36.697 1.00 98.12 335 LYS A N 1
ATOM 2599 C CA . LYS A 1 335 ? -22.179 -16.735 36.800 1.00 98.12 335 LYS A CA 1
ATOM 2600 C C . LYS A 1 335 ? -22.213 -17.919 37.772 1.00 98.12 335 LYS A C 1
ATOM 2602 O O . LYS A 1 335 ? -23.086 -17.952 38.628 1.00 98.12 335 LYS A O 1
ATOM 2607 N N . GLN A 1 336 ? -21.267 -18.853 37.676 1.00 98.38 336 GLN A N 1
ATOM 2608 C CA . GLN A 1 336 ? -21.173 -20.000 38.584 1.00 98.38 336 GLN A CA 1
ATOM 2609 C C . GLN A 1 336 ? -20.968 -19.561 40.041 1.00 98.38 336 GLN A C 1
ATOM 2611 O O . GLN A 1 336 ? -21.619 -20.112 40.921 1.00 98.38 336 GLN A O 1
ATOM 2616 N N . GLN A 1 337 ? -20.153 -18.534 40.304 1.00 98.06 337 GLN A N 1
ATOM 2617 C CA . GLN A 1 337 ? -20.005 -17.956 41.645 1.00 98.06 337 GLN A CA 1
ATOM 2618 C C . GLN A 1 337 ? -21.305 -17.317 42.158 1.00 98.06 337 GLN A C 1
ATOM 2620 O O . GLN A 1 337 ? -21.658 -17.515 43.319 1.00 98.06 337 GLN A O 1
ATOM 2625 N N . CYS A 1 338 ? -22.046 -16.594 41.312 1.00 97.31 338 CYS A N 1
ATOM 2626 C CA . CYS A 1 338 ? -23.360 -16.058 41.676 1.00 97.31 338 CYS A CA 1
ATOM 2627 C C . CYS A 1 338 ? -24.385 -17.172 41.940 1.00 97.31 338 CYS A C 1
ATOM 2629 O O . CYS A 1 338 ? -25.088 -17.118 42.946 1.00 97.31 338 CYS A O 1
ATOM 2631 N N . ASP A 1 339 ? -24.453 -18.189 41.077 1.00 98.00 339 ASP A N 1
ATOM 2632 C CA . ASP A 1 339 ? -25.363 -19.329 41.224 1.00 98.00 339 ASP A CA 1
ATOM 2633 C C . ASP A 1 339 ? -25.043 -20.130 42.508 1.00 98.00 339 ASP A C 1
ATOM 2635 O O . ASP A 1 339 ? -25.961 -20.479 43.250 1.00 98.00 339 ASP A O 1
ATOM 2639 N N . MET A 1 340 ? -23.756 -20.344 42.822 1.00 97.88 340 MET A N 1
ATOM 2640 C CA . MET A 1 340 ? -23.296 -20.964 44.075 1.00 97.88 340 MET A CA 1
ATOM 2641 C C . MET A 1 340 ? -23.648 -20.121 45.304 1.00 97.88 340 MET A C 1
ATOM 2643 O O . MET A 1 340 ? -24.258 -20.639 46.233 1.00 97.88 340 MET A O 1
ATOM 2647 N N . SER A 1 341 ? -23.323 -18.825 45.306 1.00 98.00 341 SER A N 1
ATOM 2648 C CA . SER A 1 341 ? -23.592 -17.934 46.443 1.00 98.00 341 SER A CA 1
ATOM 2649 C C . SER A 1 341 ? -25.095 -17.775 46.715 1.00 98.00 341 SER A C 1
ATOM 2651 O O . SER A 1 341 ? -25.516 -17.710 47.869 1.00 98.00 341 SER A O 1
ATOM 2653 N N . LEU A 1 342 ? -25.928 -17.789 45.667 1.00 97.69 342 LEU A N 1
ATOM 2654 C CA . LEU A 1 342 ? -27.385 -17.835 45.808 1.00 97.69 342 LEU A CA 1
ATOM 2655 C C . LEU A 1 342 ? -27.871 -19.155 46.421 1.00 97.69 342 LEU A C 1
ATOM 2657 O O . LEU A 1 342 ? -28.825 -19.133 47.195 1.00 97.69 342 LEU A O 1
ATOM 2661 N N . GLU A 1 343 ? -27.248 -20.290 46.102 1.00 97.94 343 GLU A N 1
ATOM 2662 C CA . GLU A 1 343 ? -27.613 -21.588 46.682 1.00 97.94 343 GLU A CA 1
ATOM 2663 C C . GLU A 1 343 ? -27.139 -21.729 48.137 1.00 97.94 343 GLU A C 1
ATOM 2665 O O . GLU A 1 343 ? -27.893 -22.197 48.988 1.00 97.94 343 GLU A O 1
ATOM 2670 N N . GLU A 1 344 ? -25.943 -21.229 48.461 1.00 97.94 344 GLU A N 1
ATOM 2671 C CA . GLU A 1 344 ? -25.448 -21.101 49.837 1.00 97.94 344 GLU A CA 1
ATOM 2672 C C . GLU A 1 344 ? -26.381 -20.225 50.687 1.00 97.94 344 GLU A C 1
ATOM 2674 O O . GLU A 1 344 ? -26.744 -20.612 51.798 1.00 97.94 344 GLU A O 1
ATOM 2679 N N . LEU A 1 345 ? -26.846 -19.091 50.145 1.00 97.94 345 LEU A N 1
ATOM 2680 C CA . LEU A 1 345 ? -27.798 -18.201 50.815 1.00 97.94 345 LEU A CA 1
ATOM 2681 C C . LEU A 1 345 ? -29.186 -18.845 50.987 1.00 97.94 345 LEU A C 1
ATOM 2683 O O . LEU A 1 345 ? -29.774 -18.740 52.063 1.00 97.94 345 LEU A O 1
ATOM 2687 N N . ARG A 1 346 ? -29.704 -19.550 49.967 1.00 98.06 346 ARG A N 1
ATOM 2688 C CA . ARG A 1 346 ? -30.955 -20.334 50.076 1.00 98.06 346 ARG A CA 1
ATOM 2689 C C . ARG A 1 346 ? -30.850 -21.394 51.163 1.00 98.06 346 ARG A C 1
ATOM 2691 O O . ARG A 1 346 ? -31.788 -21.550 51.944 1.00 98.06 346 ARG A O 1
ATOM 2698 N N . LYS A 1 347 ? -29.720 -22.103 51.223 1.00 98.31 347 LYS A N 1
ATOM 2699 C CA . LYS A 1 347 ? -29.476 -23.119 52.243 1.00 98.31 347 LYS A CA 1
ATOM 2700 C C . LYS A 1 347 ? -29.408 -22.491 53.635 1.00 98.31 347 LYS A C 1
ATOM 2702 O O . LYS A 1 347 ? -30.138 -22.936 54.509 1.00 98.31 347 LYS A O 1
ATOM 2707 N N . ALA A 1 348 ? -28.619 -21.432 53.825 1.00 98.12 348 ALA A N 1
ATOM 2708 C CA . ALA A 1 348 ? -28.516 -20.737 55.109 1.00 98.12 348 ALA A CA 1
ATOM 2709 C C . ALA A 1 348 ? -29.888 -20.253 55.615 1.00 98.12 348 ALA A C 1
ATOM 2711 O O . ALA A 1 348 ? -30.224 -20.481 56.771 1.00 98.12 348 ALA A O 1
ATOM 2712 N N . HIS A 1 349 ? -30.717 -19.685 54.734 1.00 97.69 349 HIS A N 1
ATOM 2713 C CA . HIS A 1 349 ? -32.089 -19.278 55.052 1.00 97.69 349 HIS A CA 1
ATOM 2714 C C . HIS A 1 349 ? -33.019 -20.471 55.365 1.00 97.69 349 HIS A C 1
ATOM 2716 O O . HIS A 1 349 ? -33.871 -20.379 56.243 1.00 97.69 349 HIS A O 1
ATOM 2722 N N . SER A 1 350 ? -32.861 -21.614 54.686 1.00 97.81 350 SER A N 1
ATOM 2723 C CA . SER A 1 350 ? -33.586 -22.856 55.014 1.00 97.81 350 SER A CA 1
ATOM 2724 C C . SER A 1 350 ? -33.183 -23.412 56.384 1.00 97.81 350 SER A C 1
ATOM 2726 O O . SER A 1 350 ? -34.047 -23.814 57.164 1.00 97.81 350 SER A O 1
ATOM 2728 N N . ASP A 1 351 ? -31.885 -23.430 56.681 1.00 97.69 351 ASP A N 1
ATOM 2729 C CA . ASP A 1 351 ? -31.333 -23.909 57.949 1.00 97.69 351 ASP A CA 1
ATOM 2730 C C . ASP A 1 351 ? -31.751 -22.964 59.105 1.00 97.69 351 ASP A C 1
ATOM 2732 O O . ASP A 1 351 ? -32.161 -23.427 60.172 1.00 97.69 351 ASP A O 1
ATOM 2736 N N . GLU A 1 352 ? -31.762 -21.644 58.871 1.00 97.62 352 GLU A N 1
ATOM 2737 C CA . GLU A 1 352 ? -32.283 -20.630 59.802 1.00 97.62 352 GLU A CA 1
ATOM 2738 C C . GLU A 1 352 ? -33.785 -20.814 60.060 1.00 97.62 352 GLU A C 1
ATOM 2740 O O . GLU A 1 352 ? -34.187 -20.904 61.222 1.00 97.62 352 GLU A O 1
ATOM 2745 N N . LEU A 1 353 ? -34.610 -20.967 59.015 1.00 98.00 353 LEU A N 1
ATOM 2746 C CA . LEU A 1 353 ? -36.042 -21.255 59.162 1.00 98.00 353 LEU A CA 1
ATOM 2747 C C . LEU A 1 353 ? -36.290 -22.529 59.981 1.00 98.00 353 LEU A C 1
ATOM 2749 O O . LEU A 1 353 ? -37.160 -22.525 60.847 1.00 98.00 353 LEU A O 1
ATOM 2753 N N . GLN A 1 354 ? -35.514 -23.597 59.775 1.00 97.81 354 GLN A N 1
ATOM 2754 C CA . GLN A 1 354 ? -35.625 -24.820 60.582 1.00 97.81 354 GLN A CA 1
ATOM 2755 C C . GLN A 1 354 ? -35.195 -24.600 62.046 1.00 97.81 354 GLN A C 1
ATOM 2757 O O . GLN A 1 354 ? -35.792 -25.179 62.960 1.00 97.81 354 GLN A O 1
ATOM 2762 N N . SER A 1 355 ? -34.209 -23.735 62.304 1.00 97.88 355 SER A N 1
ATOM 2763 C CA . SER A 1 355 ? -33.818 -23.350 63.670 1.00 97.88 355 SER A CA 1
ATOM 2764 C C . SER A 1 355 ? -34.889 -22.504 64.378 1.00 97.88 355 SER A C 1
ATOM 2766 O O . SER A 1 355 ? -35.165 -22.709 65.563 1.00 97.88 355 SER A O 1
ATOM 2768 N N . LEU A 1 356 ? -35.569 -21.615 63.649 1.00 97.62 356 LEU A N 1
ATOM 2769 C CA . LEU A 1 356 ? -36.683 -20.814 64.160 1.00 97.62 356 LEU A CA 1
ATOM 2770 C C . LEU A 1 356 ? -37.921 -21.687 64.407 1.00 97.62 356 LEU A C 1
ATOM 2772 O O . LEU A 1 356 ? -38.509 -21.620 65.478 1.00 97.62 356 LEU A O 1
ATOM 2776 N N . GLU A 1 357 ? -38.257 -22.583 63.480 1.00 98.12 357 GLU A N 1
ATOM 2777 C CA . GLU A 1 357 ? -39.332 -23.578 63.612 1.00 98.12 357 GLU A CA 1
ATOM 2778 C C . GLU A 1 357 ? -39.133 -24.479 64.850 1.00 98.12 357 GLU A C 1
ATOM 2780 O O . GLU A 1 357 ? -40.079 -24.764 65.587 1.00 98.12 357 GLU A O 1
ATOM 2785 N N . THR A 1 358 ? -37.899 -24.927 65.111 1.00 97.44 358 THR A N 1
ATOM 2786 C CA . THR A 1 358 ? -37.587 -25.794 66.264 1.00 97.44 358 THR A CA 1
ATOM 2787 C C . THR A 1 358 ? -37.523 -25.037 67.589 1.00 97.44 358 THR A C 1
ATOM 2789 O O . THR A 1 358 ? -38.019 -25.548 68.594 1.00 97.44 358 THR A O 1
ATOM 2792 N N . THR A 1 359 ? -36.985 -23.814 67.613 1.00 97.50 359 THR A N 1
ATOM 2793 C CA . THR A 1 359 ? -37.007 -22.966 68.820 1.00 97.50 359 THR A CA 1
ATOM 2794 C C . THR A 1 359 ? -38.417 -22.483 69.159 1.00 97.50 359 THR A C 1
ATOM 2796 O O . THR A 1 359 ? -38.784 -22.507 70.333 1.00 97.50 359 THR A O 1
ATOM 2799 N N . LEU A 1 360 ? -39.244 -22.158 68.158 1.00 97.50 360 LEU A N 1
ATOM 2800 C CA . LEU A 1 360 ? -40.667 -21.854 68.327 1.00 97.50 360 LEU A CA 1
ATOM 2801 C C . LEU A 1 360 ? -41.408 -23.048 68.936 1.00 97.50 360 LEU A C 1
ATOM 2803 O O . LEU A 1 360 ? -42.029 -22.891 69.981 1.00 97.50 360 LEU A O 1
ATOM 2807 N N . LYS A 1 361 ? -41.258 -24.258 68.382 1.00 97.62 361 LYS A N 1
ATOM 2808 C CA . LYS A 1 361 ? -41.874 -25.478 68.942 1.00 97.62 361 LYS A CA 1
ATOM 2809 C C . LYS A 1 361 ? -41.404 -25.798 70.361 1.00 97.62 361 LYS A C 1
ATOM 2811 O O . LYS A 1 361 ? -42.186 -26.286 71.174 1.00 97.62 361 LYS A O 1
ATOM 2816 N N . HIS A 1 362 ? -40.142 -25.515 70.688 1.00 97.31 362 HIS A N 1
ATOM 2817 C CA . HIS A 1 362 ? -39.643 -25.664 72.055 1.00 97.31 362 HIS A CA 1
ATOM 2818 C C . HIS A 1 362 ? -40.253 -24.621 73.009 1.00 97.31 362 HIS A C 1
ATOM 2820 O O . HIS A 1 362 ? -40.640 -24.970 74.124 1.00 97.31 362 HIS A O 1
ATOM 2826 N N . ALA A 1 363 ? -40.405 -23.370 72.564 1.00 96.25 363 ALA A N 1
ATOM 2827 C CA . ALA A 1 363 ? -41.076 -22.319 73.324 1.00 96.25 363 ALA A CA 1
ATOM 2828 C C . ALA A 1 363 ? -42.575 -22.614 73.516 1.00 96.25 363 ALA A C 1
ATOM 2830 O O . ALA A 1 363 ? -43.070 -22.486 74.632 1.00 96.25 363 ALA A O 1
ATOM 2831 N N . GLU A 1 364 ? -43.280 -23.083 72.483 1.00 97.50 364 GLU A N 1
ATOM 2832 C CA . GLU A 1 364 ? -44.673 -23.545 72.569 1.00 97.50 364 GLU A CA 1
ATOM 2833 C C . GLU A 1 364 ? -44.830 -24.701 73.563 1.00 97.50 364 GLU A C 1
ATOM 2835 O O . GLU A 1 364 ? -45.723 -24.666 74.407 1.00 97.50 364 GLU A O 1
ATOM 2840 N N . ALA A 1 365 ? -43.948 -25.706 73.513 1.00 96.69 365 ALA A N 1
ATOM 2841 C CA . ALA A 1 365 ? -43.970 -26.827 74.451 1.00 96.69 365 ALA A CA 1
ATOM 2842 C C . ALA A 1 365 ? -43.687 -26.381 75.898 1.00 96.69 365 ALA A C 1
ATOM 2844 O O . ALA A 1 365 ? -44.366 -26.827 76.821 1.00 96.69 365 ALA A O 1
ATOM 2845 N N . SER A 1 366 ? -42.728 -25.469 76.091 1.00 97.69 366 SER A N 1
ATOM 2846 C CA . SER A 1 366 ? -42.385 -24.894 77.398 1.00 97.69 366 SER A CA 1
ATOM 2847 C C . SER A 1 366 ? -43.537 -24.062 77.977 1.00 97.69 366 SER A C 1
ATOM 2849 O O . SER A 1 366 ? -43.961 -24.289 79.110 1.00 97.69 366 SER A O 1
ATOM 2851 N N . LEU A 1 367 ? -44.130 -23.173 77.173 1.00 96.56 367 LEU A N 1
ATOM 2852 C CA . LEU A 1 367 ? -45.307 -22.390 77.556 1.00 96.56 367 LEU A CA 1
ATOM 2853 C C . LEU A 1 367 ? -46.527 -23.284 77.801 1.00 96.56 367 LEU A C 1
ATOM 2855 O O . LEU A 1 367 ? -47.270 -23.038 78.743 1.00 96.56 367 LEU A O 1
ATOM 2859 N N . SER A 1 368 ? -46.728 -24.347 77.017 1.00 96.81 368 SER A N 1
ATOM 2860 C CA . SER A 1 368 ? -47.805 -25.318 77.247 1.00 96.81 368 SER A CA 1
ATOM 2861 C C . SER A 1 368 ? -47.628 -26.064 78.573 1.00 96.81 368 SER A C 1
ATOM 2863 O O . SER A 1 368 ? -48.598 -26.214 79.315 1.00 96.81 368 SER A O 1
ATOM 2865 N N . ALA A 1 369 ? -46.401 -26.472 78.913 1.00 96.94 369 ALA A N 1
ATOM 2866 C CA . ALA A 1 369 ? -46.090 -27.079 80.205 1.00 96.94 369 ALA A CA 1
ATOM 2867 C C . ALA A 1 369 ? -46.316 -26.092 81.365 1.00 96.94 369 ALA A C 1
ATOM 2869 O O . ALA A 1 369 ? -46.973 -26.444 82.341 1.00 96.94 369 ALA A O 1
ATOM 2870 N N . GLN A 1 370 ? -45.868 -24.840 81.227 1.00 97.44 370 GLN A N 1
ATOM 2871 C CA . GLN A 1 370 ? -46.082 -23.800 82.238 1.00 97.44 370 GLN A CA 1
ATOM 2872 C C . GLN A 1 370 ? -47.568 -23.434 82.396 1.00 97.44 370 GLN A C 1
ATOM 2874 O O . GLN A 1 370 ? -48.034 -23.221 83.511 1.00 97.44 370 GLN A O 1
ATOM 2879 N N . ILE A 1 371 ? -48.345 -23.413 81.308 1.00 96.25 371 ILE A N 1
ATOM 2880 C CA . ILE A 1 371 ? -49.805 -23.237 81.351 1.00 96.25 371 ILE A CA 1
ATOM 2881 C C . ILE A 1 371 ? -50.465 -24.416 82.071 1.00 96.25 371 ILE A C 1
ATOM 2883 O O . ILE A 1 371 ? -51.378 -24.194 82.862 1.00 96.25 371 ILE A O 1
ATOM 2887 N N . GLN A 1 372 ? -50.018 -25.654 81.844 1.00 96.56 372 GLN A N 1
ATOM 2888 C CA . GLN A 1 372 ? -50.533 -26.830 82.557 1.00 96.56 372 GLN A CA 1
ATOM 2889 C C . GLN A 1 372 ? -50.202 -26.774 84.056 1.00 96.56 372 GLN A C 1
ATOM 2891 O O . GLN A 1 372 ? -51.096 -26.979 84.874 1.00 96.56 372 GLN A O 1
ATOM 2896 N N . GLU A 1 373 ? -48.968 -26.424 84.424 1.00 96.38 373 GLU A N 1
ATOM 2897 C CA . GLU A 1 373 ? -48.537 -26.239 85.817 1.00 96.38 373 GLU A CA 1
ATOM 2898 C C . GLU A 1 373 ? -49.345 -25.138 86.521 1.00 96.38 373 GLU A C 1
ATOM 2900 O O . GLU A 1 373 ? -49.964 -25.393 87.555 1.00 96.38 373 GLU A O 1
ATOM 2905 N N . LEU A 1 374 ? -49.455 -23.952 85.911 1.00 96.06 374 LEU A N 1
ATOM 2906 C CA . LEU A 1 374 ? -50.279 -22.852 86.422 1.00 96.06 374 LEU A CA 1
ATOM 2907 C C . LEU A 1 374 ? -51.773 -23.199 86.459 1.00 96.06 374 LEU A C 1
ATOM 2909 O O . LEU A 1 374 ? -52.486 -22.703 87.323 1.00 96.06 374 LEU A O 1
ATOM 2913 N N . THR A 1 375 ? -52.272 -24.055 85.562 1.00 94.38 375 THR A N 1
ATOM 2914 C CA . THR A 1 375 ? -53.666 -24.532 85.603 1.00 94.38 375 THR A CA 1
ATOM 2915 C C . THR A 1 375 ? -53.886 -25.487 86.775 1.00 94.38 375 THR A C 1
ATOM 2917 O O . THR A 1 375 ? -54.911 -25.394 87.446 1.00 94.38 375 THR A O 1
ATOM 2920 N N . LEU A 1 376 ? -52.927 -26.370 87.074 1.00 96.06 376 LEU A N 1
ATOM 2921 C CA . LEU A 1 376 ? -52.973 -27.241 88.251 1.00 96.06 376 LEU A CA 1
ATOM 2922 C C . LEU A 1 376 ? -52.872 -26.433 89.554 1.00 96.06 376 LEU A C 1
ATOM 2924 O O . LEU A 1 376 ? -53.653 -26.676 90.475 1.00 96.06 376 LEU A O 1
ATOM 2928 N N . GLU A 1 377 ? -51.981 -25.440 89.620 1.00 95.50 377 GLU A N 1
ATOM 2929 C CA . GLU A 1 377 ? -51.894 -24.532 90.769 1.00 95.50 377 GLU A CA 1
ATOM 2930 C C . GLU A 1 377 ? -53.181 -23.713 90.934 1.00 95.50 377 GLU A C 1
ATOM 2932 O O . GLU A 1 377 ? -53.726 -23.653 92.034 1.00 95.50 377 GLU A O 1
ATOM 2937 N N . ASN A 1 378 ? -53.712 -23.133 89.854 1.00 94.62 378 ASN A N 1
ATOM 2938 C CA . ASN A 1 378 ? -54.944 -22.346 89.887 1.00 94.62 378 ASN A CA 1
ATOM 2939 C C . ASN A 1 378 ? -56.147 -23.208 90.303 1.00 94.62 378 ASN A C 1
ATOM 2941 O O . ASN A 1 378 ? -56.892 -22.804 91.186 1.00 94.62 378 ASN A O 1
ATOM 2945 N N . ASN A 1 379 ? -56.280 -24.439 89.797 1.00 93.88 379 ASN A N 1
ATOM 2946 C CA . ASN A 1 379 ? -57.299 -25.382 90.271 1.00 93.88 379 ASN A CA 1
ATOM 2947 C C . ASN A 1 379 ? -57.149 -25.677 91.776 1.00 93.88 379 ASN A C 1
ATOM 2949 O O . ASN A 1 379 ? -58.121 -25.564 92.519 1.00 93.88 379 ASN A O 1
ATOM 2953 N N . ALA A 1 380 ? -55.934 -25.955 92.261 1.00 93.44 380 ALA A N 1
ATOM 2954 C CA . ALA A 1 380 ? -55.678 -26.176 93.688 1.00 93.44 380 ALA A CA 1
ATOM 2955 C C . ALA A 1 380 ? -55.893 -24.909 94.548 1.00 93.44 380 ALA A C 1
ATOM 2957 O O . ALA A 1 380 ? -56.208 -25.004 95.737 1.00 93.44 380 ALA A O 1
ATOM 2958 N N . LEU A 1 381 ? -55.725 -23.712 93.977 1.00 93.62 381 LEU A N 1
ATOM 2959 C CA . LEU A 1 381 ? -56.070 -22.437 94.608 1.00 93.62 381 LEU A CA 1
ATOM 2960 C C . LEU A 1 381 ? -57.580 -22.176 94.578 1.00 93.62 381 LEU A C 1
ATOM 2962 O O . LEU A 1 381 ? -58.088 -21.648 95.559 1.00 93.62 381 LEU A O 1
ATOM 2966 N N . ILE A 1 382 ? -58.307 -22.589 93.538 1.00 91.62 382 ILE A N 1
ATOM 2967 C CA . ILE A 1 382 ? -59.775 -22.541 93.458 1.00 91.62 382 ILE A CA 1
ATOM 2968 C C . ILE A 1 382 ? -60.399 -23.513 94.464 1.00 91.62 382 ILE A C 1
ATOM 2970 O O . ILE A 1 382 ? -61.349 -23.139 95.145 1.00 91.62 382 ILE A O 1
ATOM 2974 N N . GLU A 1 383 ? -59.858 -24.718 94.642 1.00 89.12 383 GLU A N 1
ATOM 2975 C CA . GLU A 1 383 ? -60.298 -25.656 95.687 1.00 89.12 383 GLU A CA 1
ATOM 2976 C C . GLU A 1 383 ? -60.101 -25.063 97.093 1.00 89.12 383 GLU A C 1
ATOM 2978 O O . GLU A 1 383 ? -61.030 -25.042 97.903 1.00 89.12 383 GLU A O 1
ATOM 2983 N N . LYS A 1 384 ? -58.925 -24.481 97.373 1.00 90.69 384 LYS A N 1
ATOM 2984 C CA . LYS A 1 384 ? -58.662 -23.768 98.639 1.00 90.69 384 LYS A CA 1
ATOM 2985 C C . LYS A 1 384 ? -59.556 -22.539 98.809 1.00 90.69 384 LYS A C 1
ATOM 2987 O O . LYS A 1 384 ? -60.068 -22.307 99.902 1.00 90.69 384 LYS A O 1
ATOM 2992 N N . LEU A 1 385 ? -59.745 -21.753 97.749 1.00 88.19 385 LEU A N 1
ATOM 2993 C CA . LEU A 1 385 ? -60.556 -20.540 97.763 1.00 88.19 385 LEU A CA 1
ATOM 2994 C C . LEU A 1 385 ? -62.025 -20.879 97.974 1.00 88.19 385 LEU A C 1
ATOM 2996 O O . LEU A 1 385 ? -62.648 -20.233 98.794 1.00 88.19 385 LEU A O 1
ATOM 3000 N N . THR A 1 386 ? -62.574 -21.891 97.304 1.00 85.38 386 THR A N 1
ATOM 3001 C CA . THR A 1 386 ? -63.974 -22.310 97.483 1.00 85.38 386 THR A CA 1
ATOM 3002 C C . THR A 1 386 ? -64.210 -22.955 98.846 1.00 85.38 386 THR A C 1
ATOM 3004 O O . THR A 1 386 ? -65.249 -22.700 99.448 1.00 85.38 386 THR A O 1
ATOM 3007 N N . ALA A 1 387 ? -63.243 -23.690 99.406 1.00 81.50 387 ALA A N 1
ATOM 3008 C CA . ALA A 1 387 ? -63.307 -24.142 100.798 1.00 81.50 387 ALA A CA 1
ATOM 3009 C C . ALA A 1 387 ? -63.321 -22.957 101.789 1.00 81.50 387 ALA A C 1
ATOM 3011 O O . ALA A 1 387 ? -64.203 -22.872 102.645 1.00 81.50 387 ALA A O 1
ATOM 3012 N N . GLU A 1 388 ? -62.396 -22.003 101.640 1.00 79.44 388 GLU A N 1
ATOM 3013 C CA . GLU A 1 388 ? -62.325 -20.796 102.475 1.00 79.44 388 GLU A CA 1
ATOM 3014 C C . GLU A 1 388 ? -63.472 -19.804 102.181 1.00 79.44 388 GLU A C 1
ATOM 3016 O O . GLU A 1 388 ? -63.817 -19.004 103.043 1.00 79.44 388 GLU A O 1
ATOM 3021 N N . GLU A 1 389 ? -64.104 -19.853 101.004 1.00 77.81 389 GLU A N 1
ATOM 3022 C CA . GLU A 1 389 ? -65.263 -19.036 100.624 1.00 77.81 389 GLU A CA 1
ATOM 3023 C C . GLU A 1 389 ? -66.575 -19.654 101.109 1.00 77.81 389 GLU A C 1
ATOM 3025 O O . GLU A 1 389 ? -67.463 -18.914 101.506 1.00 77.81 389 GLU A O 1
ATOM 3030 N N . ASN A 1 390 ? -66.705 -20.980 101.174 1.00 73.69 390 ASN A N 1
ATOM 3031 C CA . ASN A 1 390 ? -67.822 -21.620 101.875 1.00 73.69 390 ASN A CA 1
ATOM 3032 C C . ASN A 1 390 ? -67.758 -21.274 103.371 1.00 73.69 390 ASN A C 1
ATOM 3034 O O . ASN A 1 390 ? -68.703 -20.707 103.914 1.00 73.69 390 ASN A O 1
ATOM 3038 N N . LYS A 1 391 ? -66.578 -21.442 103.981 1.00 75.31 391 LYS A N 1
ATOM 3039 C CA . LYS A 1 391 ? -66.262 -20.985 105.343 1.00 75.31 391 LYS A CA 1
ATOM 3040 C C . LYS A 1 391 ? -66.408 -19.467 105.531 1.00 75.31 391 LYS A C 1
ATOM 3042 O O . LYS A 1 391 ? -66.750 -19.008 106.617 1.00 75.31 391 LYS A O 1
ATOM 3047 N N . ARG A 1 392 ? -66.173 -18.648 104.496 1.00 66.56 392 ARG A N 1
ATOM 3048 C CA . ARG A 1 392 ? -66.476 -17.207 104.548 1.00 66.56 392 ARG A CA 1
ATOM 3049 C C . ARG A 1 392 ? -67.936 -16.884 104.288 1.00 66.56 392 ARG A C 1
ATOM 3051 O O . ARG A 1 392 ? -68.358 -15.872 104.815 1.00 66.56 392 ARG A O 1
ATOM 3058 N N . LYS A 1 393 ? -68.724 -17.688 103.574 1.00 58.00 393 LYS A N 1
ATOM 3059 C CA . LYS A 1 393 ? -70.182 -17.508 103.462 1.00 58.00 393 LYS A CA 1
ATOM 3060 C C . LYS A 1 393 ? -70.826 -17.734 104.830 1.00 58.00 393 LYS A C 1
ATOM 3062 O O . LYS A 1 393 ? -71.512 -16.833 105.300 1.00 58.00 393 LYS A O 1
ATOM 3067 N N . GLU A 1 394 ? -70.417 -18.786 105.545 1.00 54.34 394 GLU A N 1
ATOM 3068 C CA . GLU A 1 394 ? -70.734 -19.002 106.973 1.00 54.34 394 GLU A CA 1
ATOM 3069 C C . GLU A 1 394 ? -70.346 -17.804 107.879 1.00 54.34 394 GLU A C 1
ATOM 3071 O O . GLU A 1 394 ? -70.945 -17.591 108.931 1.00 54.34 394 GLU A O 1
ATOM 3076 N N . MET A 1 395 ? -69.372 -16.975 107.478 1.00 48.19 395 MET A N 1
ATOM 3077 C CA . MET A 1 395 ? -68.885 -15.803 108.235 1.00 48.19 395 MET A CA 1
ATOM 3078 C C . MET A 1 395 ? -69.303 -14.439 107.629 1.00 48.19 395 MET A C 1
ATOM 3080 O O . MET A 1 395 ? -69.040 -13.391 108.223 1.00 48.19 395 MET A O 1
ATOM 3084 N N . ALA A 1 396 ? -69.967 -14.426 106.469 1.00 46.31 396 ALA A N 1
ATOM 3085 C CA . ALA A 1 396 ? -70.346 -13.231 105.699 1.00 46.31 396 ALA A CA 1
ATOM 3086 C C . ALA A 1 396 ? -71.863 -13.107 105.493 1.00 46.31 396 ALA A C 1
ATOM 3088 O O . ALA A 1 396 ? -72.344 -11.999 105.290 1.00 46.31 396 ALA A O 1
ATOM 3089 N N . GLU A 1 397 ? -72.635 -14.175 105.732 1.00 47.81 397 GLU A N 1
ATOM 3090 C CA . GLU A 1 397 ? -73.991 -14.021 106.287 1.00 47.81 397 GLU A CA 1
ATOM 3091 C C . GLU A 1 397 ? -73.968 -13.215 107.607 1.00 47.81 397 GLU A C 1
ATOM 3093 O O . GLU A 1 397 ? -74.969 -12.621 107.996 1.00 47.81 397 GLU A O 1
ATOM 3098 N N . ASN A 1 398 ? -72.800 -13.136 108.261 1.00 44.44 398 ASN A N 1
ATOM 3099 C CA . ASN A 1 398 ? -72.564 -12.445 109.526 1.00 44.44 398 ASN A CA 1
ATOM 3100 C C . ASN A 1 398 ? -71.841 -11.075 109.414 1.00 44.44 398 ASN A C 1
ATOM 3102 O O . ASN A 1 398 ? -71.488 -10.511 110.450 1.00 44.44 398 ASN A O 1
ATOM 3106 N N . SER A 1 399 ? -71.580 -10.508 108.219 1.00 46.25 399 SER A N 1
ATOM 3107 C CA . SER A 1 399 ? -70.917 -9.183 108.120 1.00 46.25 399 SER A CA 1
ATOM 3108 C C . SER A 1 399 ? -71.210 -8.365 106.846 1.00 46.25 399 SER A C 1
ATOM 3110 O O . SER A 1 399 ? -71.275 -8.882 105.735 1.00 46.25 399 SER A O 1
ATOM 3112 N N . GLN A 1 400 ? -71.362 -7.043 107.014 1.00 41.44 400 GLN A N 1
ATOM 3113 C CA . GLN A 1 400 ? -71.750 -6.072 105.977 1.00 41.44 400 GLN A CA 1
ATOM 3114 C C . GLN A 1 400 ? -70.583 -5.122 105.624 1.00 41.44 400 GLN A C 1
ATOM 3116 O O . GLN A 1 400 ? -69.763 -4.802 106.481 1.00 41.44 400 GLN A O 1
ATOM 3121 N N . LYS A 1 401 ? -70.491 -4.680 104.358 1.00 43.78 401 LYS A N 1
ATOM 3122 C CA . LYS A 1 401 ? -69.397 -3.815 103.855 1.00 43.78 401 LYS A CA 1
ATOM 3123 C C . LYS A 1 401 ? -69.497 -2.363 104.347 1.00 43.78 401 LYS A C 1
ATOM 3125 O O . LYS A 1 401 ? -70.596 -1.860 104.569 1.00 43.78 401 LYS A O 1
ATOM 3130 N N . ASP A 1 402 ? -68.342 -1.701 104.450 1.00 56.91 402 ASP A N 1
ATOM 3131 C CA . ASP A 1 402 ? -68.156 -0.406 105.120 1.00 56.91 402 ASP A CA 1
ATOM 3132 C C . ASP A 1 402 ? -67.656 0.727 104.188 1.00 56.91 402 ASP A C 1
ATOM 3134 O O . ASP A 1 402 ? -67.106 0.502 103.108 1.00 56.91 402 ASP A O 1
ATOM 3138 N N . SER A 1 403 ? -67.853 1.968 104.640 1.00 60.91 403 SER A N 1
ATOM 3139 C CA . SER A 1 403 ? -67.697 3.244 103.932 1.00 60.91 403 SER A CA 1
ATOM 3140 C C . SER A 1 403 ? -66.337 3.462 103.252 1.00 60.91 403 SER A C 1
ATOM 3142 O O . SER A 1 403 ? -66.274 4.057 102.175 1.00 60.91 403 SER A O 1
ATOM 3144 N N . HIS A 1 404 ? -65.240 2.954 103.827 1.00 71.25 404 HIS A N 1
ATOM 3145 C CA . HIS A 1 404 ? -63.886 3.176 103.297 1.00 71.25 404 HIS A CA 1
ATOM 3146 C C . HIS A 1 404 ? -63.704 2.676 101.849 1.00 71.25 404 HIS A C 1
ATOM 3148 O O . HIS A 1 404 ? -62.936 3.269 101.091 1.00 71.25 404 HIS A O 1
ATOM 3154 N N . THR A 1 405 ? -64.449 1.645 101.425 1.00 67.69 405 THR A N 1
ATOM 3155 C CA . THR A 1 405 ? -64.411 1.146 100.039 1.00 67.69 405 THR A CA 1
ATOM 3156 C C . THR A 1 405 ? -64.833 2.217 99.023 1.00 67.69 405 THR A C 1
ATOM 3158 O O . THR A 1 405 ? -64.176 2.371 97.997 1.00 67.69 405 THR A O 1
ATOM 3161 N N . LEU A 1 406 ? -65.858 3.018 99.339 1.00 67.19 406 LEU A N 1
ATOM 3162 C CA . LEU A 1 406 ? -66.390 4.058 98.445 1.00 67.19 406 LEU A CA 1
ATOM 3163 C C . LEU A 1 406 ? -65.414 5.232 98.256 1.00 67.19 406 LEU A C 1
ATOM 3165 O O . LEU A 1 406 ? -65.399 5.869 97.205 1.00 67.19 406 LEU A O 1
ATOM 3169 N N . TYR A 1 407 ? -64.573 5.512 99.257 1.00 74.69 407 TYR A N 1
ATOM 3170 C CA . TYR A 1 407 ? -63.539 6.546 99.153 1.00 74.69 407 TYR A CA 1
ATOM 3171 C C . TYR A 1 407 ? -62.448 6.159 98.144 1.00 74.69 407 TYR A C 1
ATOM 3173 O O . TYR A 1 407 ? -62.067 6.963 97.295 1.00 74.69 407 TYR A O 1
ATOM 3181 N N . LEU A 1 408 ? -61.992 4.903 98.190 1.00 75.88 408 LEU A N 1
ATOM 3182 C CA . LEU A 1 408 ? -60.970 4.386 97.273 1.00 75.88 408 LEU A CA 1
ATOM 3183 C C . LEU A 1 408 ? -61.482 4.330 95.822 1.00 75.88 408 LEU A C 1
ATOM 3185 O O . LEU A 1 408 ? -60.736 4.634 94.892 1.00 75.88 408 LEU A O 1
ATOM 3189 N N . GLU A 1 409 ? -62.766 4.020 95.619 1.00 73.06 409 GLU A N 1
ATOM 3190 C CA . GLU A 1 409 ? -63.422 4.121 94.306 1.00 73.06 409 GLU A CA 1
ATOM 3191 C C . GLU A 1 409 ? -63.399 5.564 93.757 1.00 73.06 409 GLU A C 1
ATOM 3193 O O . GLU A 1 409 ? -63.152 5.770 92.565 1.00 73.06 409 GLU A O 1
ATOM 3198 N N . GLN A 1 410 ? -63.566 6.576 94.618 1.00 76.62 410 GLN A N 1
ATOM 3199 C CA . GLN A 1 410 ? -63.502 7.987 94.222 1.00 76.62 410 GLN A CA 1
ATOM 3200 C C . GLN A 1 410 ? -62.075 8.451 93.863 1.00 76.62 410 GLN A C 1
ATOM 3202 O O . GLN A 1 410 ? -61.902 9.212 92.906 1.00 76.62 410 GLN A O 1
ATOM 3207 N N . GLU A 1 411 ? -61.043 7.988 94.578 1.00 82.50 411 GLU A N 1
ATOM 3208 C CA . GLU A 1 411 ? -59.645 8.289 94.228 1.00 82.50 411 GLU A CA 1
ATOM 3209 C C . GLU A 1 411 ? -59.238 7.670 92.880 1.00 82.50 411 GLU A C 1
ATOM 3211 O O . GLU A 1 411 ? -58.566 8.322 92.074 1.00 82.50 411 GLU A O 1
ATOM 3216 N N . LEU A 1 412 ? -59.700 6.450 92.583 1.00 80.31 412 LEU A N 1
ATOM 3217 C CA . LEU A 1 412 ? -59.454 5.786 91.298 1.00 80.31 412 LEU A CA 1
ATOM 3218 C C . LEU A 1 412 ? -60.074 6.551 90.116 1.00 80.31 412 LEU A C 1
ATOM 3220 O O . LEU A 1 412 ? -59.407 6.751 89.096 1.00 80.31 412 LEU A O 1
ATOM 3224 N N . GLU A 1 413 ? -61.311 7.039 90.252 1.00 77.81 413 GLU A N 1
ATOM 3225 C CA . GLU A 1 413 ? -61.966 7.844 89.209 1.00 77.81 413 GLU A CA 1
ATOM 3226 C C . GLU A 1 413 ? -61.270 9.209 89.011 1.00 77.81 413 GLU A C 1
ATOM 3228 O O . GLU A 1 413 ? -61.172 9.701 87.887 1.00 77.81 413 GLU A O 1
ATOM 3233 N N . SER A 1 414 ? -60.689 9.789 90.069 1.00 83.12 414 SER A N 1
ATOM 3234 C CA . SER A 1 414 ? -59.860 11.003 89.979 1.00 83.12 414 SER A CA 1
ATOM 3235 C C . SER A 1 414 ? -58.567 10.769 89.177 1.00 83.12 414 SER A C 1
ATOM 3237 O O . SER A 1 414 ? -58.263 11.501 88.228 1.00 83.12 414 SER A O 1
ATOM 3239 N N . LEU A 1 415 ? -57.823 9.700 89.491 1.00 88.75 415 LEU A N 1
ATOM 3240 C CA . LEU A 1 415 ? -56.575 9.345 88.797 1.00 88.75 415 LEU A CA 1
ATOM 3241 C C . LEU A 1 415 ? -56.796 9.029 87.308 1.00 88.75 415 LEU A C 1
ATOM 3243 O O . LEU A 1 415 ? -55.977 9.396 86.461 1.00 88.75 415 LEU A O 1
ATOM 3247 N N . LYS A 1 416 ? -57.929 8.407 86.975 1.00 87.38 416 LYS A N 1
ATOM 3248 C CA . LYS A 1 416 ? -58.373 8.108 85.606 1.00 87.38 416 LYS A CA 1
ATOM 3249 C C . LYS A 1 416 ? -58.518 9.370 84.740 1.00 87.38 416 LYS A C 1
ATOM 3251 O O . LYS A 1 416 ? -58.075 9.363 83.591 1.00 87.38 416 LYS A O 1
ATOM 3256 N N . VAL A 1 417 ? -59.039 10.475 85.286 1.00 86.94 417 VAL A N 1
ATOM 3257 C CA . VAL A 1 417 ? -59.121 11.770 84.574 1.00 86.94 417 VAL A CA 1
ATOM 3258 C C . VAL A 1 417 ? -57.727 12.360 84.321 1.00 86.94 417 VAL A C 1
ATOM 3260 O O . VAL A 1 417 ? -57.449 12.860 83.228 1.00 86.94 417 VAL A O 1
ATOM 3263 N N . VAL A 1 418 ? -56.807 12.259 85.287 1.00 92.38 418 VAL A N 1
ATOM 3264 C CA . VAL A 1 418 ? -55.411 12.707 85.110 1.00 92.38 418 VAL A CA 1
ATOM 3265 C C . VAL A 1 418 ? -54.700 11.885 84.025 1.00 92.38 418 VAL A C 1
ATOM 3267 O O . VAL A 1 418 ? -53.990 12.454 83.190 1.00 92.38 418 VAL A O 1
ATOM 3270 N N . LEU A 1 419 ? -54.937 10.570 83.983 1.00 89.19 419 LEU A N 1
ATOM 3271 C CA . LEU A 1 419 ? -54.471 9.683 82.914 1.00 89.19 419 LEU A CA 1
ATOM 3272 C C . LEU A 1 419 ? -55.026 10.086 81.542 1.00 89.19 419 LEU A C 1
ATOM 3274 O O . LEU A 1 419 ? -54.260 10.165 80.583 1.00 89.19 419 LEU A O 1
ATOM 3278 N N . GLU A 1 420 ? -56.318 10.405 81.436 1.00 89.12 420 GLU A N 1
ATOM 3279 C CA . GLU A 1 420 ? -56.929 10.852 80.178 1.00 89.12 420 GLU A CA 1
ATOM 3280 C C . GLU A 1 420 ? -56.302 12.167 79.671 1.00 89.12 420 GLU A C 1
ATOM 3282 O O . GLU A 1 420 ? -55.980 12.298 78.487 1.00 89.12 420 GLU A O 1
ATOM 3287 N N . ILE A 1 421 ? -56.052 13.127 80.571 1.00 90.25 421 ILE A N 1
ATOM 3288 C CA . ILE A 1 421 ? -55.357 14.386 80.253 1.00 90.25 421 ILE A CA 1
ATOM 3289 C C . ILE A 1 421 ? -53.926 14.112 79.768 1.00 90.25 421 ILE A C 1
ATOM 3291 O O . ILE A 1 421 ? -53.486 14.707 78.780 1.00 90.25 421 ILE A O 1
ATOM 3295 N N . LYS A 1 422 ? -53.195 13.198 80.419 1.00 92.69 422 LYS A N 1
ATOM 3296 C CA . LYS A 1 422 ? -51.832 12.823 80.010 1.00 92.69 422 LYS A CA 1
ATOM 3297 C C . LYS A 1 422 ? -51.802 12.104 78.663 1.00 92.69 422 LYS A C 1
ATOM 3299 O O . LYS A 1 422 ? -50.944 12.411 77.841 1.00 92.69 422 LYS A O 1
ATOM 3304 N N . ASN A 1 423 ? -52.772 11.236 78.397 1.00 92.19 423 ASN A N 1
ATOM 3305 C CA . ASN A 1 423 ? -52.900 10.533 77.124 1.00 92.19 423 ASN A CA 1
ATOM 3306 C C . ASN A 1 423 ? -53.203 11.509 75.963 1.00 92.19 423 ASN A C 1
ATOM 3308 O O . ASN A 1 423 ? -52.560 11.456 74.914 1.00 92.19 423 ASN A O 1
ATOM 3312 N N . LYS A 1 424 ? -54.078 12.503 76.189 1.00 91.75 424 LYS A N 1
ATOM 3313 C CA . LYS A 1 424 ? -54.323 13.610 75.240 1.00 91.75 424 LYS A CA 1
ATOM 3314 C C . LYS A 1 424 ? -53.074 14.471 74.996 1.00 91.75 424 LYS A C 1
ATOM 3316 O O . LYS A 1 424 ? -52.828 14.877 73.862 1.00 91.75 424 LYS A O 1
ATOM 3321 N N . GLN A 1 425 ? -52.263 14.737 76.028 1.00 93.06 425 GLN A N 1
ATOM 3322 C CA . GLN A 1 425 ? -50.979 15.443 75.875 1.00 93.06 425 GLN A CA 1
ATOM 3323 C C . GLN A 1 425 ? -49.978 14.641 75.025 1.00 93.06 425 GLN A C 1
ATOM 3325 O O . GLN A 1 425 ? -49.317 15.226 74.167 1.00 93.06 425 GLN A O 1
ATOM 3330 N N . LEU A 1 426 ? -49.914 13.321 75.219 1.00 92.06 426 LEU A N 1
ATOM 3331 C CA . LEU A 1 426 ? -49.051 12.407 74.467 1.00 92.06 426 LEU A CA 1
ATOM 3332 C C . LEU A 1 426 ? -49.439 12.357 72.977 1.00 92.06 426 LEU A C 1
ATOM 3334 O O . LEU A 1 426 ? -48.600 12.662 72.133 1.00 92.06 426 LEU A O 1
ATOM 3338 N N . HIS A 1 427 ? -50.722 12.159 72.653 1.00 93.38 427 HIS A N 1
ATOM 3339 C CA . HIS A 1 427 ? -51.233 12.223 71.270 1.00 93.38 427 HIS A CA 1
ATOM 3340 C C . HIS A 1 427 ? -50.905 13.563 70.574 1.00 93.38 427 HIS A C 1
ATOM 3342 O O . HIS A 1 427 ? -50.589 13.618 69.381 1.00 93.38 427 HIS A O 1
ATOM 3348 N N . GLN A 1 428 ? -50.948 14.677 71.316 1.00 93.88 428 GLN A N 1
ATOM 3349 C CA . GLN A 1 428 ? -50.601 16.002 70.791 1.00 93.88 428 GLN A CA 1
ATOM 3350 C C . GLN A 1 428 ? -49.089 16.162 70.522 1.00 93.88 428 GLN A C 1
ATOM 3352 O O . GLN A 1 428 ? -48.708 16.985 69.684 1.00 93.88 428 GLN A O 1
ATOM 3357 N N . GLN A 1 429 ? -48.227 15.402 71.208 1.00 93.12 429 GLN A N 1
ATOM 3358 C CA . GLN A 1 429 ? -46.785 15.339 70.943 1.00 93.12 429 GLN A CA 1
ATOM 3359 C C . GLN A 1 429 ? -46.466 14.402 69.771 1.00 93.12 429 GLN A C 1
ATOM 3361 O O . GLN A 1 429 ? -45.727 14.810 68.877 1.00 93.12 429 GLN A O 1
ATOM 3366 N N . GLU A 1 430 ? -47.082 13.218 69.704 1.00 93.19 430 GLU A N 1
ATOM 3367 C CA . GLU A 1 430 ? -46.953 12.280 68.574 1.00 93.19 430 GLU A CA 1
ATOM 3368 C C . GLU A 1 430 ? -47.316 12.946 67.241 1.00 93.19 430 GLU A C 1
ATOM 3370 O O . GLU A 1 430 ? -46.565 12.859 66.270 1.00 93.19 430 GLU A O 1
ATOM 3375 N N . LYS A 1 431 ? -48.416 13.713 67.206 1.00 94.50 431 LYS A N 1
ATOM 3376 C CA . LYS A 1 431 ? -48.817 14.470 66.011 1.00 94.50 431 LYS A CA 1
ATOM 3377 C C . LYS A 1 431 ? -47.749 15.474 65.552 1.00 94.50 431 LYS A C 1
ATOM 3379 O O . LYS A 1 431 ? -47.547 15.633 64.351 1.00 94.50 431 LYS A O 1
ATOM 3384 N N . LYS A 1 432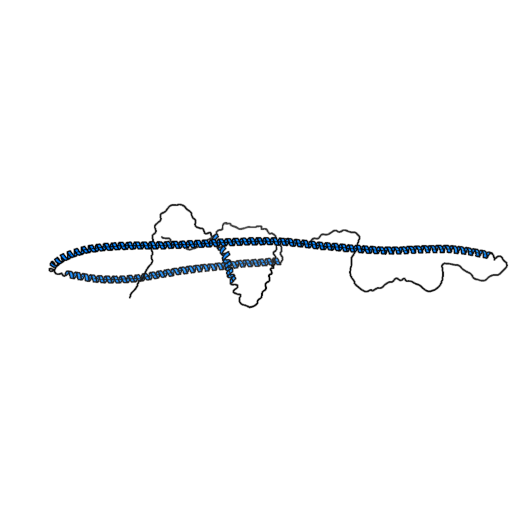 ? -47.059 16.141 66.486 1.00 94.69 432 LYS A N 1
ATOM 3385 C CA . LYS A 1 432 ? -45.957 17.070 66.169 1.00 94.69 432 LYS A CA 1
ATOM 3386 C C . LYS A 1 432 ? -44.702 16.334 65.703 1.00 94.69 432 LYS A C 1
ATOM 3388 O O . LYS A 1 432 ? -44.012 16.831 64.821 1.00 94.69 432 LYS A O 1
ATOM 3393 N N . MET A 1 433 ? -44.416 15.166 66.277 1.00 92.31 433 MET A N 1
ATOM 3394 C CA . MET A 1 433 ? -43.297 14.318 65.860 1.00 92.31 433 MET A CA 1
ATOM 3395 C C . MET A 1 433 ? -43.495 13.844 64.415 1.00 92.31 433 MET A C 1
ATOM 3397 O O . MET A 1 433 ? -42.643 14.101 63.573 1.00 92.31 433 MET A O 1
ATOM 3401 N N . MET A 1 434 ? -44.686 13.329 64.091 1.00 94.19 434 MET A N 1
ATOM 3402 C CA . MET A 1 434 ? -45.066 12.964 62.723 1.00 94.19 434 MET A CA 1
ATOM 3403 C C . MET A 1 434 ? -44.969 14.150 61.746 1.00 94.19 434 MET A C 1
ATOM 3405 O O . MET A 1 434 ? -44.499 13.990 60.622 1.00 94.19 434 MET A O 1
ATOM 3409 N N . GLU A 1 435 ? -45.384 15.356 62.149 1.00 94.88 435 GLU A N 1
ATOM 3410 C CA . GLU A 1 435 ? -45.241 16.555 61.312 1.00 94.88 435 GLU A CA 1
ATOM 3411 C C . GLU A 1 435 ? -43.764 16.864 61.007 1.00 94.88 435 GLU A C 1
ATOM 3413 O O . GLU A 1 435 ? -43.418 17.058 59.837 1.00 94.88 435 GLU A O 1
ATOM 3418 N N . ILE A 1 436 ? -42.892 16.810 62.023 1.00 93.94 436 ILE A N 1
ATOM 3419 C CA . ILE A 1 436 ? -41.434 16.953 61.885 1.00 93.94 436 ILE A CA 1
ATOM 3420 C C . ILE A 1 436 ? -40.861 15.874 60.954 1.00 93.94 436 ILE A C 1
ATOM 3422 O O . ILE A 1 436 ? -40.110 16.217 60.041 1.00 93.94 436 ILE A O 1
ATOM 3426 N N . ASP A 1 437 ? -41.263 14.610 61.095 1.00 93.38 437 ASP A N 1
ATOM 3427 C CA . ASP A 1 437 ? -40.797 13.512 60.235 1.00 93.38 437 ASP A CA 1
ATOM 3428 C C . ASP A 1 437 ? -41.187 13.716 58.760 1.00 93.38 437 ASP A C 1
ATOM 3430 O O . ASP A 1 437 ? -40.384 13.488 57.850 1.00 93.38 437 ASP A O 1
ATOM 3434 N N . THR A 1 438 ? -42.387 14.246 58.481 1.00 95.75 438 THR A N 1
ATOM 3435 C CA . THR A 1 438 ? -42.749 14.600 57.094 1.00 95.75 438 THR A CA 1
ATOM 3436 C C . THR A 1 438 ? -41.997 15.819 56.559 1.00 95.75 438 THR A C 1
ATOM 3438 O O . THR A 1 438 ? -42.004 16.037 55.346 1.00 95.75 438 THR A O 1
ATOM 3441 N N . LEU A 1 439 ? -41.399 16.653 57.414 1.00 95.62 439 LEU A N 1
ATOM 3442 C CA . LEU A 1 439 ? -40.562 17.783 57.004 1.00 95.62 439 LEU A CA 1
ATOM 3443 C C . LEU A 1 439 ? -39.109 17.347 56.785 1.00 95.62 439 LEU A C 1
ATOM 3445 O O . LEU A 1 439 ? -38.508 17.762 55.794 1.00 95.62 439 LEU A O 1
ATOM 3449 N N . THR A 1 440 ? -38.564 16.461 57.625 1.00 94.75 440 THR A N 1
ATOM 3450 C CA . THR A 1 440 ? -37.217 15.900 57.426 1.00 94.75 440 THR A CA 1
ATOM 3451 C C . THR A 1 440 ? -37.148 15.053 56.154 1.00 94.75 440 THR A C 1
ATOM 3453 O O . THR A 1 440 ? -36.217 15.233 55.369 1.00 94.75 440 THR A O 1
ATOM 3456 N N . GLU A 1 441 ? -38.162 14.230 55.853 1.00 95.56 441 GLU A N 1
ATOM 3457 C CA . GLU A 1 441 ? -38.202 13.457 54.599 1.00 95.56 441 GLU A CA 1
ATOM 3458 C C . GLU A 1 441 ? -38.248 14.360 53.348 1.00 95.56 441 GLU A C 1
ATOM 3460 O O . GLU A 1 441 ? -37.611 14.062 52.335 1.00 95.56 441 GLU A O 1
ATOM 3465 N N . LYS A 1 442 ? -38.964 15.494 53.408 1.00 96.19 442 LYS A N 1
ATOM 3466 C CA . LYS A 1 442 ? -38.971 16.495 52.324 1.00 96.19 442 LYS A CA 1
ATOM 3467 C C . LYS A 1 442 ? -37.605 17.166 52.175 1.00 96.19 442 LYS A C 1
ATOM 3469 O O . LYS A 1 442 ? -37.164 17.371 51.049 1.00 96.19 442 LYS A O 1
ATOM 3474 N N . ASN A 1 443 ? -36.933 17.472 53.286 1.00 94.94 443 ASN A N 1
ATOM 3475 C CA . ASN A 1 443 ? -35.620 18.113 53.277 1.00 94.94 443 ASN A CA 1
ATOM 3476 C C . ASN A 1 443 ?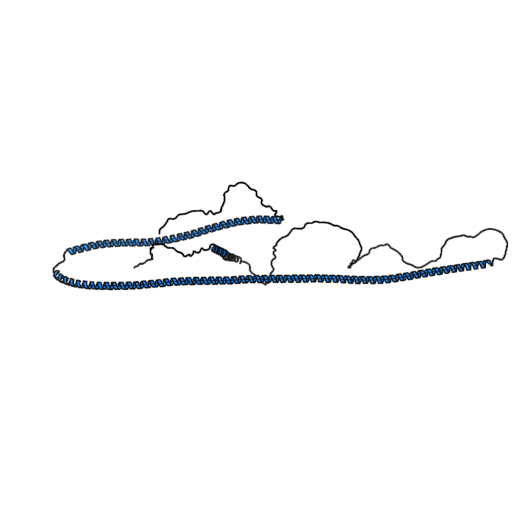 -34.552 17.205 52.637 1.00 94.94 443 ASN A C 1
ATOM 3478 O O . ASN A 1 443 ? -33.873 17.621 51.704 1.00 94.94 443 ASN A O 1
ATOM 3482 N N . VAL A 1 444 ? -34.502 15.920 53.017 1.00 96.75 444 VAL A N 1
ATOM 3483 C CA . VAL A 1 444 ? -33.594 14.923 52.407 1.00 96.75 444 VAL A CA 1
ATOM 3484 C C . VAL A 1 444 ? -33.782 14.832 50.885 1.00 96.75 444 VAL A C 1
ATOM 3486 O O . VAL A 1 444 ? -32.805 14.798 50.137 1.00 96.75 444 VAL A O 1
ATOM 3489 N N . LYS A 1 445 ? -35.030 14.866 50.399 1.00 95.50 445 LYS A N 1
ATOM 3490 C CA . LYS A 1 445 ? -35.337 14.856 48.956 1.00 95.50 445 LYS A CA 1
ATOM 3491 C C . LYS A 1 445 ? -34.869 16.125 48.231 1.00 95.50 445 LYS A C 1
ATOM 3493 O O . LYS A 1 445 ? -34.469 16.044 47.069 1.00 95.50 445 LYS A O 1
ATOM 3498 N N . LEU A 1 446 ? -34.892 17.280 48.899 1.00 95.50 446 LEU A N 1
ATOM 3499 C CA . LEU A 1 446 ? -34.346 18.530 48.361 1.00 95.50 446 LEU A CA 1
ATOM 3500 C C . LEU A 1 446 ? -32.810 18.501 48.325 1.00 95.50 446 LEU A C 1
ATOM 3502 O O . LEU A 1 446 ? -32.239 18.864 47.299 1.00 95.50 446 LEU A O 1
ATOM 3506 N N . ASP A 1 447 ? -32.149 17.980 49.362 1.00 95.94 447 ASP A N 1
ATOM 3507 C CA . ASP A 1 447 ? -30.691 17.780 49.384 1.00 95.94 447 ASP A CA 1
ATOM 3508 C C . ASP A 1 447 ? -30.213 16.825 48.278 1.00 95.94 447 ASP A C 1
ATOM 3510 O O . ASP A 1 447 ? -29.199 17.076 47.623 1.00 95.94 447 ASP A O 1
ATOM 3514 N N . GLU A 1 448 ? -30.936 15.729 48.030 1.00 97.25 448 GLU A N 1
ATOM 3515 C CA . GLU A 1 448 ? -30.655 14.832 46.901 1.00 97.25 448 GLU A CA 1
ATOM 3516 C C . GLU A 1 448 ? -30.817 15.527 45.544 1.00 97.25 448 GLU A C 1
ATOM 3518 O O . GLU A 1 448 ? -30.025 15.287 44.630 1.00 97.25 448 GLU A O 1
ATOM 3523 N N . SER A 1 449 ? -31.837 16.379 45.397 1.00 95.12 449 SER A N 1
ATOM 3524 C CA . SER A 1 449 ? -32.053 17.166 44.179 1.00 95.12 449 SER A CA 1
ATOM 3525 C C . SER A 1 449 ? -30.931 18.185 43.968 1.00 95.12 449 SER A C 1
ATOM 3527 O O . SER A 1 449 ? -30.408 18.303 42.861 1.00 95.12 449 SER A O 1
ATOM 3529 N N . LEU A 1 450 ? -30.523 18.884 45.030 1.00 96.62 450 LEU A N 1
ATOM 3530 C CA . LEU A 1 450 ? -29.440 19.865 45.009 1.00 96.62 450 LEU A CA 1
ATOM 3531 C C . LEU A 1 450 ? -28.109 19.221 44.599 1.00 96.62 450 LEU A C 1
ATOM 3533 O O . LEU A 1 450 ? -27.428 19.736 43.714 1.00 96.62 450 LEU A O 1
ATOM 3537 N N . LYS A 1 451 ? -27.777 18.054 45.169 1.00 96.69 451 LYS A N 1
ATOM 3538 C CA . LYS A 1 451 ? -26.565 17.289 44.827 1.00 96.69 451 LYS A CA 1
ATOM 3539 C C . LYS A 1 451 ? -26.527 16.880 43.349 1.00 96.69 451 LYS A C 1
ATOM 3541 O O . LYS A 1 451 ? -25.479 17.010 42.721 1.00 96.69 451 LYS A O 1
ATOM 3546 N N . LYS A 1 452 ? -27.660 16.448 42.776 1.00 97.75 452 LYS A N 1
ATOM 3547 C CA . LYS A 1 452 ? -27.774 16.097 41.344 1.00 97.75 452 LYS A CA 1
ATOM 3548 C C . LYS A 1 452 ? -27.523 17.314 40.446 1.00 97.75 452 LYS A C 1
ATOM 3550 O O . LYS A 1 452 ? -26.647 17.264 39.588 1.00 97.75 452 LYS A O 1
ATOM 3555 N N . VAL A 1 453 ? -28.199 18.435 40.711 1.00 95.69 453 VAL A N 1
ATOM 3556 C CA . VAL A 1 453 ? -28.013 19.691 39.957 1.00 95.69 453 VAL A CA 1
ATOM 3557 C C . VAL A 1 453 ? -26.574 20.215 40.072 1.00 95.69 453 VAL A C 1
ATOM 3559 O O . VAL A 1 453 ? -26.012 20.706 39.094 1.00 95.69 453 VAL A O 1
ATOM 3562 N N . GLN A 1 454 ? -25.938 20.079 41.239 1.00 96.75 454 GLN A N 1
ATOM 3563 C CA . GLN A 1 454 ? -24.541 20.473 41.434 1.00 96.75 454 GLN A CA 1
ATOM 3564 C C . GLN A 1 454 ? -23.563 19.575 40.652 1.00 96.75 454 GLN A C 1
ATOM 3566 O O . GLN A 1 454 ? -22.607 20.084 40.066 1.00 96.75 454 GLN A O 1
ATOM 3571 N N . GLN A 1 455 ? -23.820 18.265 40.580 1.00 95.94 455 GLN A N 1
ATOM 3572 C CA . GLN A 1 455 ? -23.036 17.328 39.767 1.00 95.94 455 GLN A CA 1
ATOM 3573 C C . GLN A 1 455 ? -23.155 17.631 38.262 1.00 95.94 455 GLN A C 1
ATOM 3575 O O . GLN A 1 455 ? -22.145 17.648 37.557 1.00 95.94 455 GLN A O 1
ATOM 3580 N N . GLU A 1 456 ? -24.363 17.924 37.773 1.00 95.19 456 GLU A N 1
ATOM 3581 C CA . GLU A 1 456 ? -24.599 18.339 36.381 1.00 95.19 456 GLU A CA 1
ATOM 3582 C C . GLU A 1 456 ? -23.894 19.664 36.043 1.00 95.19 456 GLU A C 1
ATOM 3584 O O . GLU A 1 456 ? -23.363 19.824 34.941 1.00 95.19 456 GLU A O 1
ATOM 3589 N N . ASN A 1 457 ? -23.837 20.604 36.994 1.00 96.69 457 ASN A N 1
ATOM 3590 C CA . ASN A 1 457 ? -23.158 21.887 36.817 1.00 96.69 457 ASN A CA 1
ATOM 3591 C C . ASN A 1 457 ? -21.637 21.722 36.639 1.00 96.69 457 ASN A C 1
ATOM 3593 O O . ASN A 1 457 ? -21.057 22.304 35.721 1.00 96.69 457 ASN A O 1
ATOM 3597 N N . GLU A 1 458 ? -20.996 20.888 37.464 1.00 97.25 458 GLU A N 1
ATOM 3598 C CA . GLU A 1 458 ? -19.556 20.621 37.359 1.00 97.25 458 GLU A CA 1
ATOM 3599 C C . GLU A 1 458 ? -19.190 19.834 36.083 1.00 97.25 458 GLU A C 1
ATOM 3601 O O . GLU A 1 458 ? -18.162 20.124 35.468 1.00 97.25 458 GLU A O 1
ATOM 3606 N N . ASP A 1 459 ? -20.044 18.924 35.593 1.00 97.50 459 ASP A N 1
ATOM 3607 C CA . ASP A 1 459 ? -19.842 18.296 34.274 1.00 97.50 459 ASP A CA 1
ATOM 3608 C C . ASP A 1 459 ? -19.981 19.305 33.116 1.00 97.50 459 ASP A C 1
ATOM 3610 O O . ASP A 1 459 ? -19.127 19.353 32.225 1.00 97.50 459 ASP A O 1
ATOM 3614 N N . LEU A 1 460 ? -21.005 20.168 33.136 1.00 96.75 460 LEU A N 1
ATOM 3615 C CA . LEU A 1 460 ? -21.164 21.245 32.148 1.00 96.75 460 LEU A CA 1
ATOM 3616 C C . LEU A 1 460 ? -19.946 22.181 32.127 1.00 96.75 460 LEU A C 1
ATOM 3618 O O . LEU A 1 460 ? -19.456 22.548 31.056 1.00 96.75 460 LEU A O 1
ATOM 3622 N N . LYS A 1 461 ? -19.417 22.518 33.304 1.00 97.06 461 LYS A N 1
ATOM 3623 C CA . LYS A 1 461 ? -18.216 23.336 33.504 1.00 97.06 461 LYS A CA 1
ATOM 3624 C C . LYS A 1 461 ? -16.952 22.641 32.982 1.00 97.06 461 LYS A C 1
ATOM 3626 O O . LYS A 1 461 ? -16.191 23.262 32.239 1.00 97.06 461 LYS A O 1
ATOM 3631 N N . ALA A 1 462 ? -16.776 21.344 33.240 1.00 96.06 462 ALA A N 1
ATOM 3632 C CA . ALA A 1 462 ? -15.680 20.547 32.681 1.00 96.06 462 ALA A CA 1
ATOM 3633 C C . ALA A 1 462 ? -15.775 20.389 31.146 1.00 96.06 462 ALA A C 1
ATOM 3635 O O . ALA A 1 462 ? -14.756 20.392 30.448 1.00 96.06 462 ALA A O 1
ATOM 3636 N N . ARG A 1 463 ? -16.989 20.287 30.584 1.00 97.62 463 ARG A N 1
ATOM 3637 C CA . ARG A 1 463 ? -17.219 20.313 29.126 1.00 97.62 463 ARG A CA 1
ATOM 3638 C C . ARG A 1 463 ? -16.899 21.683 28.520 1.00 97.62 463 ARG A C 1
ATOM 3640 O O . ARG A 1 463 ? -16.244 21.744 27.479 1.00 97.62 463 ARG A O 1
ATOM 3647 N N . MET A 1 464 ? -17.291 22.770 29.185 1.00 96.81 464 MET A N 1
ATOM 3648 C CA . MET A 1 464 ? -16.961 24.142 28.783 1.00 96.81 464 MET A CA 1
ATOM 3649 C C . MET A 1 464 ? -15.446 24.394 28.798 1.00 96.81 464 MET A C 1
ATOM 3651 O O . MET A 1 464 ? -14.917 24.978 27.853 1.00 96.81 464 MET A O 1
ATOM 3655 N N . GLU A 1 465 ? -14.726 23.910 29.814 1.00 97.12 465 GLU A N 1
ATOM 3656 C CA . GLU A 1 465 ? -13.267 24.038 29.888 1.00 97.12 465 GLU A CA 1
ATOM 3657 C C . GLU A 1 465 ? -12.558 23.285 28.752 1.00 97.12 465 GLU A C 1
ATOM 3659 O O . GLU A 1 465 ? -11.684 23.856 28.096 1.00 97.12 465 GLU A O 1
ATOM 3664 N N . LYS A 1 466 ? -12.990 22.055 28.432 1.00 97.62 466 LYS A N 1
ATOM 3665 C CA . LYS A 1 466 ? -12.490 21.300 27.266 1.00 97.62 466 LYS A CA 1
ATOM 3666 C C . LYS A 1 466 ? -12.711 22.060 25.955 1.00 97.62 466 LYS A C 1
ATOM 3668 O O . LYS A 1 466 ? -11.789 22.160 25.146 1.00 97.62 466 LYS A O 1
ATOM 3673 N N . HIS A 1 467 ? -13.892 22.651 25.755 1.00 97.75 467 HIS A N 1
ATOM 3674 C CA . HIS A 1 467 ? -14.164 23.476 24.574 1.00 97.75 467 HIS A CA 1
ATOM 3675 C C . HIS A 1 467 ? -13.278 24.734 24.529 1.00 97.75 467 HIS A C 1
ATOM 3677 O O . HIS A 1 467 ? -12.742 25.084 23.476 1.00 97.75 467 HIS A O 1
ATOM 3683 N N . ALA A 1 468 ? -13.067 25.400 25.668 1.00 96.88 468 ALA A N 1
ATOM 3684 C CA . ALA A 1 468 ? -12.182 26.559 25.769 1.00 96.88 468 ALA A CA 1
ATOM 3685 C C . ALA A 1 468 ? -10.704 26.199 25.518 1.00 96.88 468 ALA A C 1
ATOM 3687 O O . ALA A 1 468 ? -9.978 26.989 24.916 1.00 96.88 468 ALA A O 1
ATOM 3688 N N . ALA A 1 469 ? -10.249 25.013 25.932 1.00 97.00 469 ALA A N 1
ATOM 3689 C CA . ALA A 1 469 ? -8.914 24.504 25.624 1.00 97.00 469 ALA A CA 1
ATOM 3690 C C . ALA A 1 469 ? -8.732 24.264 24.114 1.00 97.00 469 ALA A C 1
ATOM 3692 O O . ALA A 1 469 ? -7.800 24.811 23.526 1.00 97.00 469 ALA A O 1
ATOM 3693 N N . LEU A 1 470 ? -9.668 23.555 23.468 1.00 97.19 470 LEU A N 1
ATOM 3694 C CA . LEU A 1 470 ? -9.658 23.334 22.014 1.00 97.19 470 LEU A CA 1
ATOM 3695 C C . LEU A 1 470 ? -9.722 24.652 21.223 1.00 97.19 470 LEU A C 1
ATOM 3697 O O . LEU A 1 470 ? -8.994 24.829 20.251 1.00 97.19 470 LEU A O 1
ATOM 3701 N N . SER A 1 471 ? -10.531 25.614 21.678 1.00 96.31 471 SER A N 1
ATOM 3702 C CA . SER A 1 471 ? -10.630 26.945 21.057 1.00 96.31 471 SER A CA 1
ATOM 3703 C C . SER A 1 471 ? -9.299 27.709 21.105 1.00 96.31 471 SER A C 1
ATOM 3705 O O . SER A 1 471 ? -8.920 28.364 20.134 1.00 96.31 471 SER A O 1
ATOM 3707 N N . ARG A 1 472 ? -8.554 27.607 22.218 1.00 96.75 472 ARG A N 1
ATOM 3708 C CA . ARG A 1 472 ? -7.201 28.179 22.334 1.00 96.75 472 ARG A CA 1
ATOM 3709 C C . ARG A 1 472 ? -6.201 27.440 21.442 1.00 96.75 472 ARG A C 1
ATOM 3711 O O . ARG A 1 472 ? -5.420 28.104 20.769 1.00 96.75 472 ARG A O 1
ATOM 3718 N N . GLN A 1 473 ? -6.256 26.106 21.395 1.00 97.31 473 GLN A N 1
ATOM 3719 C CA . GLN A 1 473 ? -5.381 25.292 20.546 1.00 97.31 473 GLN A CA 1
ATOM 3720 C C . GLN A 1 473 ? -5.534 25.664 19.063 1.00 97.31 473 GLN A C 1
ATOM 3722 O O . GLN A 1 473 ? -4.543 26.014 18.423 1.00 97.31 473 GLN A O 1
ATOM 3727 N N . LEU A 1 474 ? -6.765 25.687 18.541 1.00 96.31 474 LEU A N 1
ATOM 3728 C CA . LEU A 1 474 ? -7.042 26.064 17.149 1.00 96.31 474 LEU A CA 1
ATOM 3729 C C . LEU A 1 474 ? -6.554 27.486 16.826 1.00 96.31 474 LEU A C 1
ATOM 3731 O O . LEU A 1 474 ? -5.986 27.711 15.762 1.00 96.31 474 LEU A O 1
ATOM 3735 N N . SER A 1 475 ? -6.699 28.428 17.764 1.00 96.62 475 SER A N 1
ATOM 3736 C CA . SER A 1 475 ? -6.155 29.787 17.626 1.00 96.62 475 SER A CA 1
ATOM 3737 C C . SER A 1 475 ? -4.618 29.796 17.547 1.00 96.62 475 SER A C 1
ATOM 3739 O O . SER A 1 475 ? -4.044 30.467 16.686 1.00 96.62 475 SER A O 1
ATOM 3741 N N . THR A 1 476 ? -3.927 28.996 18.371 1.00 96.62 476 THR A N 1
ATOM 3742 C CA . THR A 1 476 ? -2.461 28.861 18.285 1.00 96.62 476 THR A CA 1
ATOM 3743 C C . THR A 1 476 ? -1.998 28.163 17.005 1.00 96.62 476 THR A C 1
ATOM 3745 O O . THR A 1 476 ? -1.023 28.604 16.400 1.00 96.62 476 THR A O 1
ATOM 3748 N N . GLU A 1 477 ? -2.708 27.134 16.536 1.00 96.81 477 GLU A N 1
ATOM 3749 C CA . GLU A 1 477 ? -2.407 26.456 15.269 1.00 96.81 477 GLU A CA 1
ATOM 3750 C C . GLU A 1 477 ? -2.608 27.399 14.075 1.00 96.81 477 GLU A C 1
ATOM 3752 O O . GLU A 1 477 ? -1.735 27.494 13.213 1.00 96.81 477 GLU A O 1
ATOM 3757 N N . GLN A 1 478 ? -3.696 28.177 14.061 1.00 96.25 478 GLN A N 1
ATOM 3758 C CA . GLN A 1 478 ? -3.952 29.199 13.045 1.00 96.25 478 GLN A CA 1
ATOM 3759 C C . GLN A 1 478 ? -2.848 30.270 13.017 1.00 96.25 478 GLN A C 1
ATOM 3761 O O . GLN A 1 478 ? -2.373 30.627 11.936 1.00 96.25 478 GLN A O 1
ATOM 3766 N N . ALA A 1 479 ? -2.398 30.748 14.182 1.00 96.69 479 ALA A N 1
ATOM 3767 C CA . ALA A 1 479 ? -1.307 31.717 14.277 1.00 96.69 479 ALA A CA 1
ATOM 3768 C C . ALA A 1 479 ? 0.025 31.149 13.748 1.00 96.69 479 ALA A C 1
ATOM 3770 O O . ALA A 1 479 ? 0.710 31.813 12.968 1.00 96.69 479 ALA A O 1
ATOM 3771 N N . VAL A 1 480 ? 0.370 29.905 14.106 1.00 96.50 480 VAL A N 1
ATOM 3772 C CA . VAL A 1 480 ? 1.584 29.220 13.623 1.00 96.50 480 VAL A CA 1
ATOM 3773 C C . VAL A 1 480 ? 1.527 28.970 12.112 1.00 96.50 480 VAL A C 1
ATOM 3775 O O . VAL A 1 480 ? 2.517 29.199 11.418 1.00 96.50 480 VAL A O 1
ATOM 3778 N N . LEU A 1 481 ? 0.374 28.566 11.570 1.00 97.12 481 LEU A N 1
ATOM 3779 C CA . LEU A 1 481 ? 0.184 28.398 10.124 1.00 97.12 481 LEU A CA 1
ATOM 3780 C C . LEU A 1 481 ? 0.322 29.730 9.372 1.00 97.12 481 LEU A C 1
ATOM 3782 O O . LEU A 1 481 ? 0.972 29.777 8.326 1.00 97.12 481 LEU A O 1
ATOM 3786 N N . GLN A 1 482 ? -0.226 30.823 9.910 1.00 96.19 482 GLN A N 1
ATOM 3787 C CA . GLN A 1 482 ? -0.099 32.154 9.315 1.00 96.19 482 GLN A CA 1
ATOM 3788 C C . GLN A 1 482 ? 1.351 32.668 9.355 1.00 96.19 482 GLN A C 1
ATOM 3790 O O . GLN A 1 482 ? 1.832 33.227 8.367 1.00 96.19 482 GLN A O 1
ATOM 3795 N N . GLU A 1 483 ? 2.077 32.436 10.452 1.00 96.75 483 GLU A N 1
ATOM 3796 C CA . GLU A 1 483 ? 3.502 32.765 10.558 1.00 96.75 483 GLU A CA 1
ATOM 3797 C C . GLU A 1 483 ? 4.354 31.911 9.596 1.00 96.75 483 GLU A C 1
ATOM 3799 O O . GLU A 1 483 ? 5.251 32.429 8.927 1.00 96.75 483 GLU A O 1
ATOM 3804 N N . SER A 1 484 ? 4.041 30.617 9.461 1.00 95.25 484 SER A N 1
ATOM 3805 C CA . SER A 1 484 ? 4.692 29.711 8.507 1.00 95.25 484 SER A CA 1
ATOM 3806 C C . SER A 1 484 ? 4.475 30.159 7.061 1.00 95.25 484 SER A C 1
ATOM 3808 O O . SER A 1 484 ? 5.438 30.253 6.302 1.00 95.25 484 SER A O 1
ATOM 3810 N N . LEU A 1 485 ? 3.245 30.530 6.690 1.00 96.88 485 LEU A N 1
ATOM 3811 C CA . LEU A 1 485 ? 2.915 31.067 5.366 1.00 96.88 485 LEU A CA 1
ATOM 3812 C C . LEU A 1 485 ? 3.677 32.370 5.067 1.00 96.88 485 LEU A C 1
ATOM 3814 O O . LEU A 1 485 ? 4.159 32.567 3.951 1.00 96.88 485 LEU A O 1
ATOM 3818 N N . GLN A 1 486 ? 3.843 33.254 6.057 1.00 96.12 486 GLN A N 1
ATOM 3819 C CA . GLN A 1 486 ? 4.660 34.465 5.906 1.00 96.12 486 GLN A CA 1
ATOM 3820 C C . GLN A 1 486 ? 6.154 34.142 5.742 1.00 96.12 486 GLN A C 1
ATOM 3822 O O . GLN A 1 486 ? 6.823 34.747 4.899 1.00 96.12 486 GLN A O 1
ATOM 3827 N N . LYS A 1 487 ? 6.684 33.175 6.505 1.00 96.69 487 LYS A N 1
ATOM 3828 C CA . LYS A 1 487 ? 8.070 32.691 6.376 1.00 96.69 487 LYS A CA 1
ATOM 3829 C C . LYS A 1 487 ? 8.319 32.079 4.996 1.00 96.69 487 LYS A C 1
ATOM 3831 O O . LYS A 1 487 ? 9.298 32.448 4.349 1.00 96.69 487 LYS A O 1
ATOM 3836 N N . GLU A 1 488 ? 7.423 31.216 4.526 1.00 93.38 488 GLU A N 1
ATOM 3837 C CA . GLU A 1 488 ? 7.497 30.576 3.210 1.00 93.38 488 GLU A CA 1
ATOM 3838 C C . GLU A 1 488 ? 7.371 31.600 2.078 1.00 93.38 488 GLU A C 1
ATOM 3840 O O . GLU A 1 488 ? 8.225 31.634 1.198 1.00 93.38 488 GLU A O 1
ATOM 3845 N N . SER A 1 489 ? 6.408 32.525 2.145 1.00 95.44 489 SER A N 1
ATOM 3846 C CA . SER A 1 489 ? 6.282 33.639 1.191 1.00 95.44 489 SER A CA 1
ATOM 3847 C C . SER A 1 489 ? 7.558 34.499 1.129 1.00 95.44 489 SER A C 1
ATOM 3849 O O . SER A 1 489 ? 8.036 34.851 0.048 1.00 95.44 489 SER A O 1
ATOM 3851 N N . LYS A 1 490 ? 8.202 34.756 2.278 1.00 96.75 490 LYS A N 1
ATOM 3852 C CA . LYS A 1 490 ? 9.495 35.459 2.363 1.00 96.75 490 LYS A CA 1
ATOM 3853 C C . LYS A 1 490 ? 10.684 34.626 1.858 1.00 96.75 490 LYS A C 1
ATOM 3855 O O . LYS A 1 490 ? 11.706 35.204 1.489 1.00 96.75 490 LYS A O 1
ATOM 3860 N N . VAL A 1 491 ? 10.612 33.294 1.850 1.00 96.56 491 VAL A N 1
ATOM 3861 C CA . VAL A 1 491 ? 11.586 32.423 1.158 1.00 96.56 491 VAL A CA 1
ATOM 3862 C C . VAL A 1 491 ? 11.330 32.455 -0.348 1.00 96.56 491 VAL A C 1
ATOM 3864 O O . VAL A 1 491 ? 12.237 32.794 -1.098 1.00 96.56 491 VAL A O 1
ATOM 3867 N N . ASN A 1 492 ? 10.092 32.214 -0.776 1.00 95.69 492 ASN A N 1
ATOM 3868 C CA . ASN A 1 492 ? 9.669 32.194 -2.173 1.00 95.69 492 ASN A CA 1
ATOM 3869 C C . ASN A 1 492 ? 10.013 33.515 -2.886 1.00 95.69 492 ASN A C 1
ATOM 3871 O O . ASN A 1 492 ? 10.699 33.495 -3.901 1.00 95.69 492 ASN A O 1
ATOM 3875 N N . LYS A 1 493 ? 9.702 34.680 -2.295 1.00 97.19 493 LYS A N 1
ATOM 3876 C CA . LYS A 1 493 ? 10.093 35.977 -2.879 1.00 97.19 493 LYS A CA 1
ATOM 3877 C C . LYS A 1 493 ? 11.614 36.156 -3.012 1.00 97.19 493 LYS A C 1
ATOM 3879 O O . LYS A 1 493 ? 12.053 36.794 -3.962 1.00 97.19 493 LYS A O 1
ATOM 3884 N N . ARG A 1 494 ? 12.428 35.601 -2.101 1.00 96.69 494 ARG A N 1
ATOM 3885 C CA . ARG A 1 494 ? 13.898 35.618 -2.245 1.00 96.69 494 ARG A CA 1
ATOM 3886 C C . ARG A 1 494 ? 14.350 34.729 -3.400 1.00 96.69 494 ARG A C 1
ATOM 3888 O O . ARG A 1 494 ? 15.094 35.207 -4.243 1.00 96.69 494 ARG A O 1
ATOM 3895 N N . LEU A 1 495 ? 13.826 33.506 -3.480 1.00 94.56 495 LEU A N 1
ATOM 3896 C CA . LEU A 1 495 ? 14.110 32.576 -4.576 1.00 94.56 495 LEU A CA 1
ATOM 3897 C C . LEU A 1 495 ? 13.614 33.098 -5.937 1.00 94.56 495 LEU A C 1
ATOM 3899 O O . LEU A 1 495 ? 14.261 32.835 -6.940 1.00 94.56 495 LEU A O 1
ATOM 3903 N N . SER A 1 496 ? 12.519 33.867 -5.994 1.00 93.56 496 SER A N 1
ATOM 3904 C CA . SER A 1 496 ? 12.058 34.527 -7.229 1.00 93.56 496 SER A CA 1
ATOM 3905 C C . SER A 1 496 ? 13.057 35.580 -7.701 1.00 93.56 496 SER A C 1
ATOM 3907 O O . SER A 1 496 ? 13.464 35.540 -8.854 1.00 93.56 496 SER A O 1
ATOM 3909 N N . MET A 1 497 ? 13.519 36.463 -6.805 1.00 94.44 497 MET A N 1
ATOM 3910 C CA . MET A 1 497 ? 14.534 37.472 -7.145 1.00 94.44 497 MET A CA 1
ATOM 3911 C C . MET A 1 497 ? 15.872 36.826 -7.540 1.00 94.44 497 MET A C 1
ATOM 3913 O O . MET A 1 497 ? 16.496 37.260 -8.499 1.00 94.44 497 MET A O 1
ATOM 3917 N N . GLU A 1 498 ? 16.290 35.762 -6.848 1.00 93.69 498 GLU A N 1
ATOM 3918 C CA . GLU A 1 498 ? 17.494 34.986 -7.182 1.00 93.69 498 GLU A CA 1
ATOM 3919 C C . GLU A 1 498 ? 17.362 34.284 -8.546 1.00 93.69 498 GLU A C 1
ATOM 3921 O O . GLU A 1 498 ? 18.287 34.309 -9.353 1.00 93.69 498 GLU A O 1
ATOM 3926 N N . ASN A 1 499 ? 16.195 33.710 -8.854 1.00 93.56 499 ASN A N 1
ATOM 3927 C CA . ASN A 1 499 ? 15.907 33.085 -10.146 1.00 93.56 499 ASN A CA 1
ATOM 3928 C C . ASN A 1 499 ? 15.848 34.121 -11.284 1.00 93.56 499 ASN A C 1
ATOM 3930 O O . ASN A 1 499 ? 16.398 33.887 -12.356 1.00 93.56 499 ASN A O 1
ATOM 3934 N N . GLU A 1 500 ? 15.248 35.291 -11.049 1.00 93.88 500 GLU A N 1
ATOM 3935 C CA . GLU A 1 500 ? 15.261 36.426 -11.981 1.00 93.88 500 GLU A CA 1
ATOM 3936 C C . GLU A 1 500 ? 16.696 36.924 -12.235 1.00 93.88 500 GLU A C 1
ATOM 3938 O O . GLU A 1 500 ? 17.076 37.126 -13.388 1.00 93.88 500 GLU A O 1
ATOM 3943 N N . GLU A 1 501 ? 17.529 37.038 -11.194 1.00 91.56 501 GLU A N 1
ATOM 3944 C CA . GLU A 1 501 ? 18.949 37.404 -11.301 1.00 91.56 501 GLU A CA 1
ATOM 3945 C C . GLU A 1 501 ? 19.762 36.359 -12.089 1.00 91.56 501 GLU A C 1
ATOM 3947 O O . GLU A 1 501 ? 20.555 36.712 -12.966 1.00 91.56 501 GLU A O 1
ATOM 3952 N N . LEU A 1 502 ? 19.551 35.066 -11.822 1.00 91.62 502 LEU A N 1
ATOM 3953 C CA . LEU A 1 502 ? 20.203 33.963 -12.537 1.00 91.62 502 LEU A CA 1
ATOM 3954 C C . LEU A 1 502 ? 19.760 33.883 -14.005 1.00 91.62 502 LEU A C 1
ATOM 3956 O O . LEU A 1 502 ? 20.596 33.670 -14.885 1.00 91.62 502 LEU A O 1
ATOM 3960 N N . LEU A 1 503 ? 18.474 34.102 -14.290 1.00 89.38 503 LEU A N 1
ATOM 3961 C CA . LEU A 1 503 ? 17.936 34.147 -15.650 1.00 89.38 503 LEU A CA 1
ATOM 3962 C C . LEU A 1 503 ? 18.482 35.354 -16.430 1.00 89.38 503 LEU A C 1
ATOM 3964 O O . LEU A 1 503 ? 18.836 35.218 -17.601 1.00 89.38 503 LEU A O 1
ATOM 3968 N N . TRP A 1 504 ? 18.617 36.510 -15.774 1.00 90.00 504 TRP A N 1
ATOM 3969 C CA . TRP A 1 504 ? 19.226 37.716 -16.342 1.00 90.00 504 TRP A CA 1
ATOM 3970 C C . TRP A 1 504 ? 20.714 37.499 -16.666 1.00 90.00 504 TRP A C 1
ATOM 3972 O O . TRP A 1 504 ? 21.155 37.802 -17.775 1.00 90.00 504 TRP A O 1
ATOM 3982 N N . LYS A 1 505 ? 21.477 36.879 -15.753 1.00 88.62 505 LYS A N 1
ATOM 3983 C CA . LYS A 1 505 ? 22.882 36.480 -15.977 1.00 88.62 505 LYS A CA 1
ATOM 3984 C C . LYS A 1 505 ? 23.038 35.488 -17.131 1.00 88.62 505 LYS A C 1
ATOM 3986 O O . LYS A 1 505 ? 23.944 35.642 -17.949 1.00 88.62 505 LYS A O 1
ATOM 3991 N N . LEU A 1 506 ? 22.143 34.499 -17.224 1.00 82.19 506 LEU A N 1
ATOM 3992 C CA . LEU A 1 506 ? 22.121 33.526 -18.319 1.00 82.19 506 LEU A CA 1
ATOM 3993 C C . LEU A 1 506 ? 21.836 34.200 -19.669 1.00 82.19 506 LEU A C 1
ATOM 3995 O O . LEU A 1 506 ? 22.509 33.899 -20.652 1.00 82.19 506 LEU A O 1
ATOM 3999 N N . HIS A 1 507 ? 20.868 35.120 -19.716 1.00 81.69 507 HIS A N 1
ATOM 4000 C CA . HIS A 1 507 ? 20.492 35.830 -20.940 1.00 81.69 507 HIS A CA 1
ATOM 4001 C C . HIS A 1 507 ? 21.594 36.781 -21.435 1.00 81.69 507 HIS A C 1
ATOM 4003 O O . HIS A 1 507 ? 21.826 36.876 -22.638 1.00 81.69 507 HIS A O 1
ATOM 4009 N N . ASN A 1 508 ? 22.312 37.429 -20.512 1.00 79.75 508 ASN A N 1
ATOM 4010 C CA . ASN A 1 508 ? 23.378 38.383 -20.829 1.00 79.75 508 ASN A CA 1
ATOM 4011 C C . ASN A 1 508 ? 24.770 37.743 -21.004 1.00 79.75 508 ASN A C 1
ATOM 4013 O O . ASN A 1 508 ? 25.732 38.443 -21.308 1.00 79.75 508 ASN A O 1
ATOM 4017 N N . GLY A 1 509 ? 24.885 36.417 -20.865 1.00 61.62 509 GLY A N 1
ATOM 4018 C CA . GLY A 1 509 ? 26.049 35.660 -21.331 1.00 61.62 509 GLY A CA 1
ATOM 4019 C C . GLY A 1 509 ? 27.294 35.685 -20.437 1.00 61.62 509 GLY A C 1
ATOM 4020 O O . GLY A 1 509 ? 28.379 35.380 -20.932 1.00 61.62 509 GLY A O 1
ATOM 4021 N N . GLU A 1 510 ? 27.180 35.984 -19.136 1.00 54.53 510 GLU A N 1
ATOM 4022 C CA . GLU A 1 510 ? 28.318 35.942 -18.194 1.00 54.53 510 GLU A CA 1
ATOM 4023 C C . GLU A 1 510 ? 28.752 34.504 -17.822 1.00 54.53 510 GLU A C 1
ATOM 4025 O O . GLU A 1 510 ? 28.745 34.084 -16.664 1.00 54.53 510 GLU A O 1
ATOM 4030 N N . LEU A 1 511 ? 29.203 33.724 -18.810 1.00 54.69 511 LEU A N 1
ATOM 4031 C CA . LEU A 1 511 ? 29.864 32.428 -18.604 1.00 54.69 511 LEU A CA 1
ATOM 4032 C C . LEU A 1 511 ? 31.335 32.628 -18.181 1.00 54.69 511 LEU A C 1
ATOM 4034 O O . LEU A 1 511 ? 32.271 32.248 -18.883 1.00 54.69 511 LEU A O 1
ATOM 4038 N N . GLY A 1 512 ? 31.526 33.265 -17.019 1.00 44.06 512 GLY A N 1
ATOM 4039 C CA . GLY A 1 512 ? 32.785 33.892 -16.598 1.00 44.06 512 GLY A CA 1
ATOM 4040 C C . GLY A 1 512 ? 33.366 33.438 -15.252 1.00 44.06 512 GLY A C 1
ATOM 4041 O O . GLY A 1 512 ? 33.632 34.279 -14.409 1.00 44.06 512 GLY A O 1
ATOM 4042 N N . SER A 1 513 ? 33.632 32.135 -15.081 1.00 39.84 513 SER A N 1
ATOM 4043 C CA . SER A 1 513 ? 34.611 31.551 -14.128 1.00 39.84 513 SER A CA 1
ATOM 4044 C C . SER A 1 513 ? 34.615 32.035 -12.649 1.00 39.84 513 SER A C 1
ATOM 4046 O O . SER A 1 513 ? 35.136 33.112 -12.350 1.00 39.84 513 SER A O 1
ATOM 4048 N N . PRO A 1 514 ? 34.199 31.205 -11.664 1.00 43.69 514 PRO A N 1
ATOM 4049 C CA . PRO A 1 514 ? 34.346 31.528 -10.240 1.00 43.69 514 PRO A CA 1
ATOM 4050 C C . PRO A 1 514 ? 35.823 31.483 -9.798 1.00 43.69 514 PRO A C 1
ATOM 4052 O O . PRO A 1 514 ? 36.340 30.467 -9.323 1.00 43.69 514 PRO A O 1
ATOM 4055 N N . ARG A 1 515 ? 36.533 32.605 -9.960 1.00 33.41 515 ARG A N 1
ATOM 4056 C CA . ARG A 1 515 ? 37.941 32.735 -9.567 1.00 33.41 515 ARG A CA 1
ATOM 4057 C C . ARG A 1 515 ? 38.059 32.852 -8.043 1.00 33.41 515 ARG A C 1
ATOM 4059 O O . ARG A 1 515 ? 37.513 33.766 -7.437 1.00 33.41 515 ARG A O 1
ATOM 4066 N N . LYS A 1 516 ? 38.806 31.916 -7.448 1.00 38.69 516 LYS A N 1
ATOM 4067 C CA . LYS A 1 516 ? 39.081 31.783 -6.005 1.00 38.69 516 LYS A CA 1
ATOM 4068 C C . LYS A 1 516 ? 39.291 33.122 -5.276 1.00 38.69 516 LYS A C 1
ATOM 4070 O O . LYS A 1 516 ? 40.198 33.870 -5.635 1.00 38.69 516 LYS A O 1
ATOM 4075 N N . VAL A 1 517 ? 38.616 33.285 -4.139 1.00 35.50 517 VAL A N 1
ATOM 4076 C CA . VAL A 1 517 ? 39.156 34.004 -2.975 1.00 35.50 517 VAL A CA 1
ATOM 4077 C C . VAL A 1 517 ? 39.105 33.079 -1.758 1.00 35.50 517 VAL A C 1
ATOM 4079 O O . VAL A 1 517 ? 38.042 32.597 -1.374 1.00 35.50 517 VAL A O 1
ATOM 4082 N N . SER A 1 518 ? 40.274 32.772 -1.196 1.00 31.27 518 SER A N 1
ATOM 4083 C CA . SER A 1 518 ? 40.410 32.001 0.048 1.00 31.27 518 SER A CA 1
ATOM 4084 C C . SER A 1 518 ? 40.293 32.933 1.265 1.00 31.27 518 SER A C 1
ATOM 4086 O O . SER A 1 518 ? 40.609 34.117 1.139 1.00 31.27 518 SER A O 1
ATOM 4088 N N . PRO A 1 519 ? 39.869 32.441 2.443 1.00 48.19 519 PRO A N 1
ATOM 4089 C CA . PRO A 1 519 ? 39.659 33.290 3.614 1.00 48.19 519 PRO A CA 1
ATOM 4090 C C . PRO A 1 519 ? 40.971 33.626 4.338 1.00 48.19 519 PRO A C 1
ATOM 4092 O O . PRO A 1 519 ? 41.736 32.722 4.674 1.00 48.19 519 PRO A O 1
ATOM 4095 N N . THR A 1 520 ? 41.174 34.903 4.679 1.00 30.16 520 THR A N 1
ATOM 4096 C CA . THR A 1 520 ? 42.225 35.341 5.615 1.00 30.16 520 THR A CA 1
ATOM 4097 C C . THR A 1 520 ? 41.663 36.334 6.632 1.00 30.16 520 THR A C 1
ATOM 4099 O O . THR A 1 520 ? 41.016 37.315 6.278 1.00 30.16 520 THR A O 1
ATOM 4102 N N . SER A 1 521 ? 41.923 36.037 7.903 1.00 35.03 521 SER A N 1
ATOM 4103 C CA . SER A 1 521 ? 41.499 36.763 9.105 1.00 35.03 521 SER A CA 1
ATOM 4104 C C . SER A 1 521 ? 42.164 38.134 9.288 1.00 35.03 521 SER A C 1
ATOM 4106 O O . SER A 1 521 ? 43.364 38.255 9.049 1.00 35.03 521 SER A O 1
ATOM 4108 N N . THR A 1 522 ? 41.433 39.086 9.883 1.00 32.59 522 THR A N 1
ATOM 4109 C CA . THR A 1 522 ? 41.982 40.057 10.852 1.00 32.59 522 THR A CA 1
ATOM 4110 C C . THR A 1 522 ? 40.953 40.412 11.940 1.00 32.59 522 THR A C 1
ATOM 4112 O O . THR A 1 522 ? 39.808 40.754 11.663 1.00 32.59 522 THR A O 1
ATOM 4115 N N . SER A 1 523 ? 41.400 40.345 13.196 1.00 32.03 523 SER A N 1
ATOM 4116 C CA . SER A 1 523 ? 40.804 40.925 14.422 1.00 32.03 523 SER A CA 1
ATOM 4117 C C . SER A 1 523 ? 41.799 42.005 14.937 1.00 32.03 523 SER A C 1
ATOM 4119 O O . SER A 1 523 ? 42.858 42.108 14.305 1.00 32.03 523 SER A O 1
ATOM 4121 N N . PRO A 1 524 ? 41.606 42.779 16.038 1.00 49.34 524 PRO A N 1
ATOM 4122 C CA . PRO A 1 524 ? 40.608 42.738 17.126 1.00 49.34 524 PRO A CA 1
ATOM 4123 C C . PRO A 1 524 ? 39.825 44.096 17.220 1.00 49.34 524 PRO A C 1
ATOM 4125 O O . PRO A 1 524 ? 39.729 44.772 16.204 1.00 49.34 524 PRO A O 1
ATOM 4128 N N . LEU A 1 525 ? 39.186 44.603 18.296 1.00 32.16 525 LEU A N 1
ATOM 4129 C CA . LEU A 1 525 ? 39.360 44.423 19.748 1.00 32.16 525 LEU A CA 1
ATOM 4130 C C . LEU A 1 525 ? 38.180 44.977 20.593 1.00 32.16 525 LEU A C 1
ATOM 4132 O O . LEU A 1 525 ? 38.087 46.188 20.788 1.00 32.16 525 LEU A O 1
ATOM 4136 N N . HIS A 1 526 ? 37.383 44.100 21.218 1.00 32.19 526 HIS A N 1
ATOM 4137 C CA . HIS A 1 526 ? 37.093 44.170 22.666 1.00 32.19 526 HIS A CA 1
ATOM 4138 C C . HIS A 1 526 ? 36.351 42.920 23.165 1.00 32.19 526 HIS A C 1
ATOM 4140 O O . HIS A 1 526 ? 35.326 42.536 22.610 1.00 32.19 526 HIS A O 1
ATOM 4146 N N . SER A 1 527 ? 36.842 42.351 24.265 1.00 32.53 527 SER A N 1
ATOM 4147 C CA . SER A 1 527 ? 36.120 41.400 25.125 1.00 32.53 527 SER A CA 1
ATOM 4148 C C . SER A 1 527 ? 35.987 42.039 26.517 1.00 32.53 527 SER A C 1
ATOM 4150 O O . SER A 1 527 ? 36.741 42.965 26.824 1.00 32.53 527 SER A O 1
ATOM 4152 N N . PRO A 1 528 ? 35.078 41.560 27.381 1.00 42.91 528 PRO A N 1
ATOM 4153 C CA . PRO A 1 528 ? 35.524 40.509 28.302 1.00 42.91 528 PRO A CA 1
ATOM 4154 C C . PRO A 1 528 ? 34.756 39.191 28.177 1.00 42.91 528 PRO A C 1
ATOM 4156 O O . PRO A 1 528 ? 33.609 39.133 27.744 1.00 42.91 528 PRO A O 1
ATOM 4159 N N . SER A 1 529 ? 35.429 38.129 28.605 1.00 34.50 529 SER A N 1
ATOM 4160 C CA . SER A 1 529 ? 34.897 36.780 28.785 1.00 34.50 529 SER A CA 1
ATOM 4161 C C . SER A 1 529 ? 33.694 36.738 29.733 1.00 34.50 529 SER A C 1
ATOM 4163 O O . SER A 1 529 ? 33.685 37.439 30.737 1.00 34.50 529 SER A O 1
ATOM 4165 N N . HIS A 1 530 ? 32.770 35.806 29.505 1.00 32.47 530 HIS A N 1
ATOM 4166 C CA . HIS A 1 530 ? 32.640 34.598 30.335 1.00 32.47 530 HIS A CA 1
ATOM 4167 C C . HIS A 1 530 ? 31.895 33.516 29.530 1.00 32.47 530 HIS A C 1
ATOM 4169 O O . HIS A 1 530 ? 31.315 33.806 28.485 1.00 32.47 530 HIS A O 1
ATOM 4175 N N . SER A 1 531 ? 32.000 32.255 29.954 1.00 36.59 531 SER A N 1
ATOM 4176 C CA . SER A 1 531 ? 31.844 31.103 29.056 1.00 36.59 531 SER A CA 1
ATOM 4177 C C . SER A 1 531 ? 30.941 30.000 29.617 1.00 36.59 531 SER A C 1
ATOM 4179 O O . SER A 1 531 ? 30.741 29.904 30.824 1.00 36.59 531 SER A O 1
ATOM 4181 N N . PHE A 1 532 ? 30.564 29.095 28.704 1.00 30.25 532 PHE A N 1
ATOM 4182 C CA . PHE A 1 532 ? 30.082 27.720 28.912 1.00 30.25 532 PHE A CA 1
ATOM 4183 C C . PHE A 1 532 ? 28.569 27.476 29.096 1.00 30.25 532 PHE A C 1
ATOM 4185 O O . PHE A 1 532 ? 27.908 28.024 29.967 1.00 30.25 532 PHE A O 1
ATOM 4192 N N . SER A 1 533 ? 28.119 26.482 28.319 1.00 29.67 533 SER A N 1
ATOM 4193 C CA . SER A 1 533 ? 27.049 25.514 28.602 1.00 29.67 533 SER A CA 1
ATOM 4194 C C . SER A 1 533 ? 25.573 25.923 28.488 1.00 29.67 533 SER A C 1
ATOM 4196 O O . SER A 1 533 ? 24.997 26.643 29.294 1.00 29.67 533 SER A O 1
ATOM 4198 N N . LEU A 1 534 ? 24.940 25.294 27.493 1.00 37.12 534 LEU A N 1
ATOM 4199 C CA . LEU A 1 534 ? 23.500 25.197 27.264 1.00 37.12 534 LEU A CA 1
ATOM 4200 C C . LEU A 1 534 ? 22.778 24.484 28.422 1.00 37.12 534 LEU A C 1
ATOM 4202 O O . LEU A 1 534 ? 23.068 23.315 28.676 1.00 37.12 534 LEU A O 1
ATOM 4206 N N . GLN A 1 535 ? 21.736 25.095 28.995 1.00 31.72 535 GLN A N 1
ATOM 4207 C CA . GLN A 1 535 ? 20.543 24.349 29.419 1.00 31.72 535 GLN A CA 1
ATOM 4208 C C . GLN A 1 535 ? 19.291 25.238 29.511 1.00 31.72 535 GLN A C 1
ATOM 4210 O O . GLN A 1 535 ? 19.379 26.462 29.583 1.00 31.72 535 GLN A O 1
ATOM 4215 N N . SER A 1 536 ? 18.116 24.608 29.421 1.00 39.62 536 SER A N 1
ATOM 4216 C CA . SER A 1 536 ? 16.818 25.278 29.262 1.00 39.62 536 SER A CA 1
ATOM 4217 C C . SER A 1 536 ? 16.290 25.879 30.576 1.00 39.62 536 SER A C 1
ATOM 4219 O O . SER A 1 536 ? 16.214 25.153 31.571 1.00 39.62 536 SER A O 1
ATOM 4221 N N . PRO A 1 537 ? 15.833 27.147 30.595 1.00 36.88 537 PRO A N 1
ATOM 4222 C CA . PRO A 1 537 ? 15.100 27.707 31.721 1.00 36.88 537 PRO A CA 1
ATOM 4223 C C . PRO A 1 537 ? 13.607 27.335 31.650 1.00 36.88 537 PRO A C 1
ATOM 4225 O O . PRO A 1 537 ? 12.782 28.087 31.135 1.00 36.88 537 PRO A O 1
ATOM 4228 N N . HIS A 1 538 ? 13.235 26.192 32.233 1.00 41.59 538 HIS A N 1
ATOM 4229 C CA . HIS A 1 538 ? 11.858 25.995 32.695 1.00 41.59 538 HIS A CA 1
ATOM 4230 C C . HIS A 1 538 ? 11.679 26.671 34.056 1.00 41.59 538 HIS A C 1
ATOM 4232 O O . HIS A 1 538 ? 12.228 26.211 35.058 1.00 41.59 538 HIS A O 1
ATOM 4238 N N . SER A 1 539 ? 10.867 27.726 34.119 1.00 34.66 539 SER A N 1
ATOM 4239 C CA . SER A 1 539 ? 10.435 28.306 35.389 1.00 34.66 539 SER A CA 1
ATOM 4240 C C . SER A 1 539 ? 9.045 28.947 35.296 1.00 34.66 539 SER A C 1
ATOM 4242 O O . SER A 1 539 ? 8.846 29.905 34.565 1.00 34.66 539 SER A O 1
ATOM 4244 N N . SER A 1 540 ? 8.129 28.402 36.113 1.00 40.69 540 SER A N 1
ATOM 4245 C CA . SER A 1 540 ? 7.336 29.124 37.133 1.00 40.69 540 SER A CA 1
ATOM 4246 C C . SER A 1 540 ? 6.349 30.222 36.685 1.00 40.69 540 SER A C 1
ATOM 4248 O O . SER A 1 540 ? 6.652 31.042 35.838 1.00 40.69 540 SER A O 1
ATOM 4250 N N . ARG A 1 541 ? 5.163 30.400 37.289 1.00 36.28 541 ARG A N 1
ATOM 4251 C CA . ARG A 1 541 ? 4.478 29.807 38.473 1.00 36.28 541 ARG A CA 1
ATOM 4252 C C . ARG A 1 541 ? 2.942 30.026 38.261 1.00 36.28 541 ARG A C 1
ATOM 4254 O O . ARG A 1 541 ? 2.570 30.428 37.168 1.00 36.28 541 ARG A O 1
ATOM 4261 N N . VAL A 1 542 ? 1.970 29.799 39.156 1.00 34.88 542 VAL A N 1
ATOM 4262 C CA . VAL A 1 542 ? 1.894 29.652 40.629 1.00 34.88 542 VAL A CA 1
ATOM 4263 C C . VAL A 1 542 ? 0.713 28.714 41.015 1.00 34.88 542 VAL A C 1
ATOM 4265 O O . VAL A 1 542 ? 0.003 28.233 40.140 1.00 34.88 542 VAL A O 1
ATOM 4268 N N . PHE A 1 543 ? 0.464 28.588 42.328 1.00 35.75 543 PHE A N 1
ATOM 4269 C CA . PHE A 1 543 ? -0.784 28.200 43.029 1.00 35.75 543 PHE A CA 1
ATOM 4270 C C . PHE A 1 543 ? -0.892 26.726 43.488 1.00 35.75 543 PHE A C 1
ATOM 4272 O O . PHE A 1 543 ? -0.251 25.857 42.905 1.00 35.75 543 PHE A O 1
ATOM 4279 N N . PRO A 1 544 ? -1.500 26.474 44.670 1.00 49.78 544 PRO A N 1
ATOM 4280 C CA . PRO A 1 544 ? -0.769 26.645 45.932 1.00 49.78 544 PRO A CA 1
ATOM 4281 C C . PRO A 1 544 ? -0.744 25.363 46.796 1.00 49.78 544 PRO A C 1
ATOM 4283 O O . PRO A 1 544 ? -1.180 24.296 46.379 1.00 49.78 544 PRO A O 1
ATOM 4286 N N . SER A 1 545 ? -0.182 25.468 48.002 1.00 34.56 545 SER A N 1
ATOM 4287 C CA . SER A 1 545 ? -0.008 24.371 48.964 1.00 34.56 545 SER A CA 1
ATOM 4288 C C . SER A 1 545 ? -1.310 23.827 49.573 1.00 34.56 545 SER A C 1
ATOM 4290 O O . SER A 1 545 ? -2.295 24.549 49.714 1.00 34.56 545 SER A O 1
ATOM 4292 N N . SER A 1 546 ? -1.250 22.564 50.002 1.00 42.53 546 SER A N 1
ATOM 4293 C CA . SER A 1 546 ? -2.303 21.773 50.660 1.00 42.53 546 SER A CA 1
ATOM 4294 C C . SER A 1 546 ? -2.778 22.322 52.018 1.00 42.53 546 SER A C 1
ATOM 4296 O O . SER A 1 546 ? -2.141 23.197 52.607 1.00 42.53 546 SER A O 1
ATOM 4298 N N . PRO A 1 547 ? -3.805 21.678 52.599 1.00 53.62 547 PRO A N 1
ATOM 4299 C CA . PRO A 1 547 ? -3.680 21.163 53.966 1.00 53.62 547 PRO A CA 1
ATOM 4300 C C . PRO A 1 547 ? -3.686 19.621 54.040 1.00 53.62 547 PRO A C 1
ATOM 4302 O O . PRO A 1 547 ? -3.810 18.921 53.038 1.00 53.62 547 PRO A O 1
ATOM 4305 N N . VAL A 1 548 ? -3.463 19.112 55.253 1.00 53.00 548 VAL A N 1
ATOM 4306 C CA . VAL A 1 548 ? -3.158 17.714 55.614 1.00 53.00 548 VAL A CA 1
ATOM 4307 C C . VAL A 1 548 ? -4.407 16.961 56.124 1.00 53.00 548 VAL A C 1
ATOM 4309 O O . VAL A 1 548 ? -5.335 17.611 56.589 1.00 53.00 548 VAL A O 1
ATOM 4312 N N . SER A 1 549 ? -4.373 15.620 56.005 1.00 42.00 549 SER A N 1
ATOM 4313 C CA . SER A 1 549 ? -4.997 14.485 56.752 1.00 42.00 549 SER A CA 1
ATOM 4314 C C . SER A 1 549 ? -5.962 14.753 57.946 1.00 42.00 549 SER A C 1
ATOM 4316 O O . SER A 1 549 ? -5.893 15.833 58.523 1.00 42.00 549 SER A O 1
ATOM 4318 N N . PRO A 1 550 ? -6.766 13.769 58.452 1.00 55.19 550 PRO A N 1
ATOM 4319 C CA . PRO A 1 550 ? -6.617 12.305 58.282 1.00 55.19 550 PRO A CA 1
ATOM 4320 C C . PRO A 1 550 ? -7.906 11.452 58.117 1.00 55.19 550 PRO A C 1
ATOM 4322 O O . PRO A 1 550 ? -8.938 11.746 58.715 1.00 55.19 550 PRO A O 1
ATOM 4325 N N . ARG A 1 551 ? -7.800 10.276 57.480 1.00 37.06 551 ARG A N 1
ATOM 4326 C CA . ARG A 1 551 ? -7.541 8.998 58.181 1.00 37.06 551 ARG A CA 1
ATOM 4327 C C . ARG A 1 551 ? -7.066 7.911 57.216 1.00 37.06 551 ARG A C 1
ATOM 4329 O O . ARG A 1 551 ? -7.214 8.134 55.997 1.00 37.06 551 ARG A O 1
#

Organism: Betta splendens (NCBI:txid158456)